Protein AF-0000000074318922 (afdb_homodimer)

Organism: NCBI:txid2715131

Foldseek 3Di:
DVPPDDDDQPPDDWLVNLCVVQQWAQAEEAEAAAQQLCLVVLLVVLCVVCVVVSAAEAEAELVVCCVPVLVVADQPPVSLLVSLLVVLLVSLVCNRNLHYYYYRDHLFDQVSVVNSCVNNDVLRYAYEYRDDDLVNSLVPCVVVVNVCVVVVNDPCREPRNHDGDDHDDGNYYAYPVPHDSVRSNVVVCVSCVVSIGNPD/DVPPDDDDQVPDDWLVNLCVVQQWAQAEEAEAAAQQLCLVVLLVVLCVVCVVVSAAEAEAELVVCCVPVLVVADQPPVSLLVSLLVVLLVSLVCNRNLHYYYYRDHLFDQVSVVNSCVNNDVLRYAYEYRDDDLVNSLVPCVPVVNVCVVVVNDPCREPRNHDGDDHDDGNYYAYPVPDDSVRSNVVVCVSCVVSIGNPD

Radius of gyration: 21.94 Å; Cα contacts (8 Å, |Δi|>4): 727; chains: 2; bounding box: 47×62×46 Å

Structure (mmCIF, N/CA/C/O backbone):
data_AF-0000000074318922-model_v1
#
loop_
_entity.id
_entity.type
_entity.pdbx_description
1 polymer 'Adenylyl-sulfate kinase'
#
loop_
_atom_site.group_PDB
_atom_site.id
_atom_site.type_symbol
_atom_site.label_atom_id
_atom_site.label_alt_id
_atom_site.label_comp_id
_atom_site.label_asym_id
_atom_site.label_entity_id
_atom_site.label_seq_id
_atom_site.pdbx_PDB_ins_code
_atom_site.Cartn_x
_atom_site.Cartn_y
_atom_site.Cartn_z
_atom_site.occupancy
_atom_site.B_iso_or_equiv
_atom_site.auth_seq_id
_atom_site.auth_comp_id
_atom_site.auth_asym_id
_atom_site.auth_atom_id
_atom_site.pdbx_PDB_model_num
ATOM 1 N N . MET A 1 1 ? 18.25 6.246 14.023 1 48.97 1 MET A N 1
ATOM 2 C CA . MET A 1 1 ? 17.281 6.438 12.953 1 48.97 1 MET A CA 1
ATOM 3 C C . MET A 1 1 ? 15.852 6.23 13.453 1 48.97 1 MET A C 1
ATOM 5 O O . MET A 1 1 ? 14.969 7.047 13.188 1 48.97 1 MET A O 1
ATOM 9 N N . ALA A 1 2 ? 15.805 5.199 14.266 1 63.69 2 ALA A N 1
ATOM 10 C CA . ALA A 1 2 ? 14.57 4.742 14.906 1 63.69 2 ALA A CA 1
ATOM 11 C C . ALA A 1 2 ? 14.102 5.738 15.961 1 63.69 2 ALA A C 1
ATOM 13 O O . ALA A 1 2 ? 12.898 5.891 16.188 1 63.69 2 ALA A O 1
ATOM 14 N N . GLU A 1 3 ? 15.055 6.609 16.344 1 78.31 3 GLU A N 1
ATOM 15 C CA . GLU A 1 3 ? 14.75 7.375 17.547 1 78.31 3 GLU A CA 1
ATOM 16 C C . GLU A 1 3 ? 13.789 8.523 17.25 1 78.31 3 GLU A C 1
ATOM 18 O O . GLU A 1 3 ? 13.117 9.031 18.141 1 78.31 3 GLU A O 1
ATOM 23 N N . ASN A 1 4 ? 13.562 8.961 16.016 1 85.25 4 ASN A N 1
ATOM 24 C CA . ASN A 1 4 ? 12.734 10.117 15.695 1 85.25 4 ASN A CA 1
ATOM 25 C C . ASN A 1 4 ? 11.438 9.703 15 1 85.25 4 ASN A C 1
ATOM 27 O O . ASN A 1 4 ? 10.797 10.516 14.336 1 85.25 4 ASN A O 1
ATOM 31 N N . ILE A 1 5 ? 11.133 8.391 15.164 1 89.31 5 ILE A N 1
ATOM 32 C CA . ILE A 1 5 ? 9.906 7.859 14.586 1 89.31 5 ILE A CA 1
ATOM 33 C C . ILE A 1 5 ? 8.898 7.562 15.695 1 89.31 5 ILE A C 1
ATOM 35 O O . ILE A 1 5 ? 9.234 6.906 16.688 1 89.31 5 ILE A O 1
ATOM 39 N N . HIS A 1 6 ? 7.656 8.102 15.617 1 91.75 6 HIS A N 1
ATOM 40 C CA . HIS A 1 6 ? 6.605 7.98 16.625 1 91.75 6 HIS A CA 1
ATOM 41 C C . HIS A 1 6 ? 5.328 7.414 16.016 1 91.75 6 HIS A C 1
ATOM 43 O O . HIS A 1 6 ? 4.363 8.148 15.789 1 91.75 6 HIS A O 1
ATOM 49 N N . PRO A 1 7 ? 5.301 6.094 15.828 1 91 7 PRO A N 1
ATOM 50 C CA . PRO A 1 7 ? 4.125 5.484 15.203 1 91 7 PRO A CA 1
ATOM 51 C C . PRO A 1 7 ? 2.861 5.633 16.047 1 91 7 PRO A C 1
ATOM 53 O O . PRO A 1 7 ? 2.945 5.805 17.266 1 91 7 PRO A O 1
ATOM 56 N N . ILE A 1 8 ? 1.637 5.617 15.422 1 88.12 8 ILE A N 1
ATOM 57 C CA . ILE A 1 8 ? 0.373 5.883 16.094 1 88.12 8 ILE A CA 1
ATOM 58 C C . ILE A 1 8 ? -0.581 4.707 15.891 1 88.12 8 ILE A C 1
ATOM 60 O O . ILE A 1 8 ? -1.797 4.895 15.812 1 88.12 8 ILE A O 1
ATOM 64 N N . PHE A 1 9 ? -0.186 3.488 15.844 1 84.62 9 PHE A N 1
ATOM 65 C CA . PHE A 1 9 ? -0.976 2.301 15.539 1 84.62 9 PHE A CA 1
ATOM 66 C C . PHE A 1 9 ? -2.131 2.152 16.516 1 84.62 9 PHE A C 1
ATOM 68 O O . PHE A 1 9 ? -3.232 1.751 16.141 1 84.62 9 PHE A O 1
ATOM 75 N N . ASP A 1 10 ? -1.964 2.59 17.766 1 85.94 10 ASP A N 1
ATOM 76 C CA . ASP A 1 10 ? -2.939 2.344 18.828 1 85.94 10 ASP A CA 1
ATOM 77 C C . ASP A 1 10 ? -4.023 3.422 18.844 1 85.94 10 ASP A C 1
ATOM 79 O O . ASP A 1 10 ? -5.004 3.318 19.578 1 85.94 10 ASP A O 1
ATOM 83 N N . THR A 1 11 ? -3.914 4.41 17.984 1 89.62 11 THR A N 1
ATOM 84 C CA . THR A 1 11 ? -4.84 5.535 18.031 1 89.62 11 THR A CA 1
ATOM 85 C C . THR A 1 11 ? -5.688 5.602 16.766 1 89.62 11 THR A C 1
ATOM 87 O O . THR A 1 11 ? -6.57 6.453 16.641 1 89.62 11 THR A O 1
ATOM 90 N N . ILE A 1 12 ? -5.355 4.695 15.859 1 91.62 12 ILE A N 1
ATOM 91 C CA . ILE A 1 12 ? -6.141 4.66 14.625 1 91.62 12 ILE A CA 1
ATOM 92 C C . ILE A 1 12 ? -7.125 3.492 14.68 1 91.62 12 ILE A C 1
ATOM 94 O O . ILE A 1 12 ? -7.012 2.615 15.539 1 91.62 12 ILE A O 1
ATOM 98 N N . LEU A 1 13 ? -8.125 3.479 13.82 1 95.38 13 LEU A N 1
ATOM 99 C CA . LEU A 1 13 ? -9.117 2.41 13.781 1 95.38 13 LEU A CA 1
ATOM 100 C C . LEU A 1 13 ? -8.445 1.048 13.648 1 95.38 13 LEU A C 1
ATOM 102 O O . LEU A 1 13 ? -7.504 0.886 12.875 1 95.38 13 LEU A O 1
ATOM 106 N N . ALA A 1 14 ? -8.969 0.144 14.391 1 96 14 ALA A N 1
ATOM 107 C CA . ALA A 1 14 ? -8.383 -1.195 14.422 1 96 14 ALA A CA 1
ATOM 108 C C . ALA A 1 14 ? -8.875 -2.037 13.242 1 96 14 ALA A C 1
ATOM 110 O O . ALA A 1 14 ? -9.922 -1.751 12.664 1 96 14 ALA A O 1
ATOM 111 N N . LYS A 1 15 ? -8.109 -3.025 12.969 1 97.06 15 LYS A N 1
ATOM 112 C CA . LYS A 1 15 ? -8.469 -4.004 11.953 1 97.06 15 LYS A CA 1
ATOM 113 C C . LYS A 1 15 ? -9.867 -4.574 12.211 1 97.06 15 LYS A C 1
ATOM 115 O O . LYS A 1 15 ? -10.656 -4.727 11.281 1 97.06 15 LYS A O 1
ATOM 120 N N . SER A 1 16 ? -10.156 -4.883 13.469 1 97.38 16 SER A N 1
ATOM 121 C CA . SER A 1 16 ? -11.438 -5.484 13.828 1 97.38 16 SER A CA 1
ATOM 122 C C . SER A 1 16 ? -12.602 -4.566 13.461 1 97.38 16 SER A C 1
ATOM 124 O O . SER A 1 16 ? -13.672 -5.035 13.07 1 97.38 16 SER A O 1
ATOM 126 N N . ASP A 1 17 ? -12.43 -3.25 13.586 1 97.38 17 ASP A N 1
ATOM 127 C CA . ASP A 1 17 ? -13.461 -2.289 13.211 1 97.38 17 ASP A CA 1
ATOM 128 C C . ASP A 1 17 ? -13.742 -2.336 11.711 1 97.38 17 ASP A C 1
ATOM 130 O O . ASP A 1 17 ? -14.898 -2.297 11.289 1 97.38 17 ASP A O 1
ATOM 134 N N . LYS A 1 18 ? -12.719 -2.438 10.93 1 98 18 LYS A N 1
ATOM 135 C CA . LYS A 1 18 ? -12.852 -2.482 9.477 1 98 18 LYS A CA 1
ATOM 136 C C . LYS A 1 18 ? -13.453 -3.805 9.016 1 98 18 LYS A C 1
ATOM 138 O O . LYS A 1 18 ? -14.297 -3.826 8.117 1 98 18 LYS A O 1
ATOM 143 N N . GLU A 1 19 ? -12.977 -4.887 9.648 1 98.38 19 GLU A N 1
ATOM 144 C CA . GLU A 1 19 ? -13.531 -6.199 9.336 1 98.38 19 GLU A CA 1
ATOM 145 C C . GLU A 1 19 ? -15.031 -6.25 9.625 1 98.38 19 GLU A C 1
ATOM 147 O O . GLU A 1 19 ? -15.789 -6.855 8.867 1 98.38 19 GLU A O 1
ATOM 152 N N . LYS A 1 20 ? -15.445 -5.648 10.727 1 97.81 20 LYS A N 1
ATOM 153 C CA . LYS A 1 20 ? -16.859 -5.586 11.062 1 97.81 20 LYS A CA 1
ATOM 154 C C . LYS A 1 20 ? -17.641 -4.812 10.008 1 97.81 20 LYS A C 1
ATOM 156 O O . LYS A 1 20 ? -18.719 -5.242 9.578 1 97.81 20 LYS A O 1
ATOM 161 N N . LEU A 1 21 ? -17.094 -3.738 9.602 1 97.38 21 LEU A N 1
ATOM 162 C CA . LEU A 1 21 ? -17.734 -2.906 8.586 1 97.38 21 LEU A CA 1
ATOM 163 C C . LEU A 1 21 ? -17.906 -3.68 7.277 1 97.38 21 LEU A C 1
ATOM 165 O O . LEU A 1 21 ? -18.938 -3.57 6.621 1 97.38 21 LEU A O 1
ATOM 169 N N . LEU A 1 22 ? -16.938 -4.523 6.93 1 98 22 LEU A N 1
ATOM 170 C CA . LEU A 1 22 ? -16.891 -5.219 5.648 1 98 22 LEU A CA 1
ATOM 171 C C . LEU A 1 22 ? -17.578 -6.582 5.746 1 98 22 LEU A C 1
ATOM 173 O O . LEU A 1 22 ? -17.875 -7.203 4.727 1 98 22 LEU A O 1
ATOM 177 N N . ASN A 1 23 ? -17.781 -7.074 6.969 1 97.5 23 ASN A N 1
ATOM 178 C CA . ASN A 1 23 ? -18.266 -8.43 7.207 1 97.5 23 ASN A CA 1
ATOM 179 C C . ASN A 1 23 ? -17.375 -9.469 6.543 1 97.5 23 ASN A C 1
ATOM 181 O O . ASN A 1 23 ? -17.875 -10.352 5.832 1 97.5 23 ASN A O 1
ATOM 185 N N . GLN A 1 24 ? -16.094 -9.336 6.676 1 98.44 24 GLN A N 1
ATOM 186 C CA . GLN A 1 24 ? -15.055 -10.258 6.223 1 98.44 24 GLN A CA 1
ATOM 187 C C . GLN A 1 24 ? -13.789 -10.117 7.059 1 98.44 24 GLN A C 1
ATOM 189 O O . GLN A 1 24 ? -13.586 -9.102 7.727 1 98.44 24 GLN A O 1
ATOM 194 N N . ARG A 1 25 ? -12.945 -11.102 7.035 1 98.19 25 ARG A N 1
ATOM 195 C CA . ARG A 1 25 ? -11.625 -11.039 7.648 1 98.19 25 ARG A CA 1
ATOM 196 C C . ARG A 1 25 ? -10.586 -10.531 6.66 1 98.19 25 ARG A C 1
ATOM 198 O O . ARG A 1 25 ? -10.609 -10.898 5.48 1 98.19 25 ARG A O 1
ATOM 205 N N . GLY A 1 26 ? -9.719 -9.633 7.152 1 98.5 26 GLY A N 1
ATOM 206 C CA . GLY A 1 26 ? -8.539 -9.305 6.363 1 98.5 26 GLY A CA 1
ATOM 207 C C . GLY A 1 26 ? -7.5 -10.406 6.348 1 98.5 26 GLY A C 1
ATOM 208 O O . GLY A 1 26 ? -6.945 -10.758 7.391 1 98.5 26 GLY A O 1
ATOM 209 N N . VAL A 1 27 ? -7.254 -10.945 5.172 1 98.56 27 VAL A N 1
ATOM 210 C CA . VAL A 1 27 ? -6.312 -12.047 4.992 1 98.56 27 VAL A CA 1
ATOM 211 C C . VAL A 1 27 ? -5.48 -11.812 3.732 1 98.56 27 VAL A C 1
ATOM 213 O O . VAL A 1 27 ? -5.922 -11.117 2.811 1 98.56 27 VAL A O 1
ATOM 216 N N . VAL A 1 28 ? -4.262 -12.336 3.809 1 98.94 28 VAL A N 1
ATOM 217 C CA . VAL A 1 28 ? -3.402 -12.266 2.631 1 98.94 28 VAL A CA 1
ATOM 218 C C . VAL A 1 28 ? -3.246 -13.656 2.018 1 98.94 28 VAL A C 1
ATOM 220 O O . VAL A 1 28 ? -2.756 -14.578 2.674 1 98.94 28 VAL A O 1
ATOM 223 N N . VAL A 1 29 ? -3.742 -13.812 0.801 1 98.94 29 VAL A N 1
ATOM 224 C CA . VAL A 1 29 ? -3.508 -15 -0.013 1 98.94 29 VAL A CA 1
ATOM 225 C C . VAL A 1 29 ? -2.244 -14.812 -0.851 1 98.94 29 VAL A C 1
ATOM 227 O O . VAL A 1 29 ? -2.25 -14.07 -1.834 1 98.94 29 VAL A O 1
ATOM 230 N N . TRP A 1 30 ? -1.171 -15.445 -0.451 1 98.88 30 TRP A N 1
ATOM 231 C CA . TRP A 1 30 ? 0.144 -15.273 -1.061 1 98.88 30 TRP A CA 1
ATOM 232 C C . TRP A 1 30 ? 0.452 -16.422 -2.018 1 98.88 30 TRP A C 1
ATOM 234 O O . TRP A 1 30 ? 0.908 -17.484 -1.595 1 98.88 30 TRP A O 1
ATOM 244 N N . MET A 1 31 ? 0.263 -16.172 -3.283 1 98.75 31 MET A N 1
ATOM 245 C CA . MET A 1 31 ? 0.46 -17.203 -4.301 1 98.75 31 MET A CA 1
ATOM 246 C C . MET A 1 31 ? 1.905 -17.203 -4.789 1 98.75 31 MET A C 1
ATOM 248 O O . MET A 1 31 ? 2.408 -16.203 -5.281 1 98.75 31 MET A O 1
ATOM 252 N N . VAL A 1 32 ? 2.486 -18.359 -4.641 1 98.44 32 VAL A N 1
ATOM 253 C CA . VAL A 1 32 ? 3.889 -18.547 -5 1 98.44 32 VAL A CA 1
ATOM 254 C C . VAL A 1 32 ? 4.008 -19.594 -6.105 1 98.44 32 VAL A C 1
ATOM 256 O O . VAL A 1 32 ? 3.156 -20.484 -6.223 1 98.44 32 VAL A O 1
ATOM 259 N N . GLY A 1 33 ? 5.121 -19.469 -6.883 1 97.81 33 GLY A N 1
ATOM 260 C CA . GLY A 1 33 ? 5.371 -20.422 -7.953 1 97.81 33 GLY A CA 1
ATOM 261 C C . GLY A 1 33 ? 6.168 -19.828 -9.102 1 97.81 33 GLY A C 1
ATOM 262 O O . GLY A 1 33 ? 6.363 -18.609 -9.172 1 97.81 33 GLY A O 1
ATOM 263 N N . LEU A 1 34 ? 6.566 -20.688 -9.961 1 97.12 34 LEU A N 1
ATOM 264 C CA . LEU A 1 34 ? 7.375 -20.281 -11.109 1 97.12 34 LEU A CA 1
ATOM 265 C C . LEU A 1 34 ? 6.57 -19.406 -12.062 1 97.12 34 LEU A C 1
ATOM 267 O O . LEU A 1 34 ? 5.34 -19.469 -12.086 1 97.12 34 LEU A O 1
ATOM 271 N N . SER A 1 35 ? 7.355 -18.5 -12.836 1 95.06 35 SER A N 1
ATOM 272 C CA . SER A 1 35 ? 6.707 -17.797 -13.93 1 95.06 35 SER A CA 1
ATOM 273 C C . SER A 1 35 ? 6.023 -18.766 -14.891 1 95.06 35 SER A C 1
ATOM 275 O O . SER A 1 35 ? 6.617 -19.766 -15.297 1 95.06 35 SER A O 1
ATOM 277 N N . GLY A 1 36 ? 4.754 -18.547 -15.156 1 95.69 36 GLY A N 1
ATOM 278 C CA . GLY A 1 36 ? 4.035 -19.406 -16.078 1 95.69 36 GLY A CA 1
ATOM 279 C C . GLY A 1 36 ? 3.316 -20.547 -15.383 1 95.69 36 GLY A C 1
ATOM 280 O O . GLY A 1 36 ? 2.643 -21.344 -16.031 1 95.69 36 GLY A O 1
ATOM 281 N N . SER A 1 37 ? 3.377 -20.609 -14.07 1 97.38 37 SER A N 1
ATOM 282 C CA . SER A 1 37 ? 2.787 -21.719 -13.328 1 97.38 37 SER A CA 1
ATOM 283 C C . SER A 1 37 ? 1.269 -21.594 -13.258 1 97.38 37 SER A C 1
ATOM 285 O O . SER A 1 37 ? 0.573 -22.562 -12.93 1 97.38 37 SER A O 1
ATOM 287 N N . GLY A 1 38 ? 0.721 -20.422 -13.461 1 96.44 38 GLY A N 1
ATOM 288 C CA . GLY A 1 38 ? -0.716 -20.203 -13.422 1 96.44 38 GLY A CA 1
ATOM 289 C C . GLY A 1 38 ? -1.147 -19.281 -12.297 1 96.44 38 GLY A C 1
ATOM 290 O O . GLY A 1 38 ? -2.344 -19.062 -12.086 1 96.44 38 GLY A O 1
ATOM 291 N N . LYS A 1 39 ? -0.231 -18.609 -11.578 1 96.19 39 LYS A N 1
ATOM 292 C CA . LYS A 1 39 ? -0.537 -17.734 -10.453 1 96.19 39 LYS A CA 1
ATOM 293 C C . LYS A 1 39 ? -1.517 -16.641 -10.859 1 96.19 39 LYS A C 1
ATOM 295 O O . LYS A 1 39 ? -2.551 -16.453 -10.211 1 96.19 39 LYS A O 1
ATOM 300 N N . SER A 1 40 ? -1.062 -15.945 -11.953 1 95.81 40 SER A N 1
ATOM 301 C CA . SER A 1 40 ? -1.825 -14.766 -12.344 1 95.81 40 SER A CA 1
ATOM 302 C C . SER A 1 40 ? -3.244 -15.141 -12.766 1 95.81 40 SER A C 1
ATOM 304 O O . SER A 1 40 ? -4.199 -14.43 -12.438 1 95.81 40 SER A O 1
ATOM 306 N N . THR A 1 41 ? -3.418 -16.219 -13.445 1 96.06 41 THR A N 1
ATOM 307 C CA . THR A 1 41 ? -4.73 -16.688 -13.875 1 96.06 41 THR A CA 1
ATOM 308 C C . THR A 1 41 ? -5.594 -17.047 -12.664 1 96.06 41 THR A C 1
ATOM 310 O O . THR A 1 41 ? -6.754 -16.641 -12.586 1 96.06 41 THR A O 1
ATOM 313 N N . LEU A 1 42 ? -5.051 -17.781 -11.758 1 98.19 42 LEU A N 1
ATOM 314 C CA . LEU A 1 42 ? -5.797 -18.188 -10.57 1 98.19 42 LEU A CA 1
ATOM 315 C C . LEU A 1 42 ? -6.094 -16.984 -9.688 1 98.19 42 LEU A C 1
ATOM 317 O O . LEU A 1 42 ? -7.168 -16.891 -9.086 1 98.19 42 LEU A O 1
ATOM 321 N N . ALA A 1 43 ? -5.137 -16.078 -9.555 1 98.38 43 ALA A N 1
ATOM 322 C CA . ALA A 1 43 ? -5.328 -14.875 -8.758 1 98.38 43 ALA A CA 1
ATOM 323 C C . ALA A 1 43 ? -6.508 -14.055 -9.273 1 98.38 43 ALA A C 1
ATOM 325 O O . ALA A 1 43 ? -7.375 -13.648 -8.5 1 98.38 43 ALA A O 1
ATOM 326 N N . ARG A 1 44 ? -6.555 -13.859 -10.586 1 97.75 44 ARG A N 1
ATOM 327 C CA . ARG A 1 44 ? -7.641 -13.102 -11.195 1 97.75 44 ARG A CA 1
ATOM 328 C C . ARG A 1 44 ? -8.977 -13.82 -11.031 1 97.75 44 ARG A C 1
ATOM 330 O O . ARG A 1 44 ? -10 -13.188 -10.781 1 97.75 44 ARG A O 1
ATOM 337 N N . GLY A 1 45 ? -8.914 -15.117 -11.273 1 98 45 GLY A N 1
ATOM 338 C CA . GLY A 1 45 ? -10.117 -15.898 -11.062 1 98 45 GLY A CA 1
ATOM 339 C C . GLY A 1 45 ? -10.648 -15.82 -9.648 1 98 45 GLY A C 1
ATOM 340 O O . GLY A 1 45 ? -11.852 -15.656 -9.438 1 98 45 GLY A O 1
ATOM 341 N N . LEU A 1 46 ? -9.766 -15.969 -8.68 1 98.5 46 LEU A N 1
ATOM 342 C CA . LEU A 1 46 ? -10.148 -15.883 -7.273 1 98.5 46 LEU A CA 1
ATOM 343 C C . LEU A 1 46 ? -10.742 -14.508 -6.961 1 98.5 46 LEU A C 1
ATOM 345 O O . LEU A 1 46 ? -11.773 -14.414 -6.297 1 98.5 46 LEU A O 1
ATOM 349 N N . GLU A 1 47 ? -10.07 -13.461 -7.41 1 98.38 47 GLU A N 1
ATOM 350 C CA . GLU A 1 47 ? -10.547 -12.094 -7.195 1 98.38 47 GLU A CA 1
ATOM 351 C C . GLU A 1 47 ? -11.984 -11.93 -7.688 1 98.38 47 GLU A C 1
ATOM 353 O O . GLU A 1 47 ? -12.844 -11.422 -6.961 1 98.38 47 GLU A O 1
ATOM 358 N N . LYS A 1 48 ? -12.234 -12.352 -8.906 1 97.56 48 LYS A N 1
ATOM 359 C CA . LYS A 1 48 ? -13.555 -12.203 -9.523 1 97.56 48 LYS A CA 1
ATOM 360 C C . LYS A 1 48 ? -14.609 -12.984 -8.742 1 97.56 48 LYS A C 1
ATOM 362 O O . LYS A 1 48 ? -15.695 -12.461 -8.477 1 97.56 48 LYS A O 1
ATOM 367 N N . LYS A 1 49 ? -14.312 -14.188 -8.438 1 97.62 49 LYS A N 1
ATOM 368 C CA . LYS A 1 49 ? -15.273 -15.031 -7.738 1 97.62 49 LYS A CA 1
ATOM 369 C C . LYS A 1 49 ? -15.609 -14.461 -6.363 1 97.62 49 LYS A C 1
ATOM 371 O O . LYS A 1 49 ? -16.781 -14.438 -5.965 1 97.62 49 LYS A O 1
ATOM 376 N N . LEU A 1 50 ? -14.602 -14.039 -5.637 1 97.94 50 LEU A N 1
ATOM 377 C CA . LEU A 1 50 ? -14.836 -13.445 -4.32 1 97.94 50 LEU A CA 1
ATOM 378 C C . LEU A 1 50 ? -15.641 -12.156 -4.441 1 97.94 50 LEU A C 1
ATOM 380 O O . LEU A 1 50 ? -16.547 -11.906 -3.637 1 97.94 50 LEU A O 1
ATOM 384 N N . HIS A 1 51 ? -15.312 -11.367 -5.434 1 97.69 51 HIS A N 1
ATOM 385 C CA . HIS A 1 51 ? -16.078 -10.148 -5.676 1 97.69 51 HIS A CA 1
ATOM 386 C C . HIS A 1 51 ? -17.547 -10.445 -5.91 1 97.69 51 HIS A C 1
ATOM 388 O O . HIS A 1 51 ? -18.422 -9.75 -5.391 1 97.69 51 HIS A O 1
ATOM 394 N N . ASP A 1 52 ? -17.781 -11.445 -6.699 1 96.94 52 ASP A N 1
ATOM 395 C CA . ASP A 1 52 ? -19.156 -11.844 -6.996 1 96.94 52 ASP A CA 1
ATOM 396 C C . ASP A 1 52 ? -19.891 -12.25 -5.723 1 96.94 52 ASP A C 1
ATOM 398 O O . ASP A 1 52 ? -21.125 -12.188 -5.664 1 96.94 52 ASP A O 1
ATOM 402 N N . GLU A 1 53 ? -19.156 -12.625 -4.719 1 96.38 53 GLU A N 1
ATOM 403 C CA . GLU A 1 53 ? -19.734 -13.016 -3.438 1 96.38 53 GLU A CA 1
ATOM 404 C C . GLU A 1 53 ? -19.781 -11.836 -2.471 1 96.38 53 GLU A C 1
ATOM 406 O O . GLU A 1 53 ? -20.078 -12.008 -1.287 1 96.38 53 GLU A O 1
ATOM 411 N N . GLY A 1 54 ? -19.422 -10.672 -2.885 1 97.38 54 GLY A N 1
ATOM 412 C CA . GLY A 1 54 ? -19.531 -9.461 -2.086 1 97.38 54 GLY A CA 1
ATOM 413 C C . GLY A 1 54 ? -18.297 -9.195 -1.241 1 97.38 54 GLY A C 1
ATOM 414 O O . GLY A 1 54 ? -18.344 -8.391 -0.304 1 97.38 54 GLY A O 1
ATOM 415 N N . VAL A 1 55 ? -17.219 -9.914 -1.537 1 98.31 55 VAL A N 1
ATOM 416 C CA . VAL A 1 55 ? -15.992 -9.766 -0.77 1 98.31 55 VAL A CA 1
ATOM 417 C C . VAL A 1 55 ? -15.102 -8.711 -1.419 1 98.31 55 VAL A C 1
ATOM 419 O O . VAL A 1 55 ? -14.883 -8.734 -2.631 1 98.31 55 VAL A O 1
ATOM 422 N N . LEU A 1 56 ? -14.664 -7.711 -0.625 1 98.75 56 LEU A N 1
ATOM 423 C CA . LEU A 1 56 ? -13.703 -6.73 -1.121 1 98.75 56 LEU A CA 1
ATOM 424 C C . LEU A 1 56 ? -12.305 -7.332 -1.193 1 98.75 56 LEU A C 1
ATOM 426 O O . LEU A 1 56 ? -11.805 -7.875 -0.205 1 98.75 56 LEU A O 1
ATOM 430 N N . THR A 1 57 ? -11.688 -7.266 -2.383 1 98.75 57 THR A N 1
ATOM 431 C CA . THR A 1 57 ? -10.359 -7.832 -2.588 1 98.75 57 THR A CA 1
ATOM 432 C C . THR A 1 57 ? -9.422 -6.797 -3.191 1 98.75 57 THR A C 1
ATOM 434 O O . THR A 1 57 ? -9.867 -5.805 -3.771 1 98.75 57 THR A O 1
ATOM 437 N N . MET A 1 58 ? -8.156 -6.922 -2.992 1 98.69 58 MET A N 1
ATOM 438 C CA . MET A 1 58 ? -7.094 -6.223 -3.715 1 98.69 58 MET A CA 1
ATOM 439 C C . MET A 1 58 ? -6.086 -7.215 -4.285 1 98.69 58 MET A C 1
ATOM 441 O O . MET A 1 58 ? -5.578 -8.078 -3.568 1 98.69 58 MET A O 1
ATOM 445 N N . LEU A 1 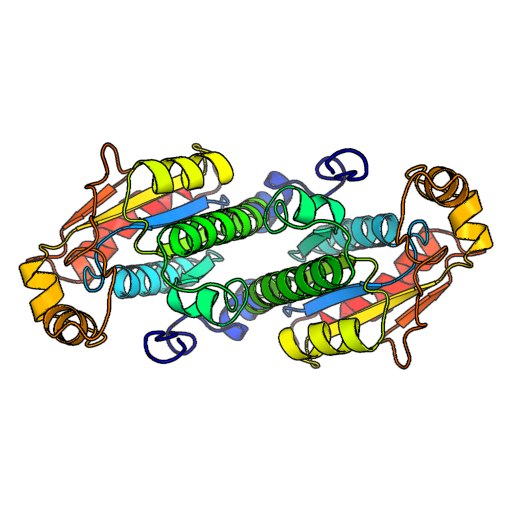59 ? -5.887 -7.172 -5.578 1 98.69 59 LEU A N 1
ATOM 446 C CA . LEU A 1 59 ? -4.895 -8.016 -6.227 1 98.69 59 LEU A CA 1
ATOM 447 C C . LEU A 1 59 ? -3.576 -7.266 -6.406 1 98.69 59 LEU A C 1
ATOM 449 O O . LEU A 1 59 ? -3.545 -6.191 -7.012 1 98.69 59 LEU A O 1
ATOM 453 N N . LEU A 1 60 ? -2.527 -7.742 -5.809 1 98.25 60 LEU A N 1
ATOM 454 C CA . LEU A 1 60 ? -1.173 -7.215 -5.941 1 98.25 60 LEU A CA 1
ATOM 455 C C . LEU A 1 60 ? -0.301 -8.164 -6.762 1 98.25 60 LEU A C 1
ATOM 457 O O . LEU A 1 60 ? 0.155 -9.188 -6.258 1 98.25 60 LEU A O 1
ATOM 461 N N . ASP A 1 61 ? -0.093 -7.738 -7.949 1 96.25 61 ASP A N 1
ATOM 462 C CA . ASP A 1 61 ? 0.732 -8.477 -8.898 1 96.25 61 ASP A CA 1
ATOM 463 C C . ASP A 1 61 ? 2.156 -7.93 -8.938 1 96.25 61 ASP A C 1
ATOM 465 O O . ASP A 1 61 ? 2.357 -6.715 -8.891 1 96.25 61 ASP A O 1
ATOM 469 N N . GLY A 1 62 ? 3.096 -8.852 -9.117 1 94.56 62 GLY A N 1
ATOM 470 C CA . GLY A 1 62 ? 4.488 -8.445 -9.109 1 94.56 62 GLY A CA 1
ATOM 471 C C . GLY A 1 62 ? 4.824 -7.438 -10.195 1 94.56 62 GLY A C 1
ATOM 472 O O . GLY A 1 62 ? 5.512 -6.449 -9.938 1 94.56 62 GLY A O 1
ATOM 473 N N . ASP A 1 63 ? 4.375 -7.68 -11.344 1 93.94 63 ASP A N 1
ATOM 474 C CA . ASP A 1 63 ? 4.676 -6.785 -12.461 1 93.94 63 ASP A CA 1
ATOM 475 C C . ASP A 1 63 ? 3.998 -5.43 -12.281 1 93.94 63 ASP A C 1
ATOM 477 O O . ASP A 1 63 ? 4.559 -4.395 -12.648 1 93.94 63 ASP A O 1
ATOM 481 N N . ASN A 1 64 ? 2.801 -5.402 -11.719 1 95.5 64 ASN A N 1
ATOM 482 C CA . ASN A 1 64 ? 2.133 -4.141 -11.422 1 95.5 64 ASN A CA 1
ATOM 483 C C . ASN A 1 64 ? 2.895 -3.336 -10.375 1 95.5 64 ASN A C 1
ATOM 485 O O . ASN A 1 64 ? 3.072 -2.125 -10.523 1 95.5 64 ASN A O 1
ATOM 489 N N . LEU A 1 65 ? 3.324 -3.998 -9.32 1 97.31 65 LEU A N 1
ATOM 490 C CA . LEU A 1 65 ? 4.043 -3.322 -8.242 1 97.31 65 LEU A CA 1
ATOM 491 C C . LEU A 1 65 ? 5.344 -2.715 -8.758 1 97.31 65 LEU A C 1
ATOM 493 O O . LEU A 1 65 ? 5.773 -1.661 -8.281 1 97.31 65 LEU A O 1
ATOM 497 N N . ARG A 1 66 ? 5.934 -3.328 -9.75 1 95.88 66 ARG A N 1
ATOM 498 C CA . ARG A 1 66 ? 7.199 -2.871 -10.312 1 95.88 66 ARG A CA 1
ATOM 499 C C . ARG A 1 66 ? 7.004 -1.604 -11.141 1 95.88 66 ARG A C 1
ATOM 501 O O . ARG A 1 66 ? 7.973 -0.925 -11.484 1 95.88 66 ARG A O 1
ATOM 508 N N . THR A 1 67 ? 5.797 -1.242 -11.469 1 96.06 67 THR A N 1
ATOM 509 C CA . THR A 1 67 ? 5.535 -0.005 -12.195 1 96.06 67 THR A CA 1
ATOM 510 C C . THR A 1 67 ? 5.277 1.147 -11.227 1 96.06 67 THR A C 1
ATOM 512 O O . THR A 1 67 ? 5.289 2.314 -11.625 1 96.06 67 THR A O 1
ATOM 515 N N . GLY A 1 68 ? 5.098 0.943 -9.945 1 97 68 GLY A N 1
ATOM 516 C CA . GLY A 1 68 ? 4.73 1.955 -8.969 1 97 68 GLY A CA 1
ATOM 517 C C . GLY A 1 68 ? 5.609 1.933 -7.73 1 97 68 GLY A C 1
ATOM 518 O O . GLY A 1 68 ? 6.73 2.443 -7.75 1 97 68 GLY A O 1
ATOM 519 N N . VAL A 1 69 ? 5.121 1.182 -6.684 1 97.62 69 VAL A N 1
ATOM 520 C CA . VAL A 1 69 ? 5.789 1.153 -5.391 1 97.62 69 VAL A CA 1
ATOM 521 C C . VAL A 1 69 ? 7.242 0.71 -5.566 1 97.62 69 VAL A C 1
ATOM 523 O O . VAL A 1 69 ? 8.148 1.257 -4.934 1 97.62 69 VAL A O 1
ATOM 526 N N . ASN A 1 70 ? 7.461 -0.239 -6.488 1 97.56 70 ASN A N 1
ATOM 527 C CA . ASN A 1 70 ? 8.773 -0.862 -6.625 1 97.56 70 ASN A CA 1
ATOM 528 C C . ASN A 1 70 ? 9.445 -0.463 -7.934 1 97.56 70 ASN A C 1
ATOM 530 O O . ASN A 1 70 ? 10.258 -1.217 -8.477 1 97.56 70 ASN A O 1
ATOM 534 N N . ASN A 1 71 ? 9.109 0.704 -8.477 1 96 71 ASN A N 1
ATOM 535 C CA . ASN A 1 71 ? 9.586 1.09 -9.797 1 96 71 ASN A CA 1
ATOM 536 C C . ASN A 1 71 ? 11.078 1.407 -9.781 1 96 71 ASN A C 1
ATOM 538 O O . ASN A 1 71 ? 11.695 1.562 -10.836 1 96 71 ASN A O 1
ATOM 542 N N . ASN A 1 72 ? 11.727 1.486 -8.633 1 95.06 72 ASN A N 1
ATOM 543 C CA . ASN A 1 72 ? 13.148 1.794 -8.539 1 95.06 72 ASN A CA 1
ATOM 544 C C . ASN A 1 72 ? 13.977 0.537 -8.297 1 95.06 72 ASN A C 1
ATOM 546 O O . ASN A 1 72 ? 15.18 0.622 -8.016 1 95.06 72 ASN A O 1
ATOM 550 N N . LEU A 1 73 ? 13.336 -0.626 -8.359 1 94.12 73 LEU A N 1
ATOM 551 C CA . LEU A 1 73 ? 14.031 -1.881 -8.102 1 94.12 73 LEU A CA 1
ATOM 552 C C . LEU A 1 73 ? 14.289 -2.639 -9.398 1 94.12 73 LEU A C 1
ATOM 554 O O . LEU A 1 73 ? 13.43 -2.678 -10.281 1 94.12 73 LEU A O 1
ATOM 558 N N . GLY A 1 74 ? 15.469 -3.215 -9.461 1 89.56 74 GLY A N 1
ATOM 559 C CA . GLY A 1 74 ? 15.789 -4.113 -10.555 1 89.56 74 GLY A CA 1
ATOM 560 C C . GLY A 1 74 ? 15.492 -5.566 -10.242 1 89.56 74 GLY A C 1
ATOM 561 O O . GLY A 1 74 ? 14.461 -5.879 -9.641 1 89.56 74 GLY A O 1
ATOM 562 N N . PHE A 1 75 ? 16.359 -6.512 -10.781 1 86 75 PHE A N 1
ATOM 563 C CA . PHE A 1 75 ? 16.109 -7.941 -10.625 1 86 75 PHE A CA 1
ATOM 564 C C . PHE A 1 75 ? 17.281 -8.641 -9.953 1 86 75 PHE A C 1
ATOM 566 O O . PHE A 1 75 ? 17.406 -9.859 -10.039 1 86 75 PHE A O 1
ATOM 573 N N . SER A 1 76 ? 18.156 -7.824 -9.352 1 87.12 76 SER A N 1
ATOM 574 C CA . SER A 1 76 ? 19.172 -8.445 -8.508 1 87.12 76 SER A CA 1
ATOM 575 C C . SER A 1 76 ? 18.547 -9.195 -7.34 1 87.12 76 SER A C 1
ATOM 577 O O . SER A 1 76 ? 17.359 -9 -7.035 1 87.12 76 SER A O 1
ATOM 579 N N . ASP A 1 77 ? 19.328 -10.094 -6.684 1 87.88 77 ASP A N 1
ATOM 580 C CA . ASP A 1 77 ? 18.812 -10.828 -5.527 1 87.88 77 ASP A CA 1
ATOM 581 C C . ASP A 1 77 ? 18.359 -9.875 -4.43 1 87.88 77 ASP A C 1
ATOM 583 O O . ASP A 1 77 ? 17.328 -10.102 -3.797 1 87.88 77 ASP A O 1
ATOM 587 N N . GLU A 1 78 ? 19.188 -8.844 -4.227 1 93 78 GLU A N 1
ATOM 588 C CA . GLU A 1 78 ? 18.828 -7.84 -3.23 1 93 78 GLU A CA 1
ATOM 589 C C . GLU A 1 78 ? 17.531 -7.113 -3.615 1 93 78 GLU A C 1
ATOM 591 O O . GLU A 1 78 ? 16.672 -6.875 -2.766 1 93 78 GLU A O 1
ATOM 596 N N . ASP A 1 79 ? 17.406 -6.777 -4.871 1 93.25 79 ASP A N 1
ATOM 597 C CA . ASP A 1 79 ? 16.219 -6.086 -5.363 1 93.25 79 ASP A CA 1
ATOM 598 C C . ASP A 1 79 ? 14.992 -6.988 -5.293 1 93.25 79 ASP A C 1
ATOM 600 O O . ASP A 1 79 ? 13.891 -6.523 -4.996 1 93.25 79 ASP A O 1
ATOM 604 N N . ARG A 1 80 ? 15.18 -8.242 -5.559 1 92.31 80 ARG A N 1
ATOM 605 C CA . ARG A 1 80 ? 14.078 -9.188 -5.488 1 92.31 80 ARG A CA 1
ATOM 606 C C . ARG A 1 80 ? 13.586 -9.352 -4.055 1 92.31 80 ARG A C 1
ATOM 608 O O . ARG A 1 80 ? 12.375 -9.414 -3.809 1 92.31 80 ARG A O 1
ATOM 615 N N . THR A 1 81 ? 14.562 -9.43 -3.16 1 95.38 81 THR A N 1
ATOM 616 C CA . THR A 1 81 ? 14.203 -9.523 -1.751 1 95.38 81 THR A CA 1
ATOM 617 C C . THR A 1 81 ? 13.445 -8.273 -1.302 1 95.38 81 THR A C 1
ATOM 619 O O . THR A 1 81 ? 12.414 -8.375 -0.637 1 95.38 81 THR A O 1
ATOM 622 N N . GLU A 1 82 ? 13.953 -7.09 -1.667 1 97.31 82 GLU A N 1
ATOM 623 C CA . GLU A 1 82 ? 13.297 -5.836 -1.305 1 97.31 82 GLU A CA 1
ATOM 624 C C . GLU A 1 82 ? 11.922 -5.723 -1.957 1 97.31 82 GLU A C 1
ATOM 626 O O . GLU A 1 82 ? 10.992 -5.176 -1.361 1 97.31 82 GLU A O 1
ATOM 631 N N . ASN A 1 83 ? 11.797 -6.219 -3.188 1 97.19 83 ASN A N 1
ATOM 632 C CA . ASN A 1 83 ? 10.508 -6.262 -3.871 1 97.19 83 ASN A CA 1
ATOM 633 C C . ASN A 1 83 ? 9.469 -7.027 -3.059 1 97.19 83 ASN A C 1
ATOM 635 O O . ASN A 1 83 ? 8.336 -6.566 -2.902 1 97.19 83 ASN A O 1
ATOM 639 N N . ILE A 1 84 ? 9.859 -8.148 -2.561 1 98.06 84 ILE A N 1
ATOM 640 C CA . ILE A 1 84 ? 8.961 -8.992 -1.784 1 98.06 84 ILE A CA 1
ATOM 641 C C . ILE A 1 84 ? 8.688 -8.344 -0.427 1 98.06 84 ILE A C 1
ATOM 643 O O . ILE A 1 84 ? 7.551 -8.367 0.06 1 98.06 84 ILE A O 1
ATOM 647 N N . ARG A 1 85 ? 9.695 -7.777 0.199 1 98.5 85 ARG A N 1
ATOM 648 C CA . ARG A 1 85 ? 9.508 -7.113 1.485 1 98.5 85 ARG A CA 1
ATOM 649 C C . ARG A 1 85 ? 8.453 -6.012 1.387 1 98.5 85 ARG A C 1
ATOM 651 O O . ARG A 1 85 ? 7.539 -5.945 2.213 1 98.5 85 ARG A O 1
ATOM 658 N N . ARG A 1 86 ? 8.57 -5.145 0.396 1 98.75 86 ARG A N 1
ATOM 659 C CA . ARG A 1 86 ? 7.633 -4.039 0.228 1 98.75 86 ARG A CA 1
ATOM 660 C C . ARG A 1 86 ? 6.238 -4.555 -0.118 1 98.75 86 ARG A C 1
ATOM 662 O O . ARG A 1 86 ? 5.238 -4.023 0.365 1 98.75 86 ARG A O 1
ATOM 669 N N . ALA A 1 87 ? 6.191 -5.598 -0.97 1 98.75 87 ALA A N 1
ATOM 670 C CA . ALA A 1 87 ? 4.898 -6.207 -1.274 1 98.75 87 ALA A CA 1
ATOM 671 C C . ALA A 1 87 ? 4.219 -6.719 -0.007 1 98.75 87 ALA A C 1
ATOM 673 O O . ALA A 1 87 ? 3.014 -6.535 0.178 1 98.75 87 ALA A O 1
ATOM 674 N N . ALA A 1 88 ? 5.016 -7.344 0.84 1 98.88 88 ALA A N 1
ATOM 675 C CA . ALA A 1 88 ? 4.48 -7.871 2.094 1 98.88 88 ALA A CA 1
ATOM 676 C C . ALA A 1 88 ? 3.984 -6.75 2.996 1 98.88 88 ALA A C 1
ATOM 678 O O . ALA A 1 88 ? 2.918 -6.859 3.605 1 98.88 88 ALA A O 1
ATOM 679 N N . GLU A 1 89 ? 4.691 -5.68 3.104 1 98.81 89 GLU A N 1
ATOM 680 C CA . GLU A 1 89 ? 4.293 -4.547 3.932 1 98.81 89 GLU A CA 1
ATOM 681 C C . GLU A 1 89 ? 3.014 -3.902 3.406 1 98.81 89 GLU A C 1
ATOM 683 O O . GLU A 1 89 ? 2.137 -3.523 4.188 1 98.81 89 GLU A O 1
ATOM 688 N N . VAL A 1 90 ? 2.938 -3.748 2.1 1 98.81 90 VAL A N 1
ATOM 689 C CA . VAL A 1 90 ? 1.733 -3.189 1.492 1 98.81 90 VAL A CA 1
ATOM 690 C C . VAL A 1 90 ? 0.552 -4.129 1.732 1 98.81 90 VAL A C 1
ATOM 692 O O . VAL A 1 90 ? -0.544 -3.678 2.076 1 98.81 90 VAL A O 1
ATOM 695 N N . SER A 1 91 ? 0.791 -5.426 1.536 1 98.88 91 SER A N 1
ATOM 696 C CA . SER A 1 91 ? -0.256 -6.41 1.787 1 98.88 91 SER A CA 1
ATOM 697 C C . SER A 1 91 ? -0.743 -6.348 3.23 1 98.88 91 SER A C 1
ATOM 699 O O . SER A 1 91 ? -1.938 -6.492 3.496 1 98.88 91 SER A O 1
ATOM 701 N N . LYS A 1 92 ? 0.178 -6.176 4.152 1 98.75 92 LYS A N 1
ATOM 702 C CA . LYS A 1 92 ? -0.156 -6.043 5.566 1 98.75 92 LYS A CA 1
ATOM 703 C C . LYS A 1 92 ? -1.083 -4.852 5.801 1 98.75 92 LYS A C 1
ATOM 705 O O . LYS A 1 92 ? -2.023 -4.938 6.594 1 98.75 92 LYS A O 1
ATOM 710 N N . LEU A 1 93 ? -0.828 -3.75 5.16 1 98.69 93 LEU A N 1
ATOM 711 C CA . LEU A 1 93 ? -1.687 -2.578 5.289 1 98.69 93 LEU A CA 1
ATOM 712 C C . LEU A 1 93 ? -3.102 -2.885 4.809 1 98.69 93 LEU A C 1
ATOM 714 O O . LEU A 1 93 ? -4.078 -2.506 5.461 1 98.69 93 LEU A O 1
ATOM 718 N N . PHE A 1 94 ? -3.223 -3.553 3.652 1 98.88 94 PHE A N 1
ATOM 719 C CA . PHE A 1 94 ? -4.539 -3.941 3.158 1 98.88 94 PHE A CA 1
ATOM 720 C C . PHE A 1 94 ? -5.219 -4.902 4.129 1 98.88 94 PHE A C 1
ATOM 722 O O . PHE A 1 94 ? -6.422 -4.797 4.371 1 98.88 94 PHE A O 1
ATOM 729 N N . CYS A 1 95 ? -4.43 -5.832 4.621 1 98.62 95 CYS A N 1
ATOM 730 C CA . CYS A 1 95 ? -4.938 -6.781 5.605 1 98.62 95 CYS A CA 1
ATOM 731 C C . CYS A 1 95 ? -5.484 -6.055 6.828 1 98.62 95 CYS A C 1
ATOM 733 O O . CYS A 1 95 ? -6.574 -6.375 7.305 1 98.62 95 CYS A O 1
ATOM 735 N N . GLU A 1 96 ? -4.789 -5.043 7.301 1 98.06 96 GLU A N 1
ATOM 736 C CA . GLU A 1 96 ? -5.207 -4.234 8.445 1 98.06 96 GLU A CA 1
ATOM 737 C C . GLU A 1 96 ? -6.457 -3.426 8.117 1 98.06 96 GLU A C 1
ATOM 739 O O . GLU A 1 96 ? -7.199 -3.031 9.016 1 98.06 96 GLU A O 1
ATOM 744 N N . CYS A 1 97 ? -6.695 -3.189 6.883 1 98.56 97 CYS A N 1
ATOM 745 C CA . CYS A 1 97 ? -7.879 -2.475 6.41 1 98.56 97 CYS A CA 1
ATOM 746 C C . CYS A 1 97 ? -9.055 -3.424 6.238 1 98.56 97 CYS A C 1
ATOM 748 O O . CYS A 1 97 ? -10.117 -3.023 5.75 1 98.56 97 CYS A O 1
ATOM 750 N N . GLY A 1 98 ? -8.859 -4.719 6.539 1 98.44 98 GLY A N 1
ATOM 751 C CA . GLY A 1 98 ? -9.922 -5.707 6.445 1 98.44 98 GLY A CA 1
ATOM 752 C C . GLY A 1 98 ? -10.117 -6.242 5.039 1 98.44 98 GLY A C 1
ATOM 753 O O . GLY A 1 98 ? -11.125 -6.895 4.75 1 98.44 98 GLY A O 1
ATOM 754 N N . VAL A 1 99 ? -9.227 -5.969 4.129 1 98.75 99 VAL A N 1
ATOM 755 C CA . VAL A 1 99 ? -9.344 -6.336 2.723 1 98.75 99 VAL A CA 1
ATOM 756 C C . VAL A 1 99 ? -8.68 -7.695 2.486 1 98.75 99 VAL A C 1
ATOM 758 O O . VAL A 1 99 ? -7.602 -7.965 3.012 1 98.75 99 VAL A O 1
ATOM 761 N N . VAL A 1 100 ? -9.352 -8.617 1.79 1 98.88 100 VAL A N 1
ATOM 762 C CA . VAL A 1 100 ? -8.711 -9.836 1.318 1 98.88 100 VAL A CA 1
ATOM 763 C C . VAL A 1 100 ? -7.715 -9.508 0.208 1 98.88 100 VAL A C 1
ATOM 765 O O . VAL A 1 100 ? -8.109 -9.078 -0.879 1 98.88 100 VAL A O 1
ATOM 768 N N . THR A 1 101 ? -6.469 -9.703 0.502 1 98.94 101 THR A N 1
ATOM 769 C CA . THR A 1 101 ? -5.41 -9.297 -0.413 1 98.94 101 THR A CA 1
ATOM 770 C C . THR A 1 101 ? -4.797 -10.508 -1.106 1 98.94 101 THR A C 1
ATOM 772 O O . THR A 1 101 ? -4.344 -11.445 -0.444 1 98.94 101 THR A O 1
ATOM 775 N N . ILE A 1 102 ? -4.828 -10.531 -2.434 1 98.88 102 ILE A N 1
ATOM 776 C CA . ILE A 1 102 ? -4.293 -11.617 -3.246 1 98.88 102 ILE A CA 1
ATOM 777 C C . ILE A 1 102 ? -2.973 -11.188 -3.881 1 98.88 102 ILE A C 1
ATOM 779 O O . ILE A 1 102 ? -2.938 -10.234 -4.668 1 98.88 102 ILE A O 1
ATOM 783 N N . CYS A 1 103 ? -1.915 -11.828 -3.494 1 98.75 103 CYS A N 1
ATOM 784 C CA . CYS A 1 103 ? -0.587 -11.516 -4.012 1 98.75 103 CYS A CA 1
ATOM 785 C C . CYS A 1 103 ? -0.104 -12.609 -4.957 1 98.75 103 CYS A C 1
ATOM 787 O O . CYS A 1 103 ? -0.163 -13.797 -4.625 1 98.75 103 CYS A O 1
ATOM 789 N N . SER A 1 104 ? 0.252 -12.211 -6.09 1 97.94 104 SER A N 1
ATOM 790 C CA . SER A 1 104 ? 0.838 -13.117 -7.078 1 97.94 104 SER A CA 1
ATOM 791 C C . SER A 1 104 ? 2.295 -12.758 -7.352 1 97.94 104 SER A C 1
ATOM 793 O O . SER A 1 104 ? 2.588 -11.953 -8.234 1 97.94 104 SER A O 1
ATOM 795 N N . LEU A 1 105 ? 3.215 -13.328 -6.68 1 97.19 105 LEU A N 1
ATOM 796 C CA . LEU A 1 105 ? 4.652 -13.086 -6.738 1 97.19 105 LEU A CA 1
ATOM 797 C C . LEU A 1 105 ? 5.426 -14.398 -6.785 1 97.19 105 LEU A C 1
ATOM 799 O O . LEU A 1 105 ? 4.996 -15.398 -6.199 1 97.19 105 LEU A O 1
ATOM 803 N N . ILE A 1 106 ? 6.551 -14.406 -7.445 1 95.94 106 ILE A N 1
ATOM 804 C CA . ILE A 1 106 ? 7.344 -15.625 -7.574 1 95.94 106 ILE A CA 1
ATOM 805 C C . ILE A 1 106 ? 7.805 -16.094 -6.195 1 95.94 106 ILE A C 1
ATOM 807 O O . ILE A 1 106 ? 7.66 -17.266 -5.852 1 95.94 106 ILE A O 1
ATOM 811 N N . SER A 1 107 ? 8.398 -15.133 -5.312 1 96.81 107 SER A N 1
ATOM 812 C CA . SER A 1 107 ? 8.891 -15.414 -3.971 1 96.81 107 SER A CA 1
ATOM 813 C C . SER A 1 107 ? 9.711 -16.703 -3.939 1 96.81 107 SER A C 1
ATOM 815 O O . SER A 1 107 ? 9.312 -17.688 -3.318 1 96.81 107 SER A O 1
ATOM 817 N N . PRO A 1 108 ? 10.859 -16.703 -4.43 1 96.19 108 PRO A N 1
ATOM 818 C CA . PRO A 1 108 ? 11.523 -17.922 -4.906 1 96.19 108 PRO A CA 1
ATOM 819 C C . PRO A 1 108 ? 12.078 -18.781 -3.77 1 96.19 108 PRO A C 1
ATOM 821 O O . PRO A 1 108 ? 12.305 -19.969 -3.947 1 96.19 108 PRO A O 1
ATOM 824 N N . THR A 1 109 ? 12.422 -18.219 -2.596 1 96.75 109 THR A N 1
ATOM 825 C CA . THR A 1 109 ? 13.094 -19.016 -1.571 1 96.75 109 THR A CA 1
ATOM 826 C C . THR A 1 109 ? 12.242 -19.094 -0.303 1 96.75 109 THR A C 1
ATOM 828 O O . THR A 1 109 ? 11.398 -18.219 -0.063 1 96.75 109 THR A O 1
ATOM 831 N N . ASN A 1 110 ? 12.477 -20.109 0.515 1 97.69 110 ASN A N 1
ATOM 832 C CA . ASN A 1 110 ? 11.781 -20.266 1.789 1 97.69 110 ASN A CA 1
ATOM 833 C C . ASN A 1 110 ? 12.07 -19.094 2.723 1 97.69 110 ASN A C 1
ATOM 835 O O . ASN A 1 110 ? 11.188 -18.641 3.453 1 97.69 110 ASN A O 1
ATOM 839 N N . SER A 1 111 ? 13.289 -18.625 2.656 1 97.19 111 SER A N 1
ATOM 840 C CA . SER A 1 111 ? 13.664 -17.484 3.498 1 97.19 111 SER A CA 1
ATOM 841 C C . SER A 1 111 ? 12.859 -16.25 3.148 1 97.19 111 SER A C 1
ATOM 843 O O . SER A 1 111 ? 12.398 -15.523 4.035 1 97.19 111 SER A O 1
ATOM 845 N N . ILE A 1 112 ? 12.672 -15.977 1.901 1 96.88 112 ILE A N 1
ATOM 846 C CA . ILE A 1 112 ? 11.914 -14.828 1.418 1 96.88 112 ILE A CA 1
ATOM 847 C C . ILE A 1 112 ? 10.453 -14.969 1.836 1 96.88 112 ILE A C 1
ATOM 849 O O . ILE A 1 112 ? 9.836 -14 2.285 1 96.88 112 ILE A O 1
ATOM 853 N N . ARG A 1 113 ? 9.914 -16.109 1.704 1 98.38 113 ARG A N 1
ATOM 854 C CA . ARG A 1 113 ? 8.523 -16.359 2.062 1 98.38 113 ARG A CA 1
ATOM 855 C C . ARG A 1 113 ? 8.32 -16.266 3.572 1 98.38 113 ARG A C 1
ATOM 857 O O . ARG A 1 113 ? 7.285 -15.789 4.039 1 98.38 113 ARG A O 1
ATOM 864 N N . LYS A 1 114 ? 9.297 -16.812 4.305 1 98.31 114 LYS A N 1
ATOM 865 C CA . LYS A 1 114 ? 9.258 -16.656 5.758 1 98.31 114 LYS A CA 1
ATOM 866 C C . LYS A 1 114 ? 9.242 -15.172 6.152 1 98.31 114 LYS A C 1
ATOM 868 O O . LYS A 1 114 ? 8.508 -14.773 7.059 1 98.31 114 LYS A O 1
ATOM 873 N N . MET A 1 115 ? 10.055 -14.367 5.523 1 98.38 115 MET A N 1
ATOM 874 C CA . MET A 1 115 ? 10.078 -12.93 5.766 1 98.38 115 MET A CA 1
ATOM 875 C C . MET A 1 115 ? 8.703 -12.312 5.52 1 98.38 115 MET A C 1
ATOM 877 O O . MET A 1 115 ? 8.211 -11.539 6.344 1 98.38 115 MET A O 1
ATOM 881 N N . ALA A 1 116 ? 8.078 -12.641 4.391 1 98.62 116 ALA A N 1
ATOM 882 C CA . ALA A 1 116 ? 6.75 -12.117 4.082 1 98.62 116 ALA A CA 1
ATOM 883 C C . ALA A 1 116 ? 5.738 -12.531 5.148 1 98.62 116 ALA A C 1
ATOM 885 O O . ALA A 1 116 ? 4.949 -11.703 5.613 1 98.62 116 ALA A O 1
ATOM 886 N N . LYS A 1 117 ? 5.754 -13.789 5.531 1 98.69 117 LYS A N 1
ATOM 887 C CA . LYS A 1 117 ? 4.863 -14.328 6.551 1 98.69 117 LYS A CA 1
ATOM 888 C C . LYS A 1 117 ? 5.027 -13.578 7.875 1 98.69 117 LYS A C 1
ATOM 890 O O . LYS A 1 117 ? 4.039 -13.25 8.539 1 98.69 117 LYS A O 1
ATOM 895 N N . GLU A 1 118 ? 6.23 -13.32 8.242 1 98.69 118 GLU A N 1
ATOM 896 C CA . GLU A 1 118 ? 6.52 -12.625 9.492 1 98.69 118 GLU A CA 1
ATOM 897 C C . GLU A 1 118 ? 6.027 -11.18 9.445 1 98.69 118 GLU A C 1
ATOM 899 O O . GLU A 1 118 ? 5.504 -10.664 10.438 1 98.69 118 GLU A O 1
ATOM 904 N N . ILE A 1 119 ? 6.184 -10.516 8.352 1 98.69 119 ILE A N 1
ATOM 905 C CA . ILE A 1 119 ? 5.73 -9.141 8.188 1 98.69 119 ILE A CA 1
ATOM 906 C C . ILE A 1 119 ? 4.207 -9.078 8.281 1 98.69 119 ILE A C 1
ATOM 908 O O . ILE A 1 119 ? 3.652 -8.25 9.008 1 98.69 119 ILE A O 1
ATOM 912 N N . ILE A 1 120 ? 3.492 -9.969 7.617 1 98.62 120 ILE A N 1
ATOM 913 C CA . ILE A 1 120 ? 2.039 -9.953 7.488 1 98.62 120 ILE A CA 1
ATOM 914 C C . ILE A 1 120 ? 1.399 -10.492 8.766 1 98.62 120 ILE A C 1
ATOM 916 O O . ILE A 1 120 ? 0.336 -10.023 9.18 1 98.62 120 ILE A O 1
ATOM 920 N N . GLY A 1 121 ? 2.066 -11.367 9.43 1 98.5 121 GLY A N 1
ATOM 921 C CA . GLY A 1 121 ? 1.513 -12.125 10.547 1 98.5 121 GLY A CA 1
ATOM 922 C C . GLY A 1 121 ? 1.016 -13.5 10.141 1 98.5 121 GLY A C 1
ATOM 923 O O . GLY A 1 121 ? 0.207 -13.633 9.219 1 98.5 121 GLY A O 1
ATOM 924 N N . GLU A 1 122 ? 1.44 -14.523 10.812 1 97.62 122 GLU A N 1
ATOM 925 C CA . GLU A 1 122 ? 1.172 -15.914 10.469 1 97.62 122 GLU A CA 1
ATOM 926 C C . GLU A 1 122 ? -0.328 -16.188 10.398 1 97.62 122 GLU A C 1
ATOM 928 O O . GLU A 1 122 ? -0.788 -16.938 9.531 1 97.62 122 GLU A O 1
ATOM 933 N N . GLU A 1 123 ? -1.092 -15.578 11.258 1 97 123 GLU A N 1
ATOM 934 C CA . GLU A 1 123 ? -2.523 -15.852 11.352 1 97 123 GLU A CA 1
ATOM 935 C C . GLU A 1 123 ? -3.275 -15.266 10.164 1 97 123 GLU A C 1
ATOM 937 O O . GLU A 1 123 ? -4.43 -15.617 9.914 1 97 123 GLU A O 1
ATOM 942 N N . ASN A 1 124 ? -2.639 -14.391 9.445 1 98.38 124 ASN A N 1
ATOM 943 C CA . ASN A 1 124 ? -3.277 -13.695 8.328 1 98.38 124 ASN A CA 1
ATOM 944 C C . ASN A 1 124 ? -2.672 -14.102 6.992 1 98.38 124 ASN A C 1
ATOM 946 O O . ASN A 1 124 ? -3.062 -13.578 5.945 1 98.38 124 ASN A O 1
ATOM 950 N N . TYR A 1 125 ? -1.753 -15 7.004 1 98.75 125 TYR A N 1
ATOM 951 C CA . TYR A 1 125 ? -0.946 -15.367 5.844 1 98.75 125 TYR A CA 1
ATOM 952 C C . TYR A 1 125 ? -1.317 -16.75 5.332 1 98.75 125 TYR A C 1
ATOM 954 O O . TYR A 1 125 ? -1.08 -17.75 6.008 1 98.75 125 TYR A O 1
ATOM 962 N N . LEU A 1 126 ? -1.874 -16.828 4.102 1 98.81 126 LEU A N 1
ATOM 963 C CA . LEU A 1 126 ? -2.184 -18.094 3.428 1 98.81 126 LEU A CA 1
ATOM 964 C C . LEU A 1 126 ? -1.278 -18.297 2.219 1 98.81 126 LEU A C 1
ATOM 966 O O . LEU A 1 126 ? -1.524 -17.734 1.149 1 98.81 126 LEU A O 1
ATOM 970 N N . GLU A 1 127 ? -0.295 -19.125 2.346 1 98.81 127 GLU A N 1
ATOM 971 C CA . GLU A 1 127 ? 0.63 -19.422 1.255 1 98.81 127 GLU A CA 1
ATOM 972 C C . GLU A 1 127 ? 0.057 -20.484 0.312 1 98.81 127 GLU A C 1
ATOM 974 O O . GLU A 1 127 ? -0.231 -21.609 0.731 1 98.81 127 GLU A O 1
ATOM 979 N N . ILE A 1 128 ? -0.183 -20.094 -0.908 1 98.94 128 ILE A N 1
ATOM 980 C CA . ILE A 1 128 ? -0.657 -21 -1.945 1 98.94 128 ILE A CA 1
ATOM 981 C C . ILE A 1 128 ? 0.485 -21.328 -2.904 1 98.94 128 ILE A C 1
ATOM 983 O O . ILE A 1 128 ? 0.988 -20.453 -3.605 1 98.94 128 ILE A O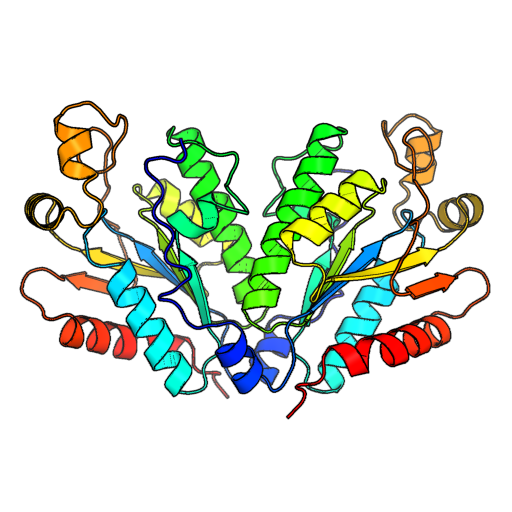 1
ATOM 987 N N . PHE A 1 129 ? 0.871 -22.578 -2.908 1 98.88 129 PHE A N 1
ATOM 988 C CA . PHE A 1 129 ? 1.875 -23.016 -3.869 1 98.88 129 PHE A CA 1
ATOM 989 C C . PHE A 1 129 ? 1.22 -23.469 -5.172 1 98.88 129 PHE A C 1
ATOM 991 O O . PHE A 1 129 ? 0.582 -24.516 -5.223 1 98.88 129 PHE A O 1
ATOM 998 N N . VAL A 1 130 ? 1.321 -22.609 -6.137 1 98.69 130 VAL A N 1
ATOM 999 C CA . VAL A 1 130 ? 0.867 -22.953 -7.48 1 98.69 130 VAL A CA 1
ATOM 1000 C C . VAL A 1 130 ? 1.979 -23.688 -8.234 1 98.69 130 VAL A C 1
ATOM 1002 O O . VAL A 1 130 ? 2.914 -23.047 -8.727 1 98.69 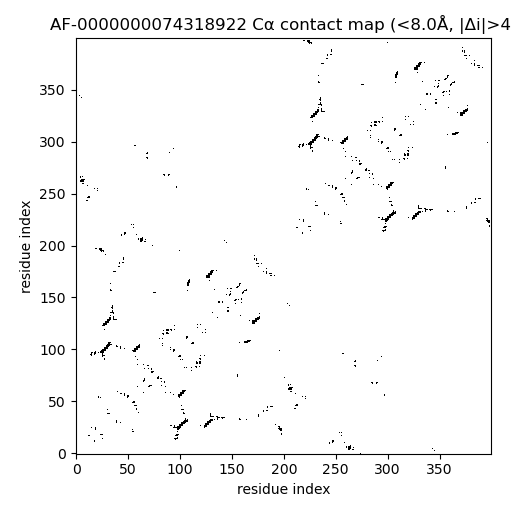130 VAL A O 1
ATOM 1005 N N . ASN A 1 131 ? 1.767 -24.938 -8.391 1 98.19 131 ASN A N 1
ATOM 1006 C CA . ASN A 1 131 ? 2.859 -25.828 -8.773 1 98.19 131 ASN A CA 1
ATOM 1007 C C . ASN A 1 131 ? 2.711 -26.312 -10.211 1 98.19 131 ASN A C 1
ATOM 1009 O O . ASN A 1 131 ? 1.667 -26.859 -10.578 1 98.19 131 ASN A O 1
ATOM 1013 N N . ALA A 1 132 ? 3.66 -26.109 -11 1 97.56 132 ALA A N 1
ATOM 1014 C CA . ALA A 1 132 ? 3.875 -26.672 -12.328 1 97.56 132 ALA A CA 1
ATOM 1015 C C . ALA A 1 132 ? 5.359 -26.922 -12.578 1 97.56 132 ALA A C 1
ATOM 1017 O O . ALA A 1 132 ? 6.215 -26.188 -12.07 1 97.56 132 ALA A O 1
ATOM 1018 N N . SER A 1 133 ? 5.656 -27.984 -13.367 1 97 133 SER A N 1
ATOM 1019 C CA . SER A 1 133 ? 7.055 -28.281 -13.664 1 97 133 SER A CA 1
ATOM 1020 C C . SER A 1 133 ? 7.699 -27.172 -14.477 1 97 133 SER A C 1
ATOM 1022 O O . SER A 1 133 ? 7.016 -26.438 -15.195 1 97 133 SER A O 1
ATOM 1024 N N . LEU A 1 134 ? 9.062 -27.031 -14.258 1 96.81 134 LEU A N 1
ATOM 1025 C CA . LEU A 1 134 ? 9.797 -26.047 -15.047 1 96.81 134 LEU A CA 1
ATOM 1026 C C . LEU A 1 134 ? 9.562 -26.266 -16.531 1 96.81 134 LEU A C 1
ATOM 1028 O O . LEU A 1 134 ? 9.391 -25.297 -17.281 1 96.81 134 LEU A O 1
ATOM 1032 N N . GLU A 1 135 ? 9.609 -27.531 -16.938 1 96.94 135 GLU A N 1
ATOM 1033 C CA . GLU A 1 135 ? 9.383 -27.875 -18.328 1 96.94 135 GLU A CA 1
ATOM 1034 C C . GLU A 1 135 ? 8.031 -27.344 -18.812 1 96.94 135 GLU A C 1
ATOM 1036 O O . GLU A 1 135 ? 7.941 -26.766 -19.906 1 96.94 135 GLU A O 1
ATOM 1041 N N . GLU A 1 136 ? 7.035 -27.531 -18.062 1 97.25 136 GLU A N 1
ATOM 1042 C CA . GLU A 1 136 ? 5.707 -27.062 -18.422 1 97.25 136 GLU A CA 1
ATOM 1043 C C . GLU A 1 136 ? 5.66 -25.531 -18.469 1 97.25 136 GLU A C 1
ATOM 1045 O O . GLU A 1 136 ? 5.051 -24.953 -19.359 1 97.25 136 GLU A O 1
ATOM 1050 N N . CYS A 1 137 ? 6.254 -24.844 -17.484 1 97.5 137 CYS A N 1
ATOM 1051 C CA . CYS A 1 137 ? 6.309 -23.391 -17.453 1 97.5 137 CYS A CA 1
ATOM 1052 C C . CYS A 1 137 ? 7.02 -22.844 -18.672 1 97.5 137 CYS A C 1
ATOM 1054 O O . CYS A 1 137 ? 6.57 -21.859 -19.281 1 97.5 137 CYS A O 1
ATOM 1056 N N . GLU A 1 138 ? 8.07 -23.516 -19.062 1 96.81 138 GLU A N 1
ATOM 1057 C CA . GLU A 1 138 ? 8.82 -23.109 -20.25 1 96.81 138 GLU A CA 1
ATOM 1058 C C . GLU A 1 138 ? 7.98 -23.266 -21.516 1 96.81 138 GLU A C 1
ATOM 1060 O O . GLU A 1 138 ? 8.047 -22.438 -22.422 1 96.81 138 GLU A O 1
ATOM 1065 N N . LYS A 1 139 ? 7.336 -24.375 -21.547 1 96.5 139 LYS A N 1
ATOM 1066 C CA . LYS A 1 139 ? 6.465 -24.625 -22.703 1 96.5 139 LYS A CA 1
ATOM 1067 C C . LYS A 1 139 ? 5.406 -23.531 -22.844 1 96.5 139 LYS A C 1
ATOM 1069 O O . LYS A 1 139 ? 5.145 -23.047 -23.938 1 96.5 139 LYS A O 1
ATOM 1074 N N . ARG A 1 140 ? 4.773 -23.141 -21.672 1 93.69 140 ARG A N 1
ATOM 1075 C CA . ARG A 1 140 ? 3.773 -22.078 -21.672 1 93.69 140 ARG A CA 1
ATOM 1076 C C . ARG A 1 140 ? 4.398 -20.734 -22.031 1 93.69 140 ARG A C 1
ATOM 1078 O O . ARG A 1 140 ? 3.834 -19.969 -22.812 1 93.69 140 ARG A O 1
ATOM 1085 N N . ASP A 1 141 ? 5.535 -20.438 -21.453 1 96.19 141 ASP A N 1
ATOM 1086 C CA . ASP A 1 141 ? 6.34 -19.234 -21.625 1 96.19 141 ASP A CA 1
ATOM 1087 C C . ASP A 1 141 ? 5.453 -18.031 -21.906 1 96.19 141 ASP A C 1
ATOM 1089 O O . ASP A 1 141 ? 5.672 -17.312 -22.891 1 96.19 141 ASP A O 1
ATOM 1093 N N . VAL A 1 142 ? 4.469 -17.734 -21.062 1 90.94 142 VAL A N 1
ATOM 1094 C CA . VAL A 1 142 ? 3.383 -16.766 -21.203 1 90.94 142 VAL A CA 1
ATOM 1095 C C . VAL A 1 142 ? 3.955 -15.391 -21.531 1 90.94 142 VAL A C 1
ATOM 1097 O O . VAL A 1 142 ? 3.371 -14.641 -22.312 1 90.94 142 VAL A O 1
ATOM 1100 N N . LYS A 1 143 ? 5.176 -15.008 -21.016 1 92.38 143 LYS A N 1
ATOM 1101 C CA . LYS A 1 143 ? 5.742 -13.672 -21.172 1 92.38 143 LYS A CA 1
ATOM 1102 C C . LYS A 1 143 ? 6.953 -13.695 -22.109 1 92.38 143 LYS A C 1
ATOM 1104 O O . LYS A 1 143 ? 7.547 -12.648 -22.391 1 92.38 143 LYS A O 1
ATOM 1109 N N . GLY A 1 144 ? 7.262 -14.898 -22.578 1 94.31 144 GLY A N 1
ATOM 1110 C CA . GLY A 1 144 ? 8.422 -15.039 -23.438 1 94.31 144 GLY A CA 1
ATOM 1111 C C . GLY A 1 144 ? 9.742 -14.891 -22.703 1 94.31 144 GLY A C 1
ATOM 1112 O O . GLY A 1 144 ? 10.781 -14.672 -23.328 1 94.31 144 GLY A O 1
ATOM 1113 N N . LEU A 1 145 ? 9.688 -14.969 -21.422 1 93.75 145 LEU A N 1
ATOM 1114 C CA . LEU A 1 145 ? 10.875 -14.68 -20.625 1 93.75 145 LEU A CA 1
ATOM 1115 C C . LEU A 1 145 ? 11.789 -15.898 -20.547 1 93.75 145 LEU A C 1
ATOM 1117 O O . LEU A 1 145 ? 13.008 -15.758 -20.422 1 93.75 145 LEU A O 1
ATOM 1121 N N . TYR A 1 146 ? 11.203 -17.094 -20.594 1 95.94 146 TYR A N 1
ATOM 1122 C CA . TYR A 1 146 ? 12.016 -18.312 -20.516 1 95.94 146 TYR A CA 1
ATOM 1123 C C . TYR A 1 146 ? 12.945 -18.422 -21.719 1 95.94 146 TYR A C 1
ATOM 1125 O O . TYR A 1 146 ? 14.133 -18.719 -21.562 1 95.94 146 TYR A O 1
ATOM 1133 N N . ALA A 1 147 ? 12.336 -18.219 -22.891 1 95.31 147 ALA A N 1
ATOM 1134 C CA . ALA A 1 147 ? 13.148 -18.266 -24.109 1 95.31 147 ALA A CA 1
ATOM 1135 C C . ALA A 1 147 ? 14.297 -17.266 -24.031 1 95.31 147 ALA A C 1
ATOM 1137 O O . ALA A 1 147 ? 15.438 -17.594 -24.359 1 95.31 147 ALA A O 1
ATOM 1138 N N . LYS A 1 148 ? 14.008 -16.078 -23.562 1 95 148 LYS A N 1
ATOM 1139 C CA . LYS A 1 148 ? 15.023 -15.039 -23.438 1 95 148 LYS A CA 1
ATOM 1140 C C . LYS A 1 148 ? 16.094 -15.438 -22.406 1 95 148 LYS A C 1
ATOM 1142 O O . LYS A 1 148 ? 17.281 -15.188 -22.609 1 95 148 LYS A O 1
ATOM 1147 N N . ALA A 1 149 ? 15.656 -15.977 -21.328 1 94.19 149 ALA A N 1
ATOM 1148 C CA . ALA A 1 149 ? 16.578 -16.422 -20.297 1 94.19 149 ALA A CA 1
ATOM 1149 C C . ALA A 1 149 ? 17.5 -17.516 -20.812 1 94.19 149 ALA A C 1
ATOM 1151 O O . ALA A 1 149 ? 18.719 -17.484 -20.578 1 94.19 149 ALA A O 1
ATOM 1152 N N . ARG A 1 150 ? 16.922 -18.453 -21.516 1 95.38 150 ARG A N 1
ATOM 1153 C CA . ARG A 1 150 ? 17.703 -19.562 -22.062 1 95.38 150 ARG A CA 1
ATOM 1154 C C . ARG A 1 150 ? 18.703 -19.062 -23.094 1 95.38 150 ARG A C 1
ATOM 1156 O O . ARG A 1 150 ? 19.797 -19.609 -23.219 1 95.38 150 ARG A O 1
ATOM 1163 N N . ALA A 1 151 ? 18.391 -18.047 -23.75 1 95.38 151 ALA A N 1
ATOM 1164 C CA . ALA A 1 151 ? 19.281 -17.438 -24.75 1 95.38 151 ALA A CA 1
ATOM 1165 C C . ALA A 1 151 ? 20.328 -16.562 -24.094 1 95.38 151 ALA A C 1
ATOM 1167 O O . ALA A 1 151 ? 21.219 -16.031 -24.766 1 95.38 151 ALA A O 1
ATOM 1168 N N . GLY A 1 152 ? 20.219 -16.375 -22.766 1 92.88 152 GLY A N 1
ATOM 1169 C CA . GLY A 1 152 ? 21.203 -15.586 -22.031 1 92.88 152 GLY A CA 1
ATOM 1170 C C . GLY A 1 152 ? 20.922 -14.094 -22.078 1 92.88 152 GLY A C 1
ATOM 1171 O O . GLY A 1 152 ? 21.766 -13.297 -21.656 1 92.88 152 GLY A O 1
ATOM 1172 N N . GLU A 1 153 ? 19.75 -13.75 -22.547 1 92.81 153 GLU A N 1
ATOM 1173 C CA . GLU A 1 153 ? 19.375 -12.344 -22.672 1 92.81 153 GLU A CA 1
ATOM 1174 C C . GLU A 1 153 ? 18.922 -11.766 -21.328 1 92.81 153 GLU A C 1
ATOM 1176 O O . GLU A 1 153 ? 19 -10.555 -21.125 1 92.81 153 GLU A O 1
ATOM 1181 N N . ILE A 1 154 ? 18.344 -12.633 -20.516 1 90.19 154 ILE A N 1
ATOM 1182 C CA . ILE A 1 154 ? 17.953 -12.266 -19.156 1 90.19 154 ILE A CA 1
ATOM 1183 C C . ILE A 1 154 ? 18.766 -13.055 -18.141 1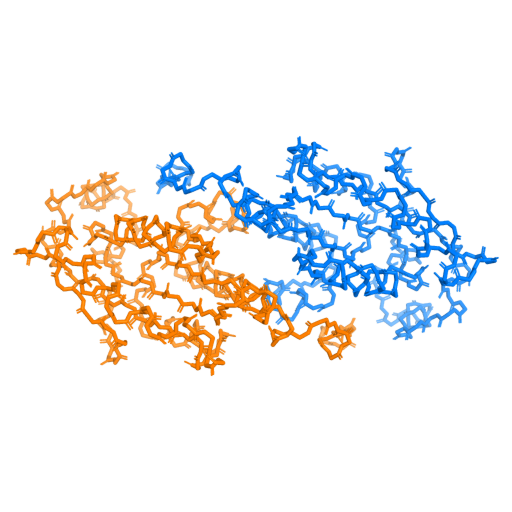 90.19 154 ILE A C 1
ATOM 1185 O O . ILE A 1 154 ? 18.844 -14.289 -18.219 1 90.19 154 ILE A O 1
ATOM 1189 N N . LYS A 1 155 ? 19.359 -12.312 -17.281 1 87.19 155 LYS A N 1
ATOM 1190 C CA . LYS A 1 155 ? 20.141 -12.969 -16.234 1 87.19 155 LYS A CA 1
ATOM 1191 C C . LYS A 1 155 ? 19.359 -13.047 -14.93 1 87.19 155 LYS A C 1
ATOM 1193 O O . LYS A 1 155 ? 18.406 -12.297 -14.727 1 87.19 155 LYS A O 1
ATOM 1198 N N . SER A 1 156 ? 19.656 -14.07 -14.086 1 89.06 156 SER A N 1
ATOM 1199 C CA . SER A 1 156 ? 19.062 -14.234 -12.758 1 89.06 156 SER A CA 1
ATOM 1200 C C . SER A 1 156 ? 17.562 -14.508 -12.844 1 89.06 156 SER A C 1
ATOM 1202 O O . SER A 1 156 ? 16.781 -13.938 -12.086 1 89.06 156 SER A O 1
ATOM 1204 N N . PHE A 1 157 ? 17.281 -15.344 -13.82 1 92 157 PHE A N 1
ATOM 1205 C CA . PHE A 1 157 ? 15.875 -15.719 -13.984 1 92 157 PHE A CA 1
ATOM 1206 C C . PHE A 1 157 ? 15.547 -16.953 -13.148 1 92 157 PHE A C 1
ATOM 1208 O O . PHE A 1 157 ? 16.172 -18 -13.297 1 92 157 PHE A O 1
ATOM 1215 N N . THR A 1 158 ? 14.602 -16.781 -12.281 1 92.5 158 THR A N 1
ATOM 1216 C CA . THR A 1 158 ? 14.242 -17.859 -11.359 1 92.5 158 THR A CA 1
ATOM 1217 C C . THR A 1 158 ? 13.82 -19.109 -12.125 1 92.5 158 THR A C 1
ATOM 1219 O O . THR A 1 158 ? 13.008 -19.031 -13.047 1 92.5 158 THR A O 1
ATOM 1222 N N . GLY A 1 159 ? 14.344 -20.328 -11.688 1 92.44 159 GLY A N 1
ATOM 1223 C CA . GLY A 1 159 ? 14.047 -21.578 -12.352 1 92.44 159 GLY A CA 1
ATOM 1224 C C . GLY A 1 159 ? 15.047 -21.938 -13.438 1 92.44 159 GLY A C 1
ATOM 1225 O O . GLY A 1 159 ? 15.117 -23.078 -13.883 1 92.44 159 GLY A O 1
ATOM 1226 N N . ILE A 1 160 ? 15.773 -20.953 -13.938 1 93.88 160 ILE A N 1
ATOM 1227 C CA . ILE A 1 160 ? 16.781 -21.188 -14.961 1 93.88 160 ILE A CA 1
ATOM 1228 C C . ILE A 1 160 ? 18.172 -20.969 -14.375 1 93.88 160 ILE A C 1
ATOM 1230 O O . ILE A 1 160 ? 18.859 -21.938 -14.008 1 93.88 160 ILE A O 1
ATOM 1234 N N . ASP A 1 161 ? 18.641 -19.766 -14.117 1 90.69 161 ASP A N 1
ATOM 1235 C CA . ASP A 1 161 ? 19.969 -19.5 -13.555 1 90.69 161 ASP A CA 1
ATOM 1236 C C . ASP A 1 161 ? 19.859 -18.984 -12.117 1 90.69 161 ASP A C 1
ATOM 1238 O O . ASP A 1 161 ? 20.859 -18.594 -11.523 1 90.69 161 ASP A O 1
ATOM 1242 N N . SER A 1 162 ? 18.703 -18.844 -11.555 1 91.25 162 SER A N 1
ATOM 1243 C CA . SER A 1 162 ? 18.438 -18.594 -10.141 1 91.25 162 SER A CA 1
ATOM 1244 C C . SER A 1 162 ? 17.5 -19.656 -9.555 1 91.25 162 SER A C 1
ATOM 1246 O O . SER A 1 162 ? 16.609 -20.156 -10.25 1 91.25 162 SER A O 1
ATOM 1248 N N . PRO A 1 163 ? 17.672 -19.938 -8.352 1 91.56 163 PRO A N 1
ATOM 1249 C CA . PRO A 1 163 ? 16.953 -21.078 -7.793 1 91.56 163 PRO A CA 1
ATOM 1250 C C . PRO A 1 163 ? 15.516 -20.75 -7.422 1 91.56 163 PRO A C 1
ATOM 1252 O O . PRO A 1 163 ? 15.188 -19.578 -7.195 1 91.56 163 PRO A O 1
ATOM 1255 N N . PHE A 1 164 ? 14.656 -21.797 -7.383 1 96.56 164 PHE A N 1
ATOM 1256 C CA . PHE A 1 164 ? 13.336 -21.828 -6.777 1 96.56 164 PHE A CA 1
ATOM 1257 C C . PHE A 1 164 ? 13.234 -22.969 -5.762 1 96.56 164 PHE A C 1
ATOM 1259 O O . PHE A 1 164 ? 13.414 -24.141 -6.109 1 96.56 164 PHE A O 1
ATOM 1266 N N . GLU A 1 165 ? 12.992 -22.578 -4.508 1 97.25 165 GLU A N 1
ATOM 1267 C CA . GLU A 1 165 ? 12.836 -23.578 -3.465 1 97.25 165 GLU A CA 1
ATOM 1268 C C . GLU A 1 165 ? 11.367 -23.953 -3.275 1 97.25 165 GLU A C 1
ATOM 1270 O O . GLU A 1 165 ? 10.523 -23.094 -3.043 1 97.25 165 GLU A O 1
ATOM 1275 N N . VAL A 1 166 ? 11.062 -25.203 -3.361 1 97.25 166 VAL A N 1
ATOM 1276 C CA . VAL A 1 166 ? 9.703 -25.672 -3.121 1 97.25 166 VAL A CA 1
ATOM 1277 C C . VAL A 1 166 ? 9.266 -25.281 -1.713 1 97.25 166 VAL A C 1
ATOM 1279 O O . VAL A 1 166 ? 10.016 -25.453 -0.75 1 97.25 166 VAL A O 1
ATOM 1282 N N . PRO A 1 167 ? 8.047 -24.703 -1.627 1 97.75 167 PRO A N 1
ATOM 1283 C CA . PRO A 1 167 ? 7.59 -24.344 -0.283 1 97.75 167 PRO A CA 1
ATOM 1284 C C . PRO A 1 167 ? 7.551 -25.547 0.664 1 97.75 167 PRO A C 1
ATOM 1286 O O . PRO A 1 167 ? 7.09 -26.625 0.282 1 97.75 167 PRO A O 1
ATOM 1289 N N . SER A 1 168 ? 8.016 -25.391 1.893 1 94.88 168 SER A N 1
ATOM 1290 C CA . SER A 1 168 ? 8.117 -26.484 2.859 1 94.88 168 SER A CA 1
ATOM 1291 C C . SER A 1 168 ? 6.754 -26.844 3.434 1 94.88 168 SER A C 1
ATOM 1293 O O . SER A 1 168 ? 6.426 -28.031 3.574 1 94.88 168 SER A O 1
ATOM 1295 N N . LYS A 1 169 ? 5.938 -25.891 3.846 1 95.31 169 LYS A N 1
ATOM 1296 C CA . LYS A 1 169 ? 4.637 -26.109 4.477 1 95.31 169 LYS A CA 1
ATOM 1297 C C . LYS A 1 169 ? 3.613 -25.078 3.994 1 95.31 169 LYS A C 1
ATOM 1299 O O . LYS A 1 169 ? 3.096 -24.297 4.785 1 95.31 169 LYS A O 1
ATOM 1304 N N . PRO A 1 170 ? 3.287 -25.125 2.682 1 98.5 170 PRO A N 1
ATOM 1305 C CA . PRO A 1 170 ? 2.268 -24.203 2.205 1 98.5 170 PRO A CA 1
ATOM 1306 C C . PRO A 1 170 ? 0.88 -24.5 2.77 1 98.5 170 PRO A C 1
ATOM 1308 O O . PRO A 1 170 ? 0.601 -25.641 3.158 1 98.5 170 PRO A O 1
ATOM 1311 N N . PHE A 1 171 ? 0.061 -23.5 2.871 1 98.56 171 PHE A N 1
ATOM 1312 C CA . PHE A 1 171 ? -1.331 -23.672 3.27 1 98.56 171 PHE A CA 1
ATOM 1313 C C . PHE A 1 171 ? -2.057 -24.594 2.301 1 98.56 171 PHE A C 1
ATOM 1315 O O . PHE A 1 171 ? -2.863 -25.438 2.717 1 98.56 171 PHE A O 1
ATOM 1322 N N . LEU A 1 172 ? -1.746 -24.438 1.017 1 98.62 172 LEU A N 1
ATOM 1323 C CA . LEU A 1 172 ? -2.369 -25.219 -0.056 1 98.62 172 LEU A CA 1
ATOM 1324 C C . LEU A 1 172 ? -1.426 -25.344 -1.246 1 98.62 172 LEU A C 1
ATOM 1326 O O . LEU A 1 172 ? -0.744 -24.391 -1.615 1 98.62 172 LEU A O 1
ATOM 1330 N N . GLU A 1 173 ? -1.285 -26.5 -1.744 1 98.56 173 GLU A N 1
ATOM 1331 C CA . GLU A 1 173 ? -0.607 -26.734 -3.016 1 98.56 173 GLU A CA 1
ATOM 1332 C C . GLU A 1 173 ? -1.608 -27.016 -4.129 1 98.56 173 GLU A C 1
ATOM 1334 O O . GLU A 1 173 ? -2.488 -27.875 -3.975 1 98.56 173 GLU A O 1
ATOM 1339 N N . ILE A 1 174 ? -1.517 -26.328 -5.188 1 98.44 174 ILE A N 1
ATOM 1340 C CA . ILE A 1 174 ? -2.346 -26.547 -6.367 1 98.44 174 ILE A CA 1
ATOM 1341 C C . ILE A 1 174 ? -1.466 -26.953 -7.551 1 98.44 174 ILE A C 1
ATOM 1343 O O . ILE A 1 174 ? -0.679 -26.141 -8.047 1 98.44 174 ILE A O 1
ATOM 1347 N N . ILE A 1 175 ? -1.62 -28.156 -7.961 1 97.62 175 ILE A N 1
ATOM 1348 C CA . ILE A 1 175 ? -0.905 -28.641 -9.141 1 97.62 175 ILE A CA 1
ATOM 1349 C C . ILE A 1 175 ? -1.707 -28.312 -10.398 1 97.62 175 ILE A C 1
ATOM 1351 O O . ILE A 1 175 ? -2.811 -28.812 -10.594 1 97.62 175 ILE A O 1
ATOM 1355 N N . THR A 1 176 ? -1.111 -27.438 -11.203 1 96.88 176 THR A N 1
ATOM 1356 C CA . THR A 1 176 ? -1.882 -26.953 -12.344 1 96.88 176 THR A CA 1
ATOM 1357 C C . THR A 1 176 ? -1.675 -27.844 -13.562 1 96.88 176 THR A C 1
ATOM 1359 O O . THR A 1 176 ? -2.473 -27.812 -14.5 1 96.88 176 THR A O 1
ATOM 1362 N N . GLU A 1 177 ? -0.525 -28.562 -13.594 1 94.44 177 GLU A N 1
ATOM 1363 C CA . GLU A 1 177 ? -0.306 -29.5 -14.688 1 94.44 177 GLU A CA 1
ATOM 1364 C C . GLU A 1 177 ? -1.35 -30.609 -14.672 1 94.44 177 GLU A C 1
ATOM 1366 O O . GLU A 1 177 ? -1.531 -31.297 -13.656 1 94.44 177 GLU A O 1
ATOM 1371 N N . GLY A 1 178 ? -2.092 -30.766 -15.781 1 93.12 178 GLY A N 1
ATOM 1372 C CA . GLY A 1 178 ? -3.078 -31.828 -15.867 1 93.12 178 GLY A CA 1
ATOM 1373 C C . GLY A 1 178 ? -4.414 -31.453 -15.258 1 93.12 178 GLY A C 1
ATOM 1374 O O . GLY A 1 178 ? -5.316 -32.281 -15.164 1 93.12 178 GLY A O 1
ATOM 1375 N N . SER A 1 179 ? -4.543 -30.281 -14.727 1 94.75 179 SER A N 1
ATOM 1376 C CA . SER A 1 179 ? -5.797 -29.781 -14.18 1 94.75 179 SER A CA 1
ATOM 1377 C C . SER A 1 179 ? -6.32 -28.609 -15 1 94.75 179 SER A C 1
ATOM 1379 O O . SER A 1 179 ? -5.539 -27.859 -15.594 1 94.75 179 SER A O 1
ATOM 1381 N N . THR A 1 180 ? -7.609 -28.5 -15.078 1 96.44 180 THR A N 1
ATOM 1382 C CA . THR A 1 180 ? -8.18 -27.328 -15.719 1 96.44 180 THR A CA 1
ATOM 1383 C C . THR A 1 180 ? -8.148 -26.125 -14.781 1 96.44 180 THR A C 1
ATOM 1385 O O . THR A 1 180 ? -8.008 -26.281 -13.562 1 96.44 180 THR A O 1
ATOM 1388 N N . ILE A 1 181 ? -8.188 -24.938 -15.305 1 95.75 181 ILE A N 1
ATOM 1389 C CA . ILE A 1 181 ? -8.234 -23.719 -14.523 1 95.75 181 ILE A CA 1
ATOM 1390 C C . ILE A 1 181 ? -9.43 -23.75 -13.57 1 95.75 181 ILE A C 1
ATOM 1392 O O . ILE A 1 181 ? -9.312 -23.375 -12.406 1 95.75 181 ILE A O 1
ATOM 1396 N N . GLU A 1 182 ? -10.555 -24.234 -14.117 1 97.06 182 GLU A N 1
ATOM 1397 C CA . GLU A 1 182 ? -11.789 -24.297 -13.336 1 97.06 182 GLU A CA 1
ATOM 1398 C C . GLU A 1 182 ? -11.625 -25.188 -12.109 1 97.06 182 GLU A C 1
ATOM 1400 O O . GLU A 1 182 ? -12.039 -24.828 -11.008 1 97.06 182 GLU A O 1
ATOM 1405 N N . GLU A 1 183 ? -11.055 -26.328 -12.312 1 97.69 183 GLU A N 1
ATOM 1406 C CA . GLU A 1 183 ? -10.82 -27.266 -11.211 1 97.69 183 GLU A CA 1
ATOM 1407 C C . GLU A 1 183 ? -9.891 -26.656 -10.164 1 97.69 183 GLU A C 1
ATOM 1409 O O . GLU A 1 183 ? -10.141 -26.766 -8.961 1 97.69 183 GLU A O 1
ATOM 1414 N N . SER A 1 184 ? -8.82 -26.062 -10.594 1 98 184 SER A N 1
ATOM 1415 C CA . SER A 1 184 ? -7.859 -25.422 -9.703 1 98 184 SER A CA 1
ATOM 1416 C C . SER A 1 184 ? -8.508 -24.297 -8.914 1 98 184 SER A C 1
ATOM 1418 O O . SER A 1 184 ? -8.273 -24.156 -7.711 1 98 184 SER A O 1
ATOM 1420 N N . LEU A 1 185 ? -9.328 -23.516 -9.594 1 98 185 LEU A N 1
ATOM 1421 C CA . LEU A 1 185 ? -10.008 -22.391 -8.953 1 98 185 LEU A CA 1
ATOM 1422 C C . LEU A 1 185 ? -11.008 -22.875 -7.914 1 98 185 LEU A C 1
ATOM 1424 O O . LEU A 1 185 ? -11.141 -22.281 -6.848 1 98 185 LEU A O 1
ATOM 1428 N N . GLU A 1 186 ? -11.711 -23.906 -8.242 1 97.75 186 GLU A N 1
ATOM 1429 C CA . GLU A 1 186 ? -12.672 -24.469 -7.301 1 97.75 186 GLU A CA 1
ATOM 1430 C C . GLU A 1 186 ? -11.992 -24.906 -6.008 1 97.75 186 GLU A C 1
ATOM 1432 O O . GLU A 1 186 ? -12.484 -24.625 -4.914 1 97.75 186 GLU A O 1
ATOM 1437 N N . THR A 1 187 ? -10.922 -25.625 -6.137 1 97.88 187 THR A N 1
ATOM 1438 C CA . THR A 1 187 ? -10.156 -26.062 -4.973 1 97.88 187 THR A CA 1
ATOM 1439 C C . THR A 1 187 ? -9.68 -24.859 -4.164 1 97.88 187 THR A C 1
ATOM 1441 O O . THR A 1 187 ? -9.766 -24.859 -2.934 1 97.88 187 THR A O 1
ATOM 1444 N N . LEU A 1 188 ? -9.172 -23.906 -4.844 1 98.19 188 LEU A N 1
ATOM 1445 C CA . LEU A 1 188 ? -8.664 -22.672 -4.227 1 98.19 188 LEU A CA 1
ATOM 1446 C C . LEU A 1 188 ? -9.766 -21.984 -3.426 1 98.19 188 LEU A C 1
ATOM 1448 O O . LEU A 1 188 ? -9.57 -21.656 -2.256 1 98.19 188 LEU A O 1
ATOM 1452 N N . ILE A 1 189 ? -10.898 -21.781 -4.012 1 97.94 189 ILE A N 1
ATOM 1453 C CA . ILE A 1 189 ? -12.016 -21.078 -3.387 1 97.94 189 ILE A CA 1
ATOM 1454 C C . ILE A 1 189 ? -12.508 -21.875 -2.176 1 97.94 189 ILE A C 1
ATOM 1456 O O . ILE A 1 189 ? -12.758 -21.312 -1.111 1 97.94 189 ILE A O 1
ATOM 1460 N N . GLU A 1 190 ? -12.625 -23.172 -2.348 1 97.69 190 GLU A N 1
ATOM 1461 C CA . GLU A 1 190 ? -13.109 -24.047 -1.282 1 97.69 190 GLU A CA 1
ATOM 1462 C C . GLU A 1 190 ? -12.234 -23.938 -0.037 1 97.69 190 GLU A C 1
ATOM 1464 O O . GLU A 1 190 ? -12.734 -24 1.088 1 97.69 190 GLU A O 1
ATOM 1469 N N . ARG A 1 191 ? -10.992 -23.766 -0.215 1 98.25 191 ARG A N 1
ATOM 1470 C CA . ARG A 1 191 ? -10.055 -23.766 0.905 1 98.25 191 ARG A CA 1
ATOM 1471 C C . ARG A 1 191 ? -9.875 -22.359 1.475 1 98.25 191 ARG A C 1
ATOM 1473 O O . ARG A 1 191 ? -9.656 -22.203 2.678 1 98.25 191 ARG A O 1
ATOM 1480 N N . VAL A 1 192 ? -9.977 -21.328 0.665 1 98.19 192 VAL A N 1
ATOM 1481 C CA . VAL A 1 192 ? -9.68 -19.969 1.074 1 98.19 192 VAL A CA 1
ATOM 1482 C C . VAL A 1 192 ? -10.93 -19.328 1.678 1 98.19 192 VAL A C 1
ATOM 1484 O O . VAL A 1 192 ? -10.844 -18.578 2.654 1 98.19 192 VAL A O 1
ATOM 1487 N N . TYR A 1 193 ? -12.07 -19.641 1.152 1 97.12 193 TYR A N 1
ATOM 1488 C CA . TYR A 1 193 ? -13.305 -18.938 1.496 1 97.12 193 TYR A CA 1
ATOM 1489 C C . TYR A 1 193 ? -13.586 -19.031 2.99 1 97.12 193 TYR A C 1
ATOM 1491 O O . TYR A 1 193 ? -13.898 -18.031 3.635 1 97.12 193 TYR A O 1
ATOM 1499 N N . PRO A 1 194 ? -13.445 -20.234 3.658 1 97.06 194 PRO A N 1
ATOM 1500 C CA . PRO A 1 194 ? -13.703 -20.312 5.098 1 97.06 194 PRO A CA 1
ATOM 1501 C C . PRO A 1 194 ? -12.773 -19.422 5.914 1 97.06 194 PRO A C 1
ATOM 1503 O O . PRO A 1 194 ? -13.117 -19.016 7.027 1 97.06 194 PRO A O 1
ATOM 1506 N N . LYS A 1 195 ? -11.602 -19.094 5.344 1 97.81 195 LYS A N 1
ATOM 1507 C CA . LYS A 1 195 ? -10.594 -18.328 6.074 1 97.81 195 LYS A CA 1
ATOM 1508 C C . LYS A 1 195 ? -10.914 -16.828 6.043 1 97.81 195 LYS A C 1
ATOM 1510 O O . LYS A 1 195 ? -10.359 -16.062 6.824 1 97.81 195 LYS A O 1
ATOM 1515 N N . ILE A 1 196 ? -11.836 -16.375 5.16 1 97.75 196 ILE A N 1
ATOM 1516 C CA . ILE A 1 196 ? -12.055 -14.938 5.012 1 97.75 196 ILE A CA 1
ATOM 1517 C C . ILE A 1 196 ? -13.438 -14.57 5.555 1 97.75 196 ILE A C 1
ATOM 1519 O O . ILE A 1 196 ? -13.844 -13.406 5.508 1 97.75 196 ILE A O 1
ATOM 1523 N N . GLN A 1 197 ? -14.18 -15.531 5.98 1 93.81 197 GLN A N 1
ATOM 1524 C CA . GLN A 1 197 ? -15.5 -15.289 6.562 1 93.81 197 GLN A CA 1
ATOM 1525 C C . GLN A 1 197 ? -15.375 -14.727 7.977 1 93.81 197 GLN A C 1
ATOM 1527 O O . GLN A 1 197 ? -14.484 -15.117 8.734 1 93.81 197 GLN A O 1
ATOM 1532 N N . SER A 1 198 ? -16.172 -13.641 8.289 1 84 198 SER A N 1
ATOM 1533 C CA . SER A 1 198 ? -16.188 -13.016 9.609 1 84 198 SER A CA 1
ATOM 1534 C C . SER A 1 198 ? -16.781 -13.945 10.664 1 84 198 SER A C 1
ATOM 1536 O O . SER A 1 198 ? -17.625 -14.789 10.352 1 84 198 SER A O 1
ATOM 1538 N N . GLY A 1 199 ? -16.047 -14.664 11.602 1 65.31 199 GLY A N 1
ATOM 1539 C CA . GLY A 1 199 ? -16.625 -15.516 12.625 1 65.31 199 GLY A CA 1
ATOM 1540 C C . GLY A 1 199 ? -17.906 -14.953 13.211 1 65.31 199 GLY A C 1
ATOM 1541 O O . GLY A 1 199 ? -18.375 -15.414 14.258 1 65.31 199 GLY A O 1
ATOM 1542 N N . ASN A 1 200 ? -18.578 -13.891 12.789 1 47.06 200 ASN A N 1
ATOM 1543 C CA . ASN A 1 200 ? -19.812 -13.625 13.531 1 47.06 200 ASN A CA 1
ATOM 1544 C C . ASN A 1 200 ? -20.875 -14.688 13.25 1 47.06 200 ASN A C 1
ATOM 1546 O O . ASN A 1 200 ? -20.969 -15.203 12.133 1 47.06 200 ASN A O 1
ATOM 1550 N N . MET B 1 1 ? 15.18 -2.121 -18.422 1 49 1 MET B N 1
ATOM 1551 C CA . MET B 1 1 ? 14.625 -2.551 -17.141 1 49 1 MET B CA 1
ATOM 1552 C C . MET B 1 1 ? 13.125 -2.787 -17.25 1 49 1 MET B C 1
ATOM 1554 O O . MET B 1 1 ? 12.617 -3.797 -16.766 1 49 1 MET B O 1
ATOM 1558 N N . ALA B 1 2 ? 12.586 -1.847 -18.016 1 63.69 2 ALA B N 1
ATOM 1559 C CA . ALA B 1 2 ? 11.156 -1.779 -18.312 1 63.69 2 ALA B CA 1
ATOM 1560 C C . ALA B 1 2 ? 10.742 -2.912 -19.234 1 63.69 2 ALA B C 1
ATOM 1562 O O . ALA B 1 2 ? 9.609 -3.396 -19.172 1 63.69 2 ALA B O 1
ATOM 1563 N N . GLU B 1 3 ? 11.766 -3.512 -19.875 1 77.75 3 GLU B N 1
ATOM 1564 C CA . GLU B 1 3 ? 11.383 -4.371 -21 1 77.75 3 GLU B CA 1
ATOM 1565 C C . GLU B 1 3 ? 10.859 -5.719 -20.5 1 77.75 3 GLU B C 1
ATOM 1567 O O . GLU B 1 3 ? 10.148 -6.41 -21.234 1 77.75 3 GLU B O 1
ATOM 1572 N N . ASN B 1 4 ? 11.062 -6.16 -19.281 1 85.31 4 ASN B N 1
ATOM 1573 C CA . ASN B 1 4 ? 10.664 -7.484 -18.812 1 85.31 4 ASN B CA 1
ATOM 1574 C C . ASN B 1 4 ? 9.523 -7.398 -17.797 1 85.31 4 ASN B C 1
ATOM 1576 O O . ASN B 1 4 ? 9.305 -8.328 -17.031 1 85.31 4 ASN B O 1
ATOM 1580 N N . ILE B 1 5 ? 8.859 -6.223 -17.828 1 89.38 5 ILE B N 1
ATOM 1581 C CA . ILE B 1 5 ? 7.715 -6.012 -16.953 1 89.38 5 ILE B CA 1
ATOM 1582 C C . ILE B 1 5 ? 6.426 -6.02 -17.766 1 89.38 5 ILE B C 1
ATOM 1584 O O . ILE B 1 5 ? 6.316 -5.32 -18.766 1 89.38 5 ILE B O 1
ATOM 1588 N N . HIS B 1 6 ? 5.418 -6.871 -17.391 1 91.94 6 HIS B N 1
ATOM 1589 C CA . HIS B 1 6 ? 4.156 -7.059 -18.094 1 91.94 6 HIS B CA 1
ATOM 1590 C C . HIS B 1 6 ? 2.965 -6.828 -17.172 1 91.94 6 HIS B C 1
ATOM 1592 O O . HIS B 1 6 ? 2.32 -7.785 -16.734 1 91.94 6 HIS B O 1
ATOM 1598 N N . PRO B 1 7 ? 2.641 -5.559 -16.938 1 91.06 7 PRO B N 1
ATOM 1599 C CA . PRO B 1 7 ? 1.542 -5.262 -16.016 1 91.06 7 PRO B CA 1
ATOM 1600 C C . PRO B 1 7 ? 0.193 -5.77 -16.516 1 91.06 7 PRO B C 1
ATOM 1602 O O . PRO B 1 7 ? 0.014 -5.961 -17.734 1 91.06 7 PRO B O 1
ATOM 1605 N N . ILE B 1 8 ? -0.793 -6.059 -15.602 1 88.19 8 ILE B N 1
ATOM 1606 C CA . ILE B 1 8 ? -2.068 -6.676 -15.953 1 88.19 8 ILE B CA 1
ATOM 1607 C C . ILE B 1 8 ? -3.219 -5.789 -15.484 1 88.19 8 ILE B C 1
ATOM 1609 O O . ILE B 1 8 ? -4.285 -6.289 -15.109 1 88.19 8 ILE B O 1
ATOM 1613 N N . PHE B 1 9 ? -3.168 -4.508 -15.492 1 84.62 9 PHE B N 1
ATOM 1614 C CA . PHE B 1 9 ? -4.141 -3.561 -14.961 1 84.62 9 PHE B CA 1
ATOM 1615 C C . PHE B 1 9 ? -5.5 -3.752 -15.625 1 84.62 9 PHE B C 1
ATOM 1617 O O . PHE B 1 9 ? -6.539 -3.637 -14.977 1 84.62 9 PHE B O 1
ATOM 1624 N N . ASP B 1 10 ? -5.531 -4.168 -16.891 1 86.06 10 ASP B N 1
ATOM 1625 C CA . ASP B 1 10 ? -6.766 -4.227 -17.672 1 86.06 10 ASP B CA 1
ATOM 1626 C C . ASP B 1 10 ? -7.5 -5.543 -17.438 1 86.06 10 ASP B C 1
ATOM 1628 O O . ASP B 1 10 ? -8.633 -5.723 -17.891 1 86.06 10 ASP B O 1
ATOM 1632 N N . THR B 1 11 ? -6.926 -6.445 -16.672 1 89.75 11 THR B N 1
ATOM 1633 C CA . THR B 1 11 ? -7.508 -7.773 -16.531 1 89.75 11 THR B CA 1
ATOM 1634 C C . THR B 1 11 ? -7.961 -8.016 -15.086 1 89.75 11 THR B C 1
ATOM 1636 O O . THR B 1 11 ? -8.516 -9.07 -14.773 1 89.75 11 THR B O 1
ATOM 1639 N N . ILE B 1 12 ? -7.668 -7.023 -14.258 1 91.75 12 ILE B N 1
ATOM 1640 C CA . ILE B 1 12 ? -8.102 -7.152 -12.875 1 91.75 12 ILE B CA 1
ATOM 1641 C C . ILE B 1 12 ? -9.336 -6.293 -12.633 1 91.75 12 ILE B C 1
ATOM 1643 O O . ILE B 1 12 ? -9.68 -5.445 -13.461 1 91.75 12 ILE B O 1
ATOM 1647 N N . LEU B 1 13 ? -10.062 -6.52 -11.555 1 95.38 13 LEU B N 1
ATOM 1648 C CA . LEU B 1 13 ? -11.25 -5.746 -11.219 1 95.38 13 LEU B CA 1
ATOM 1649 C C . LEU B 1 13 ? -10.953 -4.254 -11.219 1 95.38 13 LEU B C 1
ATOM 1651 O O . LEU B 1 13 ? -9.922 -3.826 -10.695 1 95.38 13 LEU B O 1
ATOM 1655 N N . ALA B 1 14 ? -11.859 -3.553 -11.766 1 96 14 ALA B N 1
ATOM 1656 C CA . ALA B 1 14 ? -11.68 -2.109 -11.891 1 96 14 ALA B CA 1
ATOM 1657 C C . ALA B 1 14 ? -12.062 -1.391 -10.602 1 96 14 ALA B C 1
ATOM 1659 O O . ALA B 1 14 ? -12.812 -1.928 -9.781 1 96 14 ALA B O 1
ATOM 1660 N N . LYS B 1 15 ? -11.539 -0.228 -10.5 1 97.06 15 LYS B N 1
ATOM 1661 C CA . LYS B 1 15 ? -11.883 0.651 -9.383 1 97.06 15 LYS B CA 1
ATOM 1662 C C . LYS B 1 15 ? -13.398 0.821 -9.266 1 97.06 15 LYS B C 1
ATOM 1664 O O . LYS B 1 15 ? -13.945 0.789 -8.156 1 97.06 15 LYS B O 1
ATOM 1669 N N . SER B 1 16 ? -14.07 1.008 -10.398 1 97.31 16 SER B N 1
ATOM 1670 C CA . SER B 1 16 ? -15.508 1.233 -10.406 1 97.31 16 SER B CA 1
ATOM 1671 C C . SER B 1 16 ? -16.25 0.053 -9.789 1 97.31 16 SER B C 1
ATOM 1673 O O . SER B 1 16 ? -17.281 0.235 -9.125 1 97.31 16 SER B O 1
ATOM 1675 N N . ASP B 1 17 ? -15.773 -1.175 -10 1 97.38 17 ASP B N 1
ATOM 1676 C CA . ASP B 1 17 ? -16.391 -2.363 -9.414 1 97.38 17 ASP B CA 1
ATOM 1677 C C . ASP B 1 17 ? -16.281 -2.34 -7.887 1 97.38 17 ASP B C 1
ATOM 1679 O O . ASP B 1 17 ? -17.25 -2.67 -7.188 1 97.38 17 ASP B O 1
ATOM 1683 N N . LYS B 1 18 ? -15.164 -1.938 -7.379 1 98 18 LYS B N 1
ATOM 1684 C CA . LYS B 1 18 ? -14.93 -1.877 -5.938 1 98 18 LYS B CA 1
ATOM 1685 C C . LYS B 1 18 ? -15.734 -0.751 -5.297 1 98 18 LYS B C 1
ATOM 1687 O O . LYS B 1 18 ? -16.297 -0.923 -4.215 1 98 18 LYS B O 1
ATOM 1692 N N . GLU B 1 19 ? -15.742 0.395 -5.992 1 98.38 19 GLU B N 1
ATOM 1693 C CA . GLU B 1 19 ? -16.531 1.523 -5.504 1 98.38 19 GLU B CA 1
ATOM 1694 C C . GLU B 1 19 ? -18.016 1.161 -5.402 1 98.38 19 GLU B C 1
ATOM 1696 O O . GLU B 1 19 ? -18.688 1.567 -4.457 1 98.38 19 GLU B O 1
ATOM 1701 N N . LYS B 1 20 ? -18.516 0.432 -6.387 1 97.75 20 LYS B N 1
ATOM 1702 C CA . LYS B 1 20 ? -19.891 -0.019 -6.359 1 97.75 20 LYS B CA 1
ATOM 1703 C C . LYS B 1 20 ? -20.156 -0.935 -5.164 1 97.75 20 LYS B C 1
ATOM 1705 O O . LYS B 1 20 ? -21.156 -0.792 -4.473 1 97.75 20 LYS B O 1
ATOM 1710 N N . LEU B 1 21 ? -19.25 -1.801 -4.938 1 97.31 21 LEU B N 1
ATOM 1711 C CA . LEU B 1 21 ? -19.359 -2.732 -3.82 1 97.31 21 LEU B CA 1
ATOM 1712 C C . LEU B 1 21 ? -19.406 -1.984 -2.492 1 97.31 21 LEU B C 1
ATOM 1714 O O . LEU B 1 21 ? -20.172 -2.342 -1.597 1 97.31 21 LEU B O 1
ATOM 1718 N N . LEU B 1 22 ? -18.641 -0.903 -2.367 1 98 22 LEU B N 1
ATOM 1719 C CA . LEU B 1 22 ? -18.469 -0.177 -1.114 1 98 22 LEU B CA 1
ATOM 1720 C C . LEU B 1 22 ? -19.484 0.953 -0.994 1 98 22 LEU B C 1
ATOM 1722 O O . LEU B 1 22 ? -19.672 1.508 0.09 1 98 22 LEU B O 1
ATOM 1726 N N . ASN B 1 23 ? -20.109 1.33 -2.115 1 97.5 23 ASN B N 1
ATOM 1727 C CA . ASN B 1 23 ? -20.969 2.498 -2.182 1 97.5 23 ASN B CA 1
ATOM 1728 C C . ASN B 1 23 ? -20.25 3.764 -1.727 1 97.5 23 ASN B C 1
ATOM 1730 O O . ASN B 1 23 ? -20.766 4.504 -0.881 1 97.5 23 ASN B O 1
ATOM 1734 N N . GLN B 1 24 ? -19.062 3.971 -2.182 1 98.5 24 GLN B N 1
ATOM 1735 C CA . GLN B 1 24 ? -18.219 5.148 -1.971 1 98.5 24 GLN B CA 1
ATOM 1736 C C . GLN B 1 24 ? -17.219 5.32 -3.1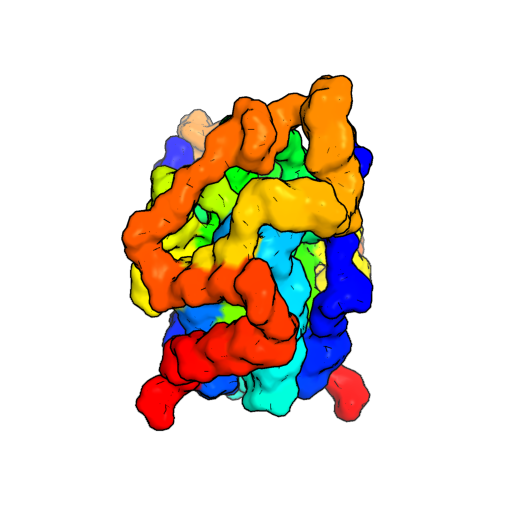05 1 98.5 24 GLN B C 1
ATOM 1738 O O . GLN B 1 24 ? -16.938 4.371 -3.836 1 98.5 24 GLN B O 1
ATOM 1743 N N . ARG B 1 25 ? -16.688 6.492 -3.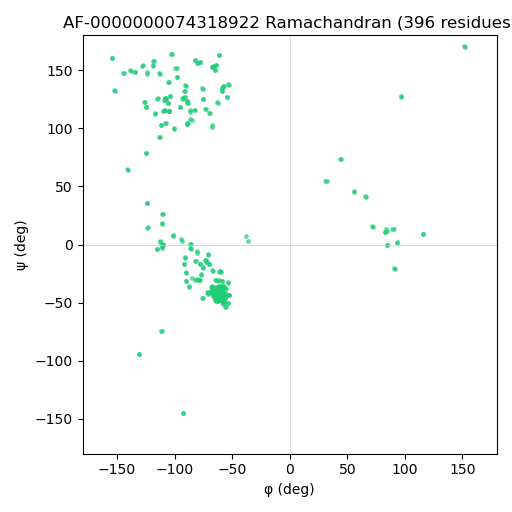256 1 98.19 25 ARG B N 1
ATOM 1744 C CA . ARG B 1 25 ? -15.602 6.754 -4.188 1 98.19 25 ARG B CA 1
ATOM 1745 C C . ARG B 1 25 ? -14.25 6.57 -3.508 1 98.19 25 ARG B C 1
ATOM 1747 O O . ARG B 1 25 ? -14.07 6.961 -2.354 1 98.19 25 ARG B O 1
ATOM 1754 N N . GLY B 1 26 ? -13.32 5.918 -4.23 1 98.5 26 GLY B N 1
ATOM 1755 C CA . GLY B 1 26 ? -11.945 5.934 -3.775 1 98.5 26 GLY B CA 1
ATOM 1756 C C . GLY B 1 26 ? -11.258 7.273 -3.986 1 98.5 26 GLY B C 1
ATOM 1757 O O . GLY B 1 26 ? -11.102 7.723 -5.121 1 98.5 26 GLY B O 1
ATOM 1758 N N . VAL B 1 27 ? -10.883 7.898 -2.893 1 98.56 27 VAL B N 1
ATOM 1759 C CA . VAL B 1 27 ? -10.25 9.211 -2.916 1 98.56 27 VAL B CA 1
ATOM 1760 C C . VAL B 1 27 ? -9.102 9.25 -1.914 1 98.56 27 VAL B C 1
ATOM 1762 O O . VAL B 1 27 ? -9.094 8.5 -0.935 1 98.56 27 VAL B O 1
ATOM 1765 N N . VAL B 1 28 ? -8.117 10.07 -2.277 1 98.94 28 VAL B N 1
ATOM 1766 C CA . VAL B 1 28 ? -7 10.273 -1.356 1 98.94 28 VAL B CA 1
ATOM 1767 C C . VAL B 1 28 ? -7.07 11.672 -0.754 1 98.94 28 VAL B C 1
ATOM 1769 O O . VAL B 1 28 ? -7.027 12.672 -1.479 1 98.94 28 VAL B O 1
ATOM 1772 N N . VAL B 1 29 ? -7.27 11.734 0.552 1 98.94 29 VAL B N 1
ATOM 1773 C CA . VAL B 1 29 ? -7.16 12.977 1.321 1 98.94 29 VAL B CA 1
ATOM 1774 C C . VAL B 1 29 ? -5.727 13.156 1.81 1 98.94 29 VAL B C 1
ATOM 1776 O O . VAL B 1 29 ? -5.289 12.477 2.74 1 98.94 29 VAL B O 1
ATOM 1779 N N . TRP B 1 30 ? -4.996 14.039 1.176 1 98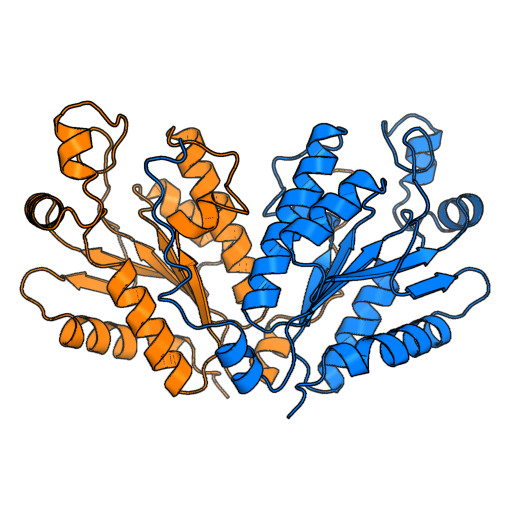.88 30 TRP B N 1
ATOM 1780 C CA . TRP B 1 30 ? -3.574 14.25 1.43 1 98.88 30 TRP B CA 1
ATOM 1781 C C . TRP B 1 30 ? -3.352 15.469 2.318 1 98.88 30 TRP B C 1
ATOM 1783 O O . TRP B 1 30 ? -3.316 16.594 1.833 1 98.88 30 TRP B O 1
ATOM 1793 N N . MET B 1 31 ? -3.135 15.211 3.582 1 98.75 31 MET B N 1
ATOM 1794 C CA . MET B 1 31 ? -2.969 16.297 4.551 1 98.75 31 MET B CA 1
ATOM 1795 C C . MET B 1 31 ? -1.506 16.703 4.66 1 98.75 31 MET B C 1
ATOM 1797 O O . MET B 1 31 ? -0.643 15.891 4.973 1 98.75 31 MET B O 1
ATOM 1801 N N . VAL B 1 32 ? -1.307 17.969 4.41 1 98.44 32 VAL B N 1
ATOM 1802 C CA . VAL B 1 32 ? 0.038 18.531 4.41 1 98.44 32 VAL B CA 1
ATOM 1803 C C . VAL B 1 32 ? 0.148 19.609 5.484 1 98.44 32 VAL B C 1
ATOM 1805 O O . VAL B 1 32 ? -0.85 20.234 5.848 1 98.44 32 VAL B O 1
ATOM 1808 N N . GLY B 1 33 ? 1.419 19.797 5.961 1 97.81 33 GLY B N 1
ATOM 1809 C CA . GLY B 1 33 ? 1.669 20.812 6.969 1 97.81 33 GLY B CA 1
ATOM 1810 C C . GLY B 1 33 ? 2.854 20.5 7.859 1 97.81 33 GLY B C 1
ATOM 1811 O O . GLY B 1 33 ? 3.371 19.375 7.836 1 97.81 33 GLY B O 1
ATOM 1812 N N . LEU B 1 34 ? 3.219 21.453 8.625 1 97.12 34 LEU B N 1
ATOM 1813 C CA . LEU B 1 34 ? 4.367 21.328 9.516 1 97.12 34 LEU B CA 1
ATOM 1814 C C . LEU B 1 34 ? 4.086 20.297 10.609 1 97.12 34 LEU B C 1
ATOM 1816 O O . LEU B 1 34 ? 2.926 20.031 10.938 1 97.12 34 LEU B O 1
ATOM 1820 N N . SER B 1 35 ? 5.25 19.656 11.133 1 95.06 35 SER B N 1
ATOM 1821 C CA . SER B 1 35 ? 5.105 18.844 12.328 1 95.06 35 SER B CA 1
ATOM 1822 C C . SER B 1 35 ? 4.453 19.625 13.461 1 95.06 35 SER B C 1
ATOM 1824 O O . SER B 1 35 ? 4.84 20.766 13.742 1 95.06 35 SER B O 1
ATOM 1826 N N . GLY B 1 36 ? 3.4 19.094 14.023 1 95.62 36 GLY B N 1
ATOM 1827 C CA . GLY B 1 36 ? 2.732 19.766 15.125 1 95.62 36 GLY B CA 1
ATOM 1828 C C . GLY B 1 36 ? 1.586 20.641 14.68 1 95.62 36 GLY B C 1
ATOM 1829 O O . GLY B 1 36 ? 0.905 21.25 15.5 1 95.62 36 GLY B O 1
ATOM 1830 N N . SER B 1 37 ? 1.296 20.688 13.391 1 97.38 37 SER B N 1
ATOM 1831 C CA . SER B 1 37 ? 0.267 21.578 12.859 1 97.38 37 SER B CA 1
ATOM 1832 C C . SER B 1 37 ? -1.131 21.047 13.164 1 97.38 37 SER B C 1
ATOM 1834 O O . SER B 1 37 ? -2.115 21.781 13.062 1 97.38 37 SER B O 1
ATOM 1836 N N . GLY B 1 38 ? -1.275 19.781 13.461 1 96.31 38 GLY B N 1
ATOM 1837 C CA . GLY B 1 38 ? -2.566 19.188 13.773 1 96.31 38 GLY B CA 1
ATOM 1838 C C . GLY B 1 38 ? -3.004 18.141 12.758 1 96.31 38 GLY B C 1
ATOM 1839 O O . GLY B 1 38 ? -4.113 17.609 12.852 1 96.31 38 GLY B O 1
ATOM 1840 N N . LYS B 1 39 ? -2.166 17.719 11.812 1 96.19 39 LYS B N 1
ATOM 1841 C CA . LYS B 1 39 ? -2.502 16.75 10.766 1 96.19 39 LYS B CA 1
ATOM 1842 C C . LYS B 1 39 ? -3.021 15.453 11.367 1 96.19 39 LYS B C 1
ATOM 1844 O O . LYS B 1 39 ? -4.098 14.977 11 1 96.19 39 LYS B O 1
ATOM 1849 N N . SER B 1 40 ? -2.137 14.938 12.289 1 95.75 40 SER B N 1
ATOM 1850 C CA . SER B 1 40 ? -2.436 13.617 12.82 1 95.75 40 SER B CA 1
ATOM 1851 C C . SER B 1 40 ? -3.75 13.617 13.594 1 95.75 40 SER B C 1
ATOM 1853 O O . SER B 1 40 ? -4.539 12.672 13.484 1 95.75 40 SER B O 1
ATOM 1855 N N . THR B 1 41 ? -4.023 14.633 14.344 1 96 41 THR B N 1
ATOM 1856 C CA . THR B 1 41 ? -5.266 14.758 15.102 1 96 41 THR B CA 1
ATOM 1857 C C . THR B 1 41 ? -6.469 14.828 14.156 1 96 41 THR B C 1
ATOM 1859 O O . THR B 1 41 ? -7.461 14.133 14.359 1 96 41 THR B O 1
ATOM 1862 N N . LEU B 1 42 ? -6.383 15.656 13.172 1 98.19 42 LEU B N 1
ATOM 1863 C CA . LEU B 1 42 ? -7.48 15.805 12.227 1 98.19 42 LEU B CA 1
ATOM 1864 C C . LEU B 1 42 ? -7.664 14.531 11.398 1 98.19 42 LEU B C 1
ATOM 1866 O O . LEU B 1 42 ? -8.789 14.148 11.086 1 98.19 42 LEU B O 1
ATOM 1870 N N . ALA B 1 43 ? -6.566 13.914 11 1 98.38 43 ALA B N 1
ATOM 1871 C CA . ALA B 1 43 ? -6.629 12.672 10.234 1 98.38 43 ALA B CA 1
ATOM 1872 C C . ALA B 1 43 ? -7.383 11.594 11.008 1 98.38 43 ALA B C 1
ATOM 1874 O O . ALA B 1 43 ? -8.273 10.938 10.461 1 98.38 43 ALA B O 1
ATOM 1875 N N . ARG B 1 44 ? -7.039 11.438 12.273 1 97.75 44 ARG B N 1
ATOM 1876 C CA . ARG B 1 44 ? -7.695 10.445 13.117 1 97.75 44 ARG B CA 1
ATOM 1877 C C . ARG B 1 44 ? -9.172 10.773 13.312 1 97.75 44 ARG B C 1
ATOM 1879 O O . ARG B 1 44 ? -10.023 9.883 13.305 1 97.75 44 ARG B O 1
ATOM 1886 N N . GLY B 1 45 ? -9.406 12.047 13.578 1 98 45 GLY B N 1
ATOM 1887 C CA . GLY B 1 45 ? -10.789 12.477 13.711 1 98 45 GLY B CA 1
ATOM 1888 C C . GLY B 1 45 ? -11.617 12.211 12.469 1 98 45 GLY B C 1
ATOM 1889 O O . GLY B 1 45 ? -12.742 11.734 12.562 1 98 45 GLY B O 1
ATOM 1890 N N . LEU B 1 46 ? -11.078 12.562 11.312 1 98.44 46 LEU B N 1
ATOM 1891 C CA . LEU B 1 46 ? -11.766 12.32 10.047 1 98.44 46 LEU B CA 1
ATOM 1892 C C . LEU B 1 46 ? -12.031 10.836 9.844 1 98.44 46 LEU B C 1
ATOM 1894 O O . LEU B 1 46 ? -13.141 10.445 9.461 1 98.44 46 LEU B O 1
ATOM 1898 N N . GLU B 1 47 ? -11.016 10.008 10.07 1 98.38 47 GLU B N 1
ATOM 1899 C CA . GLU B 1 47 ? -11.156 8.562 9.938 1 98.38 47 GLU B CA 1
ATOM 1900 C C . GLU B 1 47 ? -12.32 8.039 10.773 1 98.38 47 GLU B C 1
ATOM 1902 O O . GLU B 1 47 ? -13.172 7.301 10.266 1 98.38 47 GLU B O 1
ATOM 1907 N N . LYS B 1 48 ? -12.352 8.422 12.031 1 97.56 48 LYS B N 1
ATOM 1908 C CA . LYS B 1 48 ? -13.391 7.953 12.953 1 97.56 48 LYS B CA 1
ATOM 1909 C C . LYS B 1 48 ? -14.773 8.391 12.492 1 97.56 48 LYS B C 1
ATOM 1911 O O . LYS B 1 48 ? -15.711 7.598 12.484 1 97.56 48 LYS B O 1
ATOM 1916 N N . LYS B 1 49 ? -14.891 9.625 12.164 1 97.62 49 LYS B N 1
ATOM 1917 C CA . LYS B 1 49 ? -16.188 10.156 11.758 1 97.62 49 LYS B CA 1
ATOM 1918 C C . LYS B 1 49 ? -16.703 9.477 10.492 1 97.62 49 LYS B C 1
ATOM 1920 O O . LYS B 1 49 ? -17.875 9.133 10.391 1 97.62 49 LYS B O 1
ATOM 1925 N N . LEU B 1 50 ? -15.828 9.312 9.523 1 97.94 50 LEU B N 1
ATOM 1926 C CA . LEU B 1 50 ? -16.219 8.633 8.289 1 97.94 50 LEU B CA 1
ATOM 1927 C C . LEU B 1 50 ? -16.594 7.184 8.562 1 97.94 50 LEU B C 1
ATOM 1929 O O . LEU B 1 50 ? -17.578 6.676 8 1 97.94 50 LEU B O 1
ATOM 1933 N N . HIS B 1 51 ? -15.836 6.547 9.414 1 97.75 51 HIS B N 1
ATOM 1934 C CA . HIS B 1 51 ? -16.156 5.176 9.797 1 97.75 51 HIS B CA 1
ATOM 1935 C C . HIS B 1 51 ? -17.547 5.082 10.398 1 97.75 51 HIS B C 1
ATOM 1937 O O . HIS B 1 51 ? -18.312 4.16 10.094 1 97.75 51 HIS B O 1
ATOM 1943 N N . ASP B 1 52 ? -17.844 6.008 11.266 1 97 52 ASP B N 1
ATOM 1944 C CA . ASP B 1 52 ? -19.156 6.047 11.906 1 97 52 ASP B CA 1
ATOM 1945 C C . ASP B 1 52 ? -20.266 6.195 10.867 1 97 52 ASP B C 1
ATOM 1947 O O . ASP B 1 52 ? -21.406 5.801 11.117 1 97 52 ASP B O 1
ATOM 1951 N N . GLU B 1 53 ? -19.938 6.719 9.734 1 96.38 53 GLU B N 1
ATOM 1952 C CA . GLU B 1 53 ? -20.891 6.898 8.648 1 96.38 53 GLU B CA 1
ATOM 1953 C C . GLU B 1 53 ? -20.875 5.715 7.684 1 96.38 53 GLU B C 1
ATOM 1955 O O . GLU B 1 53 ? -21.5 5.762 6.621 1 96.38 53 GLU B O 1
ATOM 1960 N N . GLY B 1 54 ? -20.109 4.699 7.945 1 97.38 54 GLY B N 1
ATOM 1961 C CA . GLY B 1 54 ? -20.094 3.475 7.164 1 97.38 54 GLY B CA 1
ATOM 1962 C C . GLY B 1 54 ? -19.094 3.514 6.027 1 97.38 54 GLY B C 1
ATOM 1963 O O . GLY B 1 54 ? -19.156 2.695 5.105 1 97.38 54 GLY B O 1
ATOM 1964 N N . VAL B 1 55 ? -18.219 4.504 6.07 1 98.31 55 VAL B N 1
ATOM 1965 C CA . VAL B 1 55 ? -17.219 4.664 5.012 1 98.31 55 VAL B CA 1
ATOM 1966 C C . VAL B 1 55 ? -15.945 3.904 5.379 1 98.31 55 VAL B C 1
ATOM 1968 O O . VAL B 1 55 ? -15.445 4.027 6.496 1 98.31 55 VAL B O 1
ATOM 1971 N N . LEU B 1 56 ? -15.469 3.031 4.465 1 98.75 56 LEU B N 1
ATOM 1972 C CA . LEU B 1 56 ? -14.188 2.359 4.668 1 98.75 56 LEU B CA 1
ATOM 1973 C C . LEU B 1 56 ? -13.031 3.311 4.41 1 98.75 56 LEU B C 1
ATOM 1975 O O . LEU B 1 56 ? -12.961 3.936 3.348 1 98.75 56 LEU B O 1
ATOM 1979 N N . THR B 1 57 ? -12.141 3.439 5.406 1 98.75 57 THR B N 1
ATOM 1980 C CA . THR B 1 57 ? -11.008 4.344 5.293 1 98.75 57 THR B CA 1
ATOM 1981 C C . THR B 1 57 ? -9.703 3.615 5.609 1 98.75 57 THR B C 1
ATOM 1983 O O . THR B 1 57 ? -9.711 2.564 6.254 1 98.75 57 THR B O 1
ATOM 1986 N N . MET B 1 58 ? -8.609 4.066 5.086 1 98.69 58 MET B N 1
ATOM 1987 C CA . MET B 1 58 ? -7.258 3.701 5.496 1 98.69 58 MET B CA 1
ATOM 1988 C C . MET B 1 58 ? -6.438 4.941 5.828 1 98.69 58 MET B C 1
ATOM 1990 O O . MET B 1 58 ? -6.379 5.887 5.039 1 98.69 58 MET B O 1
ATOM 1994 N N . LEU B 1 59 ? -5.918 4.992 7.035 1 98.69 59 LEU B N 1
ATOM 1995 C CA . LEU B 1 59 ? -5.051 6.09 7.441 1 98.69 59 LEU B CA 1
ATOM 1996 C C . LEU B 1 59 ? -3.584 5.723 7.258 1 98.69 59 LEU B C 1
ATOM 1998 O O . LEU B 1 59 ? -3.119 4.719 7.801 1 98.69 59 LEU B O 1
ATOM 2002 N N . LEU B 1 60 ? -2.877 6.438 6.426 1 98.25 60 LEU B N 1
ATOM 2003 C CA . LEU B 1 60 ? -1.444 6.289 6.199 1 98.25 60 LEU B CA 1
ATOM 2004 C C . LEU B 1 60 ? -0.675 7.457 6.805 1 98.25 60 LEU B C 1
ATOM 2006 O O . LEU B 1 60 ? -0.65 8.555 6.238 1 98.25 60 LEU B O 1
ATOM 2010 N N . ASP B 1 61 ? -0.066 7.152 7.895 1 96.31 61 ASP B N 1
ATOM 2011 C CA . ASP B 1 61 ? 0.743 8.117 8.625 1 96.31 61 ASP B CA 1
ATOM 2012 C C . ASP B 1 61 ? 2.225 7.965 8.289 1 96.31 61 ASP B C 1
ATOM 2014 O O . ASP B 1 61 ? 2.725 6.844 8.156 1 96.31 61 ASP B O 1
ATOM 2018 N N . GLY B 1 62 ? 2.895 9.109 8.258 1 94.56 62 GLY B N 1
ATOM 2019 C CA . GLY B 1 62 ? 4.301 9.078 7.883 1 94.56 62 GLY B CA 1
ATOM 2020 C C . GLY B 1 62 ? 5.152 8.242 8.812 1 94.56 62 GLY B C 1
ATOM 2021 O O . GLY B 1 62 ? 5.992 7.461 8.359 1 94.56 62 GLY B O 1
ATOM 2022 N N . ASP B 1 63 ? 4.957 8.391 10.055 1 93.88 63 ASP B N 1
ATOM 2023 C CA . ASP B 1 63 ? 5.754 7.652 11.031 1 93.88 63 ASP B CA 1
ATOM 2024 C C . ASP B 1 63 ? 5.434 6.16 10.977 1 93.88 63 ASP B C 1
ATOM 2026 O O . ASP B 1 63 ? 6.32 5.324 11.164 1 93.88 63 ASP B O 1
ATOM 2030 N N . ASN B 1 64 ? 4.18 5.801 10.742 1 95.5 64 ASN B N 1
ATOM 2031 C CA . ASN B 1 64 ? 3.816 4.398 10.586 1 95.5 64 ASN B CA 1
ATOM 2032 C C . ASN B 1 64 ? 4.477 3.785 9.352 1 95.5 64 ASN B C 1
ATOM 2034 O O . ASN B 1 64 ? 5.004 2.672 9.414 1 95.5 64 ASN B O 1
ATOM 2038 N N . LEU B 1 65 ? 4.441 4.492 8.242 1 97.31 65 LEU B N 1
ATOM 2039 C CA . LEU B 1 65 ? 5.023 3.992 7 1 97.31 65 LEU B CA 1
ATOM 2040 C C . LEU B 1 65 ? 6.523 3.771 7.148 1 97.31 65 LEU B C 1
ATOM 2042 O O . LEU B 1 65 ? 7.082 2.854 6.547 1 97.31 65 LEU B O 1
ATOM 2046 N N . ARG B 1 66 ? 7.16 4.562 7.977 1 95.94 66 ARG B N 1
ATOM 2047 C CA . ARG B 1 66 ? 8.602 4.48 8.195 1 95.94 66 ARG B CA 1
ATOM 2048 C C . ARG B 1 66 ? 8.961 3.236 9 1 95.94 66 ARG B C 1
ATOM 2050 O O . ARG B 1 66 ? 10.133 2.85 9.062 1 95.94 66 ARG B O 1
ATOM 2057 N N . THR B 1 67 ? 8.016 2.576 9.609 1 96.12 67 THR B N 1
ATOM 2058 C CA . THR B 1 67 ? 8.281 1.338 10.328 1 96.12 67 THR B CA 1
ATOM 2059 C C . THR B 1 67 ? 8.109 0.129 9.414 1 96.12 67 THR B C 1
ATOM 2061 O O . THR B 1 67 ? 8.531 -0.979 9.758 1 96.12 67 THR B O 1
ATOM 2064 N N . GLY B 1 68 ? 7.562 0.233 8.227 1 97.06 68 GLY B N 1
ATOM 2065 C CA . GLY B 1 68 ? 7.242 -0.871 7.34 1 97.06 68 GLY B CA 1
ATOM 2066 C C . GLY B 1 68 ? 7.734 -0.658 5.918 1 97.06 68 GLY B C 1
ATOM 2067 O O . GLY B 1 68 ? 8.922 -0.842 5.633 1 97.06 68 GLY B O 1
ATOM 2068 N N . VAL B 1 69 ? 6.824 -0.109 5.055 1 97.69 69 VAL B N 1
ATOM 2069 C CA . VAL B 1 69 ? 7.109 0.054 3.633 1 97.69 69 VAL B CA 1
ATOM 2070 C C . VAL B 1 69 ? 8.391 0.862 3.451 1 97.69 69 VAL B C 1
ATOM 2072 O O . VAL B 1 69 ? 9.219 0.544 2.594 1 97.69 69 VAL B O 1
ATOM 2075 N N . ASN B 1 70 ? 8.57 1.88 4.328 1 97.62 70 ASN B N 1
ATOM 2076 C CA . ASN B 1 70 ? 9.664 2.828 4.152 1 97.62 70 ASN B CA 1
ATOM 2077 C C . ASN B 1 70 ? 10.734 2.66 5.23 1 97.62 70 ASN B C 1
ATOM 2079 O O . ASN B 1 70 ? 11.43 3.617 5.574 1 97.62 70 ASN B O 1
ATOM 2083 N N . ASN B 1 71 ? 10.859 1.462 5.793 1 96 71 ASN B N 1
ATOM 2084 C CA . ASN B 1 71 ? 11.742 1.26 6.941 1 96 71 ASN B CA 1
ATOM 2085 C C . ASN B 1 71 ? 13.211 1.335 6.539 1 96 71 ASN B C 1
ATOM 2087 O O . ASN B 1 71 ? 14.094 1.375 7.398 1 96 71 ASN B O 1
ATOM 2091 N N . ASN B 1 72 ? 13.539 1.398 5.266 1 95.06 72 ASN B N 1
ATOM 2092 C CA . ASN B 1 72 ? 14.922 1.472 4.805 1 95.06 72 ASN B CA 1
ATOM 2093 C C . ASN B 1 72 ? 15.305 2.895 4.406 1 95.06 72 ASN B C 1
ATOM 2095 O O . ASN B 1 72 ? 16.375 3.117 3.83 1 95.06 72 ASN B O 1
ATOM 2099 N N . LEU B 1 73 ? 14.422 3.854 4.68 1 94.31 73 LEU B N 1
ATOM 2100 C CA . LEU B 1 73 ? 14.672 5.238 4.297 1 94.31 73 LEU B CA 1
ATOM 2101 C C . LEU B 1 73 ? 15.039 6.078 5.516 1 94.31 73 LEU B C 1
ATOM 2103 O O . LEU B 1 73 ? 14.453 5.918 6.586 1 94.31 73 LEU B O 1
ATOM 2107 N N . GLY B 1 74 ? 15.992 6.953 5.301 1 89.75 74 GLY B N 1
ATOM 2108 C CA . GLY B 1 74 ? 16.328 7.941 6.312 1 89.75 74 GLY B CA 1
ATOM 2109 C C . GLY B 1 74 ? 15.586 9.25 6.141 1 89.75 74 GLY B C 1
ATOM 2110 O O . GLY B 1 74 ? 14.391 9.258 5.832 1 89.75 74 GLY B O 1
ATOM 2111 N N . PHE B 1 75 ? 16.266 10.422 6.465 1 86.25 75 PHE B N 1
ATOM 2112 C CA . PHE B 1 75 ? 15.609 11.719 6.438 1 86.25 75 PHE B CA 1
ATOM 2113 C C . PHE B 1 75 ? 16.344 12.68 5.52 1 86.25 75 PHE B C 1
ATOM 2115 O O . PHE B 1 75 ? 16.172 13.898 5.605 1 86.25 75 PHE B O 1
ATOM 2122 N N . SER B 1 76 ? 17.234 12.117 4.691 1 87.38 76 SER B N 1
ATOM 2123 C CA . SER B 1 76 ? 17.812 12.953 3.645 1 87.38 76 SER B CA 1
ATOM 2124 C C . SER B 1 76 ? 16.734 13.469 2.697 1 87.38 76 SER B C 1
ATOM 2126 O O . SER B 1 76 ? 15.609 12.961 2.689 1 87.38 76 SER B O 1
ATOM 2128 N N . ASP B 1 77 ? 17.047 14.523 1.906 1 87.94 77 ASP B N 1
ATOM 2129 C CA . ASP B 1 77 ? 16.094 15.062 0.942 1 87.94 77 ASP B CA 1
ATOM 2130 C C . ASP B 1 77 ? 15.648 13.984 -0.045 1 87.94 77 ASP B C 1
ATOM 2132 O O . ASP B 1 77 ? 14.469 13.906 -0.392 1 87.94 77 ASP B O 1
ATOM 2136 N N . GLU B 1 78 ? 16.641 13.211 -0.482 1 93.06 78 GLU B N 1
ATOM 2137 C CA . GLU B 1 78 ? 16.344 12.109 -1.394 1 93.06 78 GLU B CA 1
ATOM 2138 C C . GLU B 1 78 ? 15.43 11.086 -0.729 1 93.06 78 GLU B C 1
ATOM 2140 O O . GLU B 1 78 ? 14.477 10.594 -1.346 1 93.06 78 GLU B O 1
ATOM 2145 N N . ASP B 1 79 ? 15.711 10.766 0.5 1 93.31 79 ASP B N 1
ATOM 2146 C CA . ASP B 1 79 ? 14.906 9.797 1.248 1 93.31 79 ASP B CA 1
ATOM 2147 C C . ASP B 1 79 ? 13.508 10.336 1.522 1 93.31 79 ASP B C 1
ATOM 2149 O O . ASP B 1 79 ? 12.531 9.586 1.495 1 93.31 79 ASP B O 1
ATOM 2153 N N . ARG B 1 80 ? 13.422 11.609 1.777 1 92.31 80 ARG B N 1
ATOM 2154 C CA . ARG B 1 80 ? 12.125 12.227 2.021 1 92.31 80 ARG B CA 1
ATOM 2155 C C . ARG B 1 80 ? 11.258 12.211 0.763 1 92.31 80 ARG B C 1
ATOM 2157 O O . ARG B 1 80 ? 10.062 11.938 0.83 1 92.31 80 ARG B O 1
ATOM 2164 N N . THR B 1 81 ? 11.922 12.508 -0.344 1 95.44 81 THR B N 1
ATOM 2165 C CA . THR B 1 81 ? 11.203 12.453 -1.615 1 95.44 81 THR B CA 1
ATOM 2166 C C . THR B 1 81 ? 10.727 11.039 -1.906 1 95.44 81 THR B C 1
ATOM 2168 O O . THR B 1 81 ? 9.57 10.836 -2.287 1 95.44 81 THR B O 1
ATOM 2171 N N . GLU B 1 82 ? 11.609 10.039 -1.724 1 97.31 82 GLU B N 1
ATOM 2172 C CA . GLU B 1 82 ? 11.242 8.648 -1.955 1 97.31 82 GLU B CA 1
ATOM 2173 C C . GLU B 1 82 ? 10.156 8.195 -0.982 1 97.31 82 GLU B C 1
ATOM 2175 O O . GLU B 1 82 ? 9.289 7.398 -1.344 1 97.31 82 GLU B O 1
ATOM 2180 N N . ASN B 1 83 ? 10.211 8.68 0.263 1 97.19 83 ASN B N 1
ATOM 2181 C CA . ASN B 1 83 ? 9.172 8.398 1.248 1 97.19 83 ASN B CA 1
ATOM 2182 C C . ASN B 1 83 ? 7.797 8.836 0.748 1 97.19 83 ASN B C 1
ATOM 2184 O O . ASN B 1 83 ? 6.824 8.086 0.866 1 97.19 83 ASN B O 1
ATOM 2188 N N . ILE B 1 84 ? 7.742 9.992 0.207 1 98.06 84 ILE B N 1
ATOM 2189 C CA . ILE B 1 84 ? 6.484 10.547 -0.288 1 98.06 84 ILE B CA 1
ATOM 2190 C C . ILE B 1 84 ? 6.059 9.805 -1.555 1 98.06 84 ILE B C 1
ATOM 2192 O O . ILE B 1 84 ? 4.879 9.508 -1.743 1 98.06 84 ILE B O 1
ATOM 2196 N N . ARG B 1 85 ? 6.996 9.508 -2.432 1 98.5 85 ARG B N 1
ATOM 2197 C CA . ARG B 1 85 ? 6.672 8.773 -3.652 1 98.5 85 ARG B CA 1
ATOM 2198 C C . ARG B 1 85 ? 6.012 7.438 -3.33 1 98.5 85 ARG B C 1
ATOM 2200 O O . ARG B 1 85 ? 4.973 7.102 -3.902 1 98.5 85 ARG B O 1
ATOM 2207 N N . ARG B 1 86 ? 6.602 6.664 -2.432 1 98.75 86 ARG B N 1
ATOM 2208 C CA . ARG B 1 86 ? 6.059 5.359 -2.07 1 98.75 86 ARG B CA 1
ATOM 2209 C C . ARG B 1 86 ? 4.715 5.496 -1.369 1 98.75 86 ARG B C 1
ATOM 2211 O O . ARG B 1 86 ? 3.801 4.703 -1.604 1 98.75 86 ARG B O 1
ATOM 2218 N N . ALA B 1 87 ? 4.598 6.516 -0.497 1 98.75 87 ALA B N 1
ATOM 2219 C CA . ALA B 1 87 ? 3.309 6.77 0.142 1 98.75 87 ALA B CA 1
ATOM 2220 C C . ALA B 1 87 ? 2.225 7.039 -0.898 1 98.75 87 ALA B C 1
ATOM 2222 O O . ALA B 1 87 ? 1.104 6.539 -0.78 1 98.75 87 ALA B O 1
ATOM 2223 N N . ALA B 1 88 ? 2.59 7.824 -1.893 1 98.88 88 ALA B N 1
ATOM 2224 C CA . ALA B 1 88 ? 1.641 8.148 -2.953 1 98.88 88 ALA B CA 1
ATOM 2225 C C . ALA B 1 88 ? 1.248 6.906 -3.74 1 98.88 88 ALA B C 1
ATOM 2227 O O . ALA B 1 88 ? 0.073 6.707 -4.059 1 98.88 88 ALA B O 1
ATOM 2228 N N . GLU B 1 89 ? 2.168 6.062 -4.062 1 98.81 89 GLU B N 1
ATOM 2229 C CA . GLU B 1 89 ? 1.889 4.836 -4.805 1 98.81 89 GLU B CA 1
ATOM 2230 C C . GLU B 1 89 ? 0.998 3.896 -3.996 1 98.81 89 GLU B C 1
ATOM 2232 O O . GLU B 1 89 ? 0.088 3.271 -4.543 1 98.81 89 GLU B O 1
ATOM 2237 N N . VAL B 1 90 ? 1.293 3.768 -2.715 1 98.81 90 VAL B N 1
ATOM 2238 C CA . VAL B 1 90 ? 0.473 2.932 -1.846 1 98.81 90 VAL B CA 1
ATOM 2239 C C . VAL B 1 90 ? -0.936 3.512 -1.749 1 98.81 90 VAL B C 1
ATOM 2241 O O . VAL B 1 90 ? -1.924 2.777 -1.826 1 98.81 90 VAL B O 1
ATOM 2244 N N . SER B 1 91 ? -1.014 4.84 -1.573 1 98.88 91 SER B N 1
ATOM 2245 C CA . SER B 1 91 ? -2.314 5.5 -1.519 1 98.88 91 SER B CA 1
ATOM 2246 C C . SER B 1 91 ? -3.111 5.254 -2.795 1 98.88 91 SER B C 1
ATOM 2248 O O . SER B 1 91 ? -4.328 5.066 -2.746 1 98.88 91 SER B O 1
ATOM 2250 N N . LYS B 1 92 ? -2.439 5.309 -3.926 1 98.75 92 LYS B N 1
ATOM 2251 C CA . LYS B 1 92 ? -3.07 5.039 -5.215 1 98.75 92 LYS B CA 1
ATOM 2252 C C . LYS B 1 92 ? -3.676 3.641 -5.254 1 98.75 92 LYS B C 1
ATOM 2254 O O . LYS B 1 92 ? -4.773 3.445 -5.781 1 98.75 92 LYS B O 1
ATOM 2259 N N . LEU B 1 93 ? -2.982 2.664 -4.73 1 98.69 93 LEU B N 1
ATOM 2260 C CA . LEU B 1 93 ? -3.502 1.303 -4.68 1 98.69 93 LEU B CA 1
ATOM 2261 C C . LEU B 1 93 ? -4.785 1.239 -3.855 1 98.69 93 LEU B C 1
ATOM 2263 O O . LEU B 1 93 ? -5.754 0.597 -4.258 1 98.69 93 LEU B O 1
ATOM 2267 N N . PHE B 1 94 ? -4.789 1.89 -2.684 1 98.88 94 PHE B N 1
ATOM 2268 C CA . PHE B 1 94 ? -5.992 1.932 -1.863 1 98.88 94 PHE B CA 1
ATOM 2269 C C . PHE B 1 94 ? -7.121 2.645 -2.596 1 98.88 94 PHE B C 1
ATOM 2271 O O . PHE B 1 94 ? -8.273 2.217 -2.535 1 98.88 94 PHE B O 1
ATOM 2278 N N . CYS B 1 95 ? -6.762 3.738 -3.24 1 98.69 95 CYS B N 1
ATOM 2279 C CA . CYS B 1 95 ? -7.73 4.488 -4.031 1 98.69 95 CYS B CA 1
ATOM 2280 C C . CYS B 1 95 ? -8.359 3.604 -5.105 1 98.69 95 CYS B C 1
ATOM 2282 O O . CYS B 1 95 ? -9.578 3.607 -5.285 1 98.69 95 CYS B O 1
ATOM 2284 N N . GLU B 1 96 ? -7.555 2.791 -5.77 1 98.06 96 GLU B N 1
ATOM 2285 C CA . GLU B 1 96 ? -8.016 1.866 -6.801 1 98.06 96 GLU B CA 1
ATOM 2286 C C . GLU B 1 96 ? -8.883 0.764 -6.203 1 98.06 96 GLU B C 1
ATOM 2288 O O . GLU B 1 96 ? -9.695 0.156 -6.906 1 98.06 96 GLU B O 1
ATOM 2293 N N . CYS B 1 97 ? -8.75 0.524 -4.953 1 98.56 97 CYS B N 1
ATOM 2294 C CA . CYS B 1 97 ? -9.539 -0.46 -4.23 1 98.56 97 CYS B CA 1
ATOM 2295 C C . CYS B 1 97 ? -10.844 0.152 -3.73 1 98.56 97 CYS B C 1
ATOM 2297 O O . CYS B 1 97 ? -11.594 -0.491 -2.996 1 98.56 97 CYS B O 1
ATOM 2299 N N . GLY B 1 98 ? -11.078 1.438 -4.027 1 98.44 98 GLY B N 1
ATOM 2300 C CA . GLY B 1 98 ? -12.305 2.111 -3.633 1 98.44 98 GLY B CA 1
ATOM 2301 C C . GLY B 1 98 ? -12.273 2.627 -2.207 1 98.44 98 GLY B C 1
ATOM 2302 O O . GLY B 1 98 ? -13.305 3.002 -1.651 1 98.44 98 GLY B O 1
ATOM 2303 N N . VAL B 1 99 ? -11.141 2.619 -1.561 1 98.81 99 VAL B N 1
ATOM 2304 C CA . VAL B 1 99 ? -10.992 2.992 -0.158 1 98.81 99 VAL B CA 1
ATOM 2305 C C . VAL B 1 99 ? -10.68 4.48 -0.05 1 98.81 99 VAL B C 1
ATOM 2307 O O . VAL B 1 99 ? -9.867 5.012 -0.821 1 98.81 99 VAL B O 1
ATOM 2310 N N . VAL B 1 100 ? -11.375 5.219 0.829 1 98.88 100 VAL B N 1
ATOM 2311 C CA . VAL B 1 100 ? -10.984 6.582 1.163 1 98.88 100 VAL B CA 1
ATOM 2312 C C . VAL B 1 100 ? -9.688 6.562 1.978 1 98.88 100 VAL B C 1
ATOM 2314 O O . VAL B 1 100 ? -9.672 6.086 3.113 1 98.88 100 VAL B O 1
ATOM 2317 N N . THR B 1 101 ? -8.648 7.07 1.383 1 98.94 101 THR B N 1
ATOM 2318 C CA . THR B 1 101 ? -7.324 6.988 1.989 1 98.94 101 THR B CA 1
ATOM 2319 C C . THR B 1 101 ? -6.898 8.344 2.545 1 98.94 101 THR B C 1
ATOM 2321 O O . THR B 1 101 ? -6.875 9.344 1.819 1 98.94 101 THR B O 1
ATOM 2324 N N . ILE B 1 102 ? -6.605 8.398 3.844 1 98.88 102 ILE B N 1
ATOM 2325 C CA . ILE B 1 102 ? -6.188 9.617 4.531 1 98.88 102 ILE B CA 1
ATOM 2326 C C . ILE B 1 102 ? -4.684 9.57 4.797 1 98.88 102 ILE B C 1
ATOM 2328 O O . ILE B 1 102 ? -4.199 8.688 5.512 1 98.88 102 ILE B O 1
ATOM 2332 N N . CYS B 1 103 ? -3.963 10.453 4.176 1 98.75 103 CYS B N 1
ATOM 2333 C CA . CYS B 1 103 ? -2.516 10.523 4.336 1 98.75 103 CYS B CA 1
ATOM 2334 C C . CYS B 1 103 ? -2.117 11.742 5.164 1 98.75 103 CYS B C 1
ATOM 2336 O O . CYS B 1 103 ? -2.564 12.852 4.895 1 98.75 103 CYS B O 1
ATOM 2338 N N . SER B 1 104 ? -1.404 11.492 6.16 1 97.94 104 SER B N 1
ATOM 2339 C CA . SER B 1 104 ? -0.849 12.547 7 1 97.94 104 SER B CA 1
ATOM 2340 C C . SER B 1 104 ? 0.671 12.602 6.887 1 97.94 104 SER B C 1
ATOM 2342 O O . SER B 1 104 ? 1.379 11.938 7.641 1 97.94 104 SER B O 1
ATOM 2344 N N . LEU B 1 105 ? 1.206 13.383 6.027 1 97.12 105 LEU B N 1
ATOM 2345 C CA . LEU B 1 105 ? 2.623 13.523 5.711 1 97.12 105 LEU B CA 1
ATOM 2346 C C . LEU B 1 105 ? 3.014 15 5.621 1 97.12 105 LEU B C 1
ATOM 2348 O O . LEU B 1 105 ? 2.203 15.836 5.215 1 97.12 105 LEU B O 1
ATOM 2352 N N . ILE B 1 106 ? 4.23 15.32 5.965 1 95.81 106 ILE B N 1
ATOM 2353 C CA . ILE B 1 106 ? 4.688 16.703 5.938 1 95.81 106 ILE B CA 1
ATOM 2354 C C . ILE B 1 106 ? 4.645 17.234 4.504 1 95.81 106 ILE B C 1
ATOM 2356 O O . ILE B 1 106 ? 4.113 18.312 4.246 1 95.81 106 ILE B O 1
ATOM 2360 N N . SER B 1 107 ? 5.215 16.438 3.461 1 96.81 107 SER B N 1
ATOM 2361 C CA . SER B 1 107 ? 5.27 16.797 2.045 1 96.81 107 SER B CA 1
ATOM 2362 C C . SER B 1 107 ? 5.688 18.25 1.853 1 96.81 107 SER B C 1
ATOM 2364 O O . SER B 1 107 ? 4.898 19.062 1.383 1 96.81 107 SER B O 1
ATOM 2366 N N . PRO B 1 108 ? 6.879 18.578 2.049 1 96.25 108 PRO B N 1
ATOM 2367 C CA . PRO B 1 108 ? 7.289 19.938 2.393 1 96.25 108 PRO B CA 1
ATOM 2368 C C . PRO B 1 108 ? 7.297 20.875 1.185 1 96.25 108 PRO B C 1
ATOM 2370 O O . PRO B 1 108 ? 7.23 22.094 1.345 1 96.25 108 PRO B O 1
ATOM 2373 N N . THR B 1 109 ? 7.461 20.406 -0.057 1 96.75 109 THR B N 1
ATOM 2374 C CA . THR B 1 109 ? 7.617 21.312 -1.186 1 96.75 109 THR B CA 1
ATOM 2375 C C . THR B 1 109 ? 6.492 21.109 -2.199 1 96.75 109 THR B C 1
ATOM 2377 O O . THR B 1 109 ? 5.879 20.047 -2.256 1 96.75 109 THR B O 1
ATOM 2380 N N . ASN B 1 110 ? 6.234 22.125 -3.016 1 97.69 110 ASN B N 1
ATOM 2381 C CA . ASN B 1 110 ? 5.23 22.031 -4.07 1 97.69 110 ASN B CA 1
ATOM 2382 C C . ASN B 1 110 ? 5.574 20.953 -5.086 1 97.69 110 ASN B C 1
ATOM 2384 O O . ASN B 1 110 ? 4.688 20.266 -5.586 1 97.69 110 ASN B O 1
ATOM 2388 N N . SER B 1 111 ? 6.848 20.828 -5.34 1 97.19 111 SER B N 1
ATOM 2389 C CA . SER B 1 111 ? 7.289 19.812 -6.289 1 97.19 111 SER B CA 1
ATOM 2390 C C . SER B 1 111 ? 6.953 18.406 -5.793 1 97.19 111 SER B C 1
ATOM 2392 O O . SER B 1 111 ? 6.496 17.562 -6.562 1 97.19 111 SER B O 1
ATOM 2394 N N . ILE B 1 112 ? 7.168 18.141 -4.555 1 96.94 112 ILE B N 1
ATOM 2395 C CA . ILE B 1 112 ? 6.887 16.844 -3.934 1 96.94 112 ILE B CA 1
ATOM 2396 C C . ILE B 1 112 ? 5.383 16.578 -3.967 1 96.94 112 ILE B C 1
ATOM 2398 O O . ILE B 1 112 ? 4.949 15.469 -4.281 1 96.94 112 ILE B O 1
ATOM 2402 N N . ARG B 1 113 ? 4.613 17.547 -3.66 1 98.38 113 ARG B N 1
ATOM 2403 C CA . ARG B 1 113 ? 3.162 17.406 -3.646 1 98.38 113 ARG B CA 1
ATOM 2404 C C . ARG B 1 113 ? 2.617 17.219 -5.059 1 98.38 113 ARG B C 1
ATOM 2406 O O . ARG B 1 113 ? 1.663 16.469 -5.27 1 98.38 113 ARG B O 1
ATOM 2413 N N . LYS B 1 114 ? 3.197 17.969 -5.996 1 98.31 114 LYS B N 1
ATOM 2414 C CA . LYS B 1 114 ? 2.834 17.75 -7.395 1 98.31 114 LYS B CA 1
ATOM 2415 C C . LYS B 1 114 ? 3.115 16.312 -7.824 1 98.31 114 LYS B C 1
ATOM 2417 O O . LYS B 1 114 ? 2.311 15.711 -8.531 1 98.31 114 LYS B O 1
ATOM 2422 N N . MET B 1 115 ? 4.242 15.773 -7.453 1 98.38 115 MET B N 1
ATOM 2423 C CA . MET B 1 115 ? 4.586 14.383 -7.742 1 98.38 115 MET B CA 1
ATOM 2424 C C . MET B 1 115 ? 3.533 13.438 -7.184 1 98.38 115 MET B C 1
ATOM 2426 O O . MET B 1 115 ? 3.07 12.531 -7.887 1 98.38 115 MET B O 1
ATOM 2430 N N . ALA B 1 116 ? 3.145 13.617 -5.926 1 98.62 116 ALA B N 1
ATOM 2431 C CA . ALA B 1 116 ? 2.123 12.773 -5.309 1 98.62 116 ALA B CA 1
ATOM 2432 C C . ALA B 1 116 ? 0.804 12.859 -6.074 1 98.62 116 ALA B C 1
ATOM 2434 O O . ALA B 1 116 ? 0.172 11.844 -6.355 1 98.62 116 ALA B O 1
ATOM 2435 N N . LYS B 1 117 ? 0.393 14.078 -6.398 1 98.69 117 LYS B N 1
ATOM 2436 C CA . LYS B 1 117 ? -0.836 14.32 -7.148 1 98.69 117 LYS B CA 1
ATOM 2437 C C . LYS B 1 117 ? -0.816 13.602 -8.492 1 98.69 117 LYS B C 1
ATOM 2439 O O . LYS B 1 117 ? -1.814 13.008 -8.898 1 98.69 117 LYS B O 1
ATOM 2444 N N . GLU B 1 118 ? 0.283 13.664 -9.164 1 98.69 118 GLU B N 1
ATOM 2445 C CA . GLU B 1 118 ? 0.421 13.023 -10.469 1 98.69 118 GLU B CA 1
ATOM 2446 C C . GLU B 1 118 ? 0.357 11.508 -10.352 1 98.69 118 GLU B C 1
ATOM 2448 O O . GLU B 1 118 ? -0.241 10.836 -11.195 1 98.69 118 GLU B O 1
ATOM 2453 N N . ILE B 1 119 ? 0.95 10.938 -9.359 1 98.69 119 ILE B N 1
ATOM 2454 C CA . ILE B 1 119 ? 0.934 9.492 -9.133 1 98.69 119 ILE B CA 1
ATOM 2455 C C . ILE B 1 119 ? -0.492 9.031 -8.844 1 98.69 119 ILE B C 1
ATOM 2457 O O . ILE B 1 119 ? -0.969 8.062 -9.43 1 98.69 119 ILE B O 1
ATOM 2461 N N . ILE B 1 120 ? -1.22 9.719 -7.98 1 98.62 120 ILE B N 1
ATOM 2462 C CA . ILE B 1 120 ? -2.535 9.32 -7.492 1 98.62 120 ILE B CA 1
ATOM 2463 C C . ILE B 1 120 ? -3.594 9.625 -8.555 1 98.62 120 ILE B C 1
ATOM 2465 O O . ILE B 1 120 ? -4.566 8.883 -8.703 1 98.62 120 ILE B O 1
ATOM 2469 N N . GLY B 1 121 ? -3.377 10.633 -9.344 1 98.5 121 GLY B N 1
ATOM 2470 C CA . GLY B 1 121 ? -4.375 11.18 -10.25 1 98.5 121 GLY B CA 1
ATOM 2471 C C . GLY B 1 121 ? -5.102 12.383 -9.688 1 98.5 121 GLY B C 1
ATOM 2472 O O . GLY B 1 121 ? -5.66 12.32 -8.594 1 98.5 121 GLY B O 1
ATOM 2473 N N . GLU B 1 122 ? -5.137 13.461 -10.406 1 97.56 122 GLU B N 1
ATOM 2474 C CA . GLU B 1 122 ? -5.672 14.742 -9.961 1 97.56 122 GLU B CA 1
ATOM 2475 C C . GLU B 1 122 ? -7.121 14.609 -9.508 1 97.56 122 GLU B C 1
ATOM 2477 O O . GLU B 1 122 ? -7.531 15.234 -8.523 1 97.56 122 GLU B O 1
ATOM 2482 N N . GLU B 1 123 ? -7.891 13.797 -10.172 1 97 123 GLU B N 1
ATOM 2483 C CA . GLU B 1 123 ? -9.32 13.68 -9.891 1 97 123 GLU B CA 1
ATOM 2484 C C . GLU B 1 123 ? -9.57 12.953 -8.57 1 97 123 GLU B C 1
ATOM 2486 O O . GLU B 1 123 ? -10.672 13 -8.031 1 97 123 GLU B O 1
ATOM 2491 N N . ASN B 1 124 ? -8.57 12.297 -8.062 1 98.38 124 ASN B N 1
ATOM 2492 C CA . ASN B 1 124 ? -8.703 11.492 -6.852 1 98.38 124 ASN B CA 1
ATOM 2493 C C . ASN B 1 124 ? -7.906 12.086 -5.695 1 98.38 124 ASN B C 1
ATOM 2495 O O . ASN B 1 124 ? -7.859 11.508 -4.605 1 98.38 124 ASN B O 1
ATOM 2499 N N . TYR B 1 125 ? -7.293 13.203 -5.902 1 98.75 125 TYR B N 1
ATOM 2500 C CA . TYR B 1 125 ? -6.348 13.805 -4.969 1 98.75 125 TYR B CA 1
ATOM 2501 C C . TYR B 1 125 ? -6.93 15.062 -4.332 1 98.75 125 TYR B C 1
ATOM 2503 O O . TYR B 1 125 ? -7.148 16.062 -5.012 1 98.75 125 TYR B O 1
ATOM 2511 N N . LEU B 1 126 ? -7.16 15.031 -2.992 1 98.81 126 LEU B N 1
ATOM 2512 C CA . LEU B 1 126 ? -7.613 16.188 -2.219 1 98.81 126 LEU B CA 1
ATOM 2513 C C . LEU B 1 126 ? -6.52 16.672 -1.271 1 98.81 126 LEU B C 1
ATOM 2515 O O . LEU B 1 126 ? -6.328 16.094 -0.195 1 98.81 126 LEU B O 1
ATOM 2519 N N . GLU B 1 127 ? -5.855 17.734 -1.619 1 98.81 127 GLU B N 1
ATOM 2520 C CA . GLU B 1 127 ? -4.797 18.297 -0.786 1 98.81 127 GLU B CA 1
ATOM 2521 C C . GLU B 1 127 ? -5.375 19.188 0.307 1 98.81 127 GLU B C 1
ATOM 2523 O O . GLU B 1 127 ? -6.051 20.188 0.015 1 98.81 127 GLU B O 1
ATOM 2528 N N . ILE B 1 128 ? -5.195 18.797 1.534 1 98.94 128 ILE B N 1
ATOM 2529 C CA . ILE B 1 128 ? -5.617 19.578 2.691 1 98.94 128 ILE B CA 1
ATOM 2530 C C . ILE B 1 128 ? -4.398 20.234 3.344 1 98.94 128 ILE B C 1
ATOM 2532 O O . ILE B 1 128 ? -3.525 19.547 3.869 1 98.94 128 ILE B O 1
ATOM 2536 N N . PHE B 1 129 ? -4.371 21.531 3.297 1 98.88 129 PHE B N 1
ATOM 2537 C CA . PHE B 1 129 ? -3.311 22.25 3.988 1 98.88 129 PHE B CA 1
ATOM 2538 C C . PHE B 1 129 ? -3.709 22.547 5.426 1 98.88 129 PHE B C 1
ATOM 2540 O O . PHE B 1 129 ? -4.57 23.406 5.676 1 98.88 129 PHE B O 1
ATOM 2547 N N . VAL B 1 130 ? -3.139 21.797 6.305 1 98.62 130 VAL B N 1
ATOM 2548 C CA . VAL B 1 130 ? -3.314 22.062 7.73 1 98.62 130 VAL B CA 1
ATOM 2549 C C . VAL B 1 130 ? -2.279 23.078 8.203 1 98.62 130 VAL B C 1
ATOM 2551 O O . VAL B 1 130 ? -1.117 22.734 8.43 1 98.62 130 VAL B O 1
ATOM 2554 N N . ASN B 1 131 ? -2.773 24.234 8.453 1 98.12 131 ASN B N 1
ATOM 2555 C CA . ASN B 1 131 ? -1.896 25.391 8.57 1 98.12 131 ASN B CA 1
ATOM 2556 C C . ASN B 1 131 ? -1.799 25.875 10.016 1 98.12 131 ASN B C 1
ATOM 2558 O O . ASN B 1 131 ? -2.818 26.125 10.656 1 98.12 131 ASN B O 1
ATOM 2562 N N . ALA B 1 132 ? -0.651 25.953 10.523 1 97.5 132 ALA B N 1
ATOM 2563 C CA . ALA B 1 132 ? -0.264 26.594 11.781 1 97.5 132 ALA B CA 1
ATOM 2564 C C . ALA B 1 132 ? 1.116 27.234 11.664 1 97.5 132 ALA B C 1
ATOM 2566 O O . ALA B 1 132 ? 1.977 26.75 10.93 1 97.5 132 ALA B O 1
ATOM 2567 N N . SER B 1 133 ? 1.308 28.359 12.391 1 96.94 133 SER B N 1
ATOM 2568 C CA . SER B 1 133 ? 2.604 29.031 12.336 1 96.94 133 SER B CA 1
ATOM 2569 C C . SER B 1 133 ? 3.705 28.156 12.922 1 96.94 133 SER B C 1
ATOM 2571 O O . SER B 1 133 ? 3.438 27.281 13.758 1 96.94 133 SER B O 1
ATOM 2573 N N . LEU B 1 134 ? 4.961 28.359 12.367 1 96.75 134 LEU B N 1
ATOM 2574 C CA . LEU B 1 134 ? 6.105 27.641 12.914 1 96.75 134 LEU B CA 1
ATOM 2575 C C . LEU B 1 134 ? 6.203 27.844 14.422 1 96.75 134 LEU B C 1
ATOM 2577 O O . LEU B 1 134 ? 6.484 26.891 15.156 1 96.75 134 LEU B O 1
ATOM 2581 N N . GLU B 1 135 ? 6.004 29.094 14.828 1 96.88 135 GLU B N 1
ATOM 2582 C CA . GLU B 1 135 ? 6.051 29.422 16.25 1 96.88 135 GLU B CA 1
ATOM 2583 C C . GLU B 1 135 ? 5.059 28.578 17.047 1 96.88 135 GLU B C 1
ATOM 2585 O O . GLU B 1 135 ? 5.398 28.016 18.094 1 96.88 135 GLU B O 1
ATOM 2590 N N . GLU B 1 136 ? 3.885 28.453 16.562 1 97.19 136 GLU B N 1
ATOM 2591 C CA . GLU B 1 136 ? 2.863 27.656 17.234 1 97.19 136 GLU B CA 1
ATOM 2592 C C . GLU B 1 136 ? 3.236 26.172 17.234 1 97.19 136 GLU B C 1
ATOM 2594 O O . GLU B 1 136 ? 3.047 25.484 18.25 1 97.19 136 GLU B O 1
ATOM 2599 N N . CYS B 1 137 ? 3.729 25.641 16.109 1 97.5 137 CYS B N 1
ATOM 2600 C CA . CYS B 1 137 ? 4.152 24.25 16.016 1 97.5 137 CYS B CA 1
ATOM 2601 C C . CYS B 1 137 ? 5.273 23.953 17.016 1 97.5 137 CYS B C 1
ATOM 2603 O O . CYS B 1 137 ? 5.262 22.922 17.672 1 97.5 137 CYS B O 1
ATOM 2605 N N . GLU B 1 138 ? 6.176 24.891 17.156 1 96.75 138 GLU B N 1
ATOM 2606 C CA . GLU B 1 138 ? 7.277 24.734 18.094 1 96.75 138 GLU B CA 1
ATOM 2607 C C . GLU B 1 138 ? 6.77 24.734 19.531 1 96.75 138 GLU B C 1
ATOM 2609 O O . GLU B 1 138 ? 7.273 23.984 20.375 1 96.75 138 GLU B O 1
ATOM 2614 N N . LYS B 1 139 ? 5.875 25.609 19.766 1 96.38 139 LYS B N 1
ATOM 2615 C CA . LYS B 1 139 ? 5.281 25.672 21.094 1 96.38 139 LYS B CA 1
ATOM 2616 C C . LYS B 1 139 ? 4.621 24.344 21.453 1 96.38 139 LYS B C 1
ATOM 2618 O O . LYS B 1 139 ? 4.773 23.859 22.578 1 96.38 139 LYS B O 1
ATOM 2623 N N . ARG B 1 140 ? 3.85 23.734 20.484 1 93.56 140 ARG B N 1
ATOM 2624 C CA . ARG B 1 140 ? 3.199 22.453 20.688 1 93.56 140 ARG B CA 1
ATOM 2625 C C . ARG B 1 140 ? 4.227 21.328 20.828 1 93.56 140 ARG B C 1
ATOM 2627 O O . ARG B 1 140 ? 4.105 20.484 21.719 1 93.56 140 ARG B O 1
ATOM 2634 N N . ASP B 1 141 ? 5.215 21.328 19.984 1 96.06 141 ASP B N 1
ATOM 2635 C CA . ASP B 1 141 ? 6.32 20.375 19.891 1 96.06 141 ASP B CA 1
ATOM 2636 C C . ASP B 1 141 ? 5.887 18.984 20.359 1 96.06 141 ASP B C 1
ATOM 2638 O O . ASP B 1 141 ? 6.523 18.391 21.219 1 96.06 141 ASP B O 1
ATOM 2642 N N . VAL B 1 142 ? 4.824 18.422 19.781 1 90.81 142 VAL B N 1
ATOM 2643 C CA . VAL B 1 142 ? 4.102 17.219 20.156 1 90.81 142 VAL B CA 1
ATOM 2644 C C . VAL B 1 142 ? 5.074 16.047 20.281 1 90.81 142 VAL B C 1
ATOM 2646 O O . VAL B 1 142 ? 4.922 15.195 21.156 1 90.81 142 VAL B O 1
ATOM 2649 N N . LYS B 1 143 ? 6.188 15.984 19.484 1 92.25 143 LYS B N 1
ATOM 2650 C CA . LYS B 1 143 ? 7.105 14.852 19.453 1 92.25 143 LYS B CA 1
ATOM 2651 C C . LYS B 1 143 ? 8.461 15.219 20.047 1 92.25 143 LYS B C 1
ATOM 2653 O O . LYS B 1 143 ? 9.352 14.383 20.141 1 92.25 143 LYS B O 1
ATOM 2658 N N . GLY B 1 144 ? 8.57 16.484 20.469 1 94.25 144 GLY B N 1
ATOM 2659 C CA . GLY B 1 144 ? 9.828 16.953 21.016 1 94.25 144 GLY B CA 1
ATOM 2660 C C . GLY B 1 144 ? 10.914 17.125 19.969 1 94.25 144 GLY B C 1
ATOM 2661 O O . GLY B 1 144 ? 12.094 17.219 20.297 1 94.25 144 GLY B O 1
ATOM 2662 N N . LEU B 1 145 ? 10.516 17.156 18.734 1 93.69 145 LEU B N 1
ATOM 2663 C CA . LEU B 1 145 ? 11.508 17.156 17.672 1 93.69 145 LEU B CA 1
ATOM 2664 C C . LEU B 1 145 ? 12.008 18.562 17.391 1 93.69 145 LEU B C 1
ATOM 2666 O O . LEU B 1 145 ? 13.148 18.75 16.953 1 93.69 145 LEU B O 1
ATOM 2670 N N . TYR B 1 146 ? 11.156 19.578 17.625 1 95.88 146 TYR B N 1
ATOM 2671 C CA . TYR B 1 146 ? 11.57 20.953 17.375 1 95.88 146 TYR B CA 1
ATOM 2672 C C . TYR B 1 146 ? 12.711 21.359 18.312 1 95.88 146 TYR B C 1
ATOM 2674 O O . TYR B 1 146 ? 13.695 21.953 17.875 1 95.88 146 TYR B O 1
ATOM 2682 N N . ALA B 1 147 ? 12.5 21.031 19.594 1 95.19 147 ALA B N 1
ATOM 2683 C CA . ALA B 1 147 ? 13.547 21.328 20.562 1 95.19 147 ALA B CA 1
ATOM 2684 C C . ALA B 1 147 ? 14.867 20.672 20.156 1 95.19 147 ALA B C 1
ATOM 2686 O O . ALA B 1 147 ? 15.922 21.297 20.219 1 95.19 147 ALA B O 1
ATOM 2687 N N . LYS B 1 148 ? 14.789 19.438 19.75 1 94.94 148 LYS B N 1
ATOM 2688 C CA . LYS B 1 148 ? 15.984 18.703 19.328 1 94.94 148 LYS B CA 1
ATOM 2689 C C . LYS B 1 148 ? 16.594 19.344 18.094 1 94.94 148 LYS B C 1
ATOM 2691 O O . LYS B 1 148 ? 17.828 19.422 17.969 1 94.94 148 LYS B O 1
ATOM 2696 N N . ALA B 1 149 ? 15.789 19.703 17.172 1 94.12 149 ALA B N 1
ATOM 2697 C CA . ALA B 1 149 ? 16.266 20.344 15.945 1 94.12 149 ALA B CA 1
ATOM 2698 C C . ALA B 1 149 ? 16.953 21.672 16.25 1 94.12 149 ALA B C 1
ATOM 2700 O O . ALA B 1 149 ? 18.031 21.953 15.719 1 94.12 149 ALA B O 1
ATOM 2701 N N . ARG B 1 150 ? 16.344 22.438 17.109 1 95.25 150 ARG B N 1
ATOM 2702 C CA . ARG B 1 150 ? 16.922 23.734 17.484 1 95.25 150 ARG B CA 1
ATOM 2703 C C . ARG B 1 150 ? 18.25 23.547 18.203 1 95.25 150 ARG B C 1
ATOM 2705 O O . ARG B 1 150 ? 19.156 24.375 18.078 1 95.25 150 ARG B O 1
ATOM 2712 N N . ALA B 1 151 ? 18.406 22.516 18.875 1 95.25 151 ALA B N 1
ATOM 2713 C CA . ALA B 1 151 ? 19.641 22.188 19.609 1 95.25 151 ALA B CA 1
ATOM 2714 C C . ALA B 1 151 ? 20.688 21.609 18.672 1 95.25 151 ALA B C 1
ATOM 2716 O O . ALA B 1 151 ? 21.828 21.359 19.078 1 95.25 151 ALA B O 1
ATOM 2717 N N . GLY B 1 152 ? 20.297 21.344 17.422 1 92.75 152 GLY B N 1
ATOM 2718 C CA . GLY B 1 152 ? 21.219 20.812 16.422 1 92.75 152 GLY B CA 1
ATOM 2719 C C . GLY B 1 152 ? 21.375 19.312 16.5 1 92.75 152 GLY B C 1
ATOM 2720 O O . GLY B 1 152 ? 22.266 18.75 15.852 1 92.75 152 GLY B O 1
ATOM 2721 N N . GLU B 1 153 ? 20.484 18.688 17.234 1 92.69 153 GLU B N 1
ATOM 2722 C CA . GLU B 1 153 ? 20.547 17.234 17.406 1 92.69 153 GLU B CA 1
ATOM 2723 C C . GLU B 1 153 ? 19.938 16.516 16.203 1 92.69 153 GLU B C 1
ATOM 2725 O O . GLU B 1 153 ? 20.281 15.367 15.93 1 92.69 153 GLU B O 1
ATOM 2730 N N . ILE B 1 154 ? 18.969 17.172 15.578 1 90.19 154 ILE B N 1
ATOM 2731 C CA . ILE B 1 154 ? 18.344 16.656 14.367 1 90.19 154 ILE B CA 1
ATOM 2732 C C . ILE B 1 154 ? 18.641 17.594 13.203 1 90.19 154 ILE B C 1
ATOM 2734 O O . ILE B 1 154 ? 18.391 18.797 13.297 1 90.19 154 ILE B O 1
ATOM 2738 N N . LYS B 1 155 ? 19.188 17.016 12.195 1 87.06 155 LYS B N 1
ATOM 2739 C CA . LYS B 1 155 ? 19.484 17.812 11.008 1 87.06 155 LYS B CA 1
ATOM 2740 C C . LYS B 1 155 ? 18.391 17.641 9.945 1 87.06 155 LYS B C 1
ATOM 2742 O O . LYS B 1 155 ? 17.656 16.656 9.961 1 87.06 155 LYS B O 1
ATOM 2747 N N . SER B 1 156 ? 18.172 18.672 9.086 1 89 156 SER B N 1
ATOM 2748 C CA . SER B 1 156 ? 17.266 18.641 7.949 1 89 156 SER B CA 1
ATOM 2749 C C . SER B 1 156 ? 15.812 18.516 8.414 1 89 156 SER B C 1
ATOM 2751 O O . SER B 1 156 ? 15.039 17.734 7.855 1 89 156 SER B O 1
ATOM 2753 N N . PHE B 1 157 ? 15.57 19.266 9.469 1 92 157 PHE B N 1
ATOM 2754 C CA . PHE B 1 157 ? 14.211 19.266 9.992 1 92 157 PHE B CA 1
ATOM 2755 C C . PHE B 1 157 ? 13.367 20.344 9.305 1 92 157 PHE B C 1
ATOM 2757 O O . PHE B 1 157 ? 13.711 21.516 9.328 1 92 157 PHE B O 1
ATOM 2764 N N . THR B 1 158 ? 12.32 19.906 8.703 1 92.56 158 THR B N 1
ATOM 2765 C CA . THR B 1 158 ? 11.469 20.812 7.934 1 92.56 158 THR B CA 1
ATOM 2766 C C . THR B 1 158 ? 10.93 21.938 8.82 1 92.56 158 THR B C 1
ATOM 2768 O O . THR B 1 158 ? 10.422 21.672 9.914 1 92.56 158 THR B O 1
ATOM 2771 N N . GLY B 1 159 ? 10.984 23.219 8.312 1 92.25 159 GLY B N 1
ATOM 2772 C CA . GLY B 1 159 ? 10.547 24.375 9.07 1 92.25 159 GLY B CA 1
ATOM 2773 C C . GLY B 1 159 ? 11.664 25.016 9.883 1 92.25 159 GLY B C 1
ATOM 2774 O O . GLY B 1 159 ? 11.531 26.156 10.336 1 92.25 159 GLY B O 1
ATOM 2775 N N . ILE B 1 160 ? 12.727 24.281 10.141 1 93.81 160 ILE B N 1
ATOM 2776 C CA . ILE B 1 160 ? 13.867 24.812 10.883 1 93.81 160 ILE B CA 1
ATOM 2777 C C . ILE B 1 160 ? 15.07 24.938 9.953 1 93.81 160 ILE B C 1
ATOM 2779 O O . ILE B 1 160 ? 15.367 26.031 9.461 1 93.81 160 ILE B O 1
ATOM 2783 N N . ASP B 1 161 ? 15.75 23.875 9.555 1 90.56 161 ASP B N 1
ATOM 2784 C CA . ASP B 1 161 ? 16.906 23.953 8.672 1 90.56 161 ASP B CA 1
ATOM 2785 C C . ASP B 1 161 ? 16.594 23.391 7.289 1 90.56 161 ASP B C 1
ATOM 2787 O O . ASP B 1 161 ? 17.469 23.266 6.441 1 90.56 161 ASP B O 1
ATOM 2791 N N . SER B 1 162 ? 15.414 22.922 7.027 1 91.25 162 SER B N 1
ATOM 2792 C CA . SER B 1 162 ? 14.875 22.562 5.723 1 91.25 162 SER B CA 1
ATOM 2793 C C . SER B 1 162 ? 13.586 23.312 5.426 1 91.25 162 SER B C 1
ATOM 2795 O O . SER B 1 162 ? 12.789 23.594 6.332 1 91.25 162 SER B O 1
ATOM 2797 N N . PRO B 1 163 ? 13.375 23.609 4.223 1 91.62 163 PRO B N 1
ATOM 2798 C CA . PRO B 1 163 ? 12.266 24.5 3.904 1 91.62 163 PRO B CA 1
ATOM 2799 C C . PRO B 1 163 ? 10.914 23.797 3.896 1 91.62 163 PRO B C 1
ATOM 2801 O O . PRO B 1 163 ? 10.852 22.578 3.705 1 91.62 163 PRO B O 1
ATOM 2804 N N . PHE B 1 164 ? 9.828 24.594 4.113 1 96.5 164 PHE B N 1
ATOM 2805 C CA . PHE B 1 164 ? 8.43 24.25 3.865 1 96.5 164 PHE B CA 1
ATOM 2806 C C . PHE B 1 164 ? 7.777 25.281 2.951 1 96.5 164 PHE B C 1
ATOM 2808 O O . PHE B 1 164 ? 7.734 26.469 3.279 1 96.5 164 PHE B O 1
ATOM 2815 N N . GLU B 1 165 ? 7.336 24.797 1.792 1 97.25 165 GLU B N 1
ATOM 2816 C CA . GLU B 1 165 ? 6.66 25.703 0.857 1 97.25 165 GLU B CA 1
ATOM 2817 C C . GLU B 1 165 ? 5.148 25.656 1.057 1 97.25 165 GLU B C 1
ATOM 2819 O O . GLU B 1 165 ? 4.531 24.594 1.004 1 97.25 165 GLU B O 1
ATOM 2824 N N . VAL B 1 166 ? 4.559 26.781 1.26 1 97.25 166 VAL B N 1
ATOM 2825 C CA . VAL B 1 166 ? 3.105 26.859 1.392 1 97.25 166 VAL B CA 1
ATOM 2826 C C . VAL B 1 166 ? 2.443 26.312 0.125 1 97.25 166 VAL B C 1
ATOM 2828 O O . VAL B 1 166 ? 2.85 26.656 -0.988 1 97.25 166 VAL B O 1
ATOM 2831 N N . PRO B 1 167 ? 1.446 25.438 0.324 1 97.81 167 PRO B N 1
ATOM 2832 C CA . PRO B 1 167 ? 0.771 24.938 -0.874 1 97.81 167 PRO B CA 1
ATOM 2833 C C . PRO B 1 167 ? 0.179 26.047 -1.733 1 97.81 167 PRO B C 1
ATOM 2835 O O . PRO B 1 167 ? -0.438 26.984 -1.207 1 97.81 167 PRO B O 1
ATOM 2838 N N . SER B 1 168 ? 0.335 26 -3.047 1 94.94 168 SER B N 1
ATOM 2839 C CA . SER B 1 168 ? -0.101 27.047 -3.965 1 94.94 168 SER B CA 1
ATOM 2840 C C . SER B 1 168 ? -1.611 27 -4.168 1 94.94 168 SER B C 1
ATOM 2842 O O . SER B 1 168 ? -2.268 28.047 -4.176 1 94.94 168 SER B O 1
ATOM 2844 N N . LYS B 1 169 ? -2.223 25.844 -4.402 1 95.31 169 LYS B N 1
ATOM 2845 C CA . LYS B 1 169 ? -3.646 25.688 -4.684 1 95.31 169 LYS B CA 1
ATOM 2846 C C . LYS B 1 169 ? -4.207 24.438 -3.994 1 95.31 169 LYS B C 1
ATOM 2848 O O . LYS B 1 169 ? -4.68 23.516 -4.656 1 95.31 169 LYS B O 1
ATOM 2853 N N . PRO B 1 170 ? -4.191 24.453 -2.635 1 98.5 170 PRO B N 1
ATOM 2854 C CA . PRO B 1 170 ? -4.773 23.297 -1.95 1 98.5 170 PRO B CA 1
ATOM 2855 C C . PRO B 1 170 ? -6.285 23.203 -2.135 1 98.5 170 PRO B C 1
ATOM 2857 O O . PRO B 1 170 ? -6.945 24.203 -2.402 1 98.5 170 PRO B O 1
ATOM 2860 N N . PHE B 1 171 ? -6.805 22.016 -2.066 1 98.56 171 PHE B N 1
ATOM 2861 C CA . PHE B 1 171 ? -8.25 21.812 -2.096 1 98.56 171 PHE B CA 1
ATOM 2862 C C . PHE B 1 171 ? -8.93 22.547 -0.944 1 98.56 171 PHE B C 1
ATOM 2864 O O . PHE B 1 171 ? -10 23.125 -1.116 1 98.56 171 PHE B O 1
ATOM 2871 N N . LEU B 1 172 ? -8.281 22.516 0.214 1 98.62 172 LEU B N 1
ATOM 2872 C CA . LEU B 1 172 ? -8.797 23.125 1.435 1 98.62 172 LEU B CA 1
ATOM 2873 C C . LEU B 1 172 ? -7.656 23.547 2.354 1 98.62 172 LEU B C 1
ATOM 2875 O O . LEU B 1 172 ? -6.676 22.812 2.506 1 98.62 172 LEU B O 1
ATOM 2879 N N . GLU B 1 173 ? -7.699 24.703 2.844 1 98.56 173 GLU B N 1
ATOM 2880 C CA . GLU B 1 173 ? -6.812 25.156 3.912 1 98.56 173 GLU B CA 1
ATOM 2881 C C . GLU B 1 173 ? -7.539 25.203 5.25 1 98.56 173 GLU B C 1
ATOM 2883 O O . GLU B 1 173 ? -8.625 25.797 5.352 1 98.56 173 GLU B O 1
ATOM 2888 N N . ILE B 1 174 ? -7.008 24.594 6.23 1 98.44 174 ILE B N 1
ATOM 2889 C CA . ILE B 1 174 ? -7.543 24.641 7.586 1 98.44 174 ILE B CA 1
ATOM 2890 C C . ILE B 1 174 ? -6.531 25.297 8.523 1 98.44 174 ILE B C 1
ATOM 2892 O O . ILE B 1 174 ? -5.461 24.734 8.781 1 98.44 174 ILE B O 1
ATOM 2896 N N . ILE B 1 175 ? -6.895 26.438 9 1 97.62 175 ILE B N 1
ATOM 2897 C CA . ILE B 1 175 ? -6.059 27.125 9.977 1 97.62 175 ILE B CA 1
ATOM 2898 C C . ILE B 1 175 ? -6.402 26.625 11.383 1 97.62 175 ILE B C 1
ATOM 2900 O O . ILE B 1 175 ? -7.52 26.828 11.859 1 97.62 175 ILE B O 1
ATOM 2904 N N . THR B 1 176 ? -5.406 25.984 11.977 1 96.75 176 THR B N 1
ATOM 2905 C CA . THR B 1 176 ? -5.707 25.344 13.258 1 96.75 176 THR B CA 1
ATOM 2906 C C . THR B 1 176 ? -5.449 26.297 14.414 1 96.75 176 THR B C 1
ATOM 2908 O O . THR B 1 176 ? -5.953 26.094 15.523 1 96.75 176 THR B O 1
ATOM 2911 N N . GLU B 1 177 ? -4.559 27.297 14.18 1 94.38 177 GLU B N 1
ATOM 2912 C CA . GLU B 1 177 ? -4.332 28.312 15.219 1 94.38 177 GLU B CA 1
ATOM 2913 C C . GLU B 1 177 ? -5.602 29.094 15.508 1 94.38 177 GLU B C 1
ATOM 2915 O O . GLU B 1 177 ? -6.207 29.672 14.594 1 94.38 177 GLU B O 1
ATOM 2920 N N . GLY B 1 178 ? -6.055 29.078 16.781 1 93 178 GLY B N 1
ATOM 2921 C CA . GLY B 1 178 ? -7.234 29.844 17.156 1 93 178 GLY B CA 1
ATOM 2922 C C . GLY B 1 178 ? -8.531 29.109 16.875 1 93 178 GLY B C 1
ATOM 2923 O O . GLY B 1 178 ? -9.617 29.672 17.047 1 93 178 GLY B O 1
ATOM 2924 N N . SER B 1 179 ? -8.477 27.938 16.344 1 94.62 179 SER B N 1
ATOM 2925 C CA . SER B 1 179 ? -9.648 27.094 16.109 1 94.62 179 SER B CA 1
ATOM 2926 C C . SER B 1 179 ? -9.625 25.859 17 1 94.62 179 SER B C 1
ATOM 2928 O O . SER B 1 179 ? -8.547 25.359 17.328 1 94.62 179 SER B O 1
ATOM 2930 N N . THR B 1 180 ? -10.773 25.422 17.391 1 96.38 180 THR B N 1
ATOM 2931 C CA . THR B 1 180 ? -10.844 24.172 18.109 1 96.38 180 THR B CA 1
ATOM 2932 C C . THR B 1 180 ? -10.719 22.984 17.156 1 96.38 180 THR B C 1
ATOM 2934 O O . THR B 1 180 ? -10.93 23.125 15.953 1 96.38 180 THR B O 1
ATOM 2937 N N . ILE B 1 181 ? -10.312 21.859 17.625 1 95.62 181 ILE B N 1
ATOM 2938 C CA . ILE B 1 181 ? -10.234 20.625 16.844 1 95.62 181 ILE B CA 1
ATOM 2939 C C . ILE B 1 181 ? -11.594 20.312 16.234 1 95.62 181 ILE B C 1
ATOM 2941 O O . ILE B 1 181 ? -11.68 19.953 15.055 1 95.62 181 ILE B O 1
ATOM 2945 N N . GLU B 1 182 ? -12.633 20.5 17.047 1 97.06 182 GLU B N 1
ATOM 2946 C CA . GLU B 1 182 ? -13.992 20.219 16.609 1 97.06 182 GLU B CA 1
ATOM 2947 C C . GLU B 1 182 ? -14.383 21.078 15.414 1 97.06 182 GLU B C 1
ATOM 2949 O O . GLU B 1 182 ? -14.945 20.594 14.438 1 97.06 182 GLU B O 1
ATOM 2954 N N . GLU B 1 183 ? -14.102 22.328 15.5 1 97.62 183 GLU B N 1
ATOM 2955 C CA . GLU B 1 183 ? -14.398 23.25 14.406 1 97.62 183 GLU B CA 1
ATOM 2956 C C . GLU B 1 183 ? -13.633 22.875 13.141 1 97.62 183 GLU B C 1
ATOM 2958 O O . GLU B 1 183 ? -14.203 22.875 12.047 1 97.62 183 GLU B O 1
ATOM 2963 N N . SER B 1 184 ? -12.383 22.609 13.273 1 97.94 184 SER B N 1
ATOM 2964 C CA . SER B 1 184 ? -11.547 22.219 12.148 1 97.94 184 SER B CA 1
ATOM 2965 C C . SER B 1 184 ? -12.047 20.922 11.508 1 97.94 184 SER B C 1
ATOM 2967 O O . SER B 1 184 ? -12.094 20.812 10.281 1 97.94 184 SER B O 1
ATOM 2969 N N . LEU B 1 185 ? -12.43 19.984 12.336 1 97.94 185 LEU B N 1
ATOM 2970 C CA . LEU B 1 185 ? -12.922 18.688 11.852 1 97.94 185 LEU B CA 1
ATOM 2971 C C . LEU B 1 185 ? -14.25 18.859 11.109 1 97.94 185 LEU B C 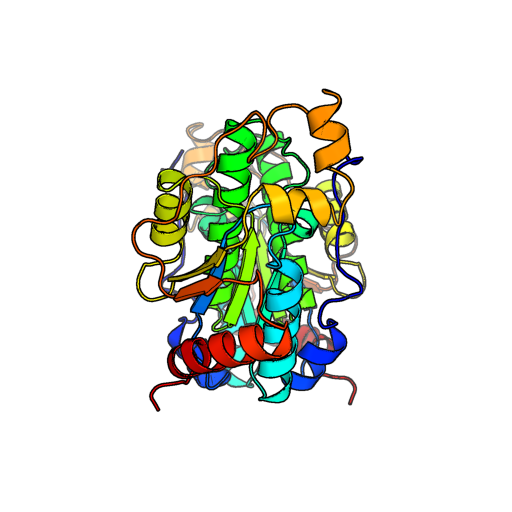1
ATOM 2973 O O . LEU B 1 185 ? -14.484 18.203 10.094 1 97.94 185 LEU B O 1
ATOM 2977 N N . GLU B 1 186 ? -15.094 19.688 11.648 1 97.69 186 GLU B N 1
ATOM 2978 C CA . GLU B 1 186 ? -16.375 19.938 11 1 97.69 186 GLU B CA 1
ATOM 2979 C C . GLU B 1 186 ? -16.188 20.5 9.594 1 97.69 186 GLU B C 1
ATOM 2981 O O . GLU B 1 186 ? -16.844 20.047 8.648 1 97.69 186 GLU B O 1
ATOM 2986 N N . THR B 1 187 ? -15.352 21.469 9.477 1 97.88 187 THR B N 1
ATOM 2987 C CA . THR B 1 187 ? -15.039 22.047 8.172 1 97.88 187 THR B CA 1
ATOM 2988 C C . THR B 1 187 ? -14.484 20.984 7.23 1 97.88 187 THR B C 1
ATOM 2990 O O . THR B 1 187 ? -14.875 20.906 6.062 1 97.88 187 THR B O 1
ATOM 2993 N N . LEU B 1 188 ? -13.578 20.219 7.723 1 98.19 188 LEU B N 1
ATOM 2994 C CA . LEU B 1 188 ? -12.945 19.156 6.957 1 98.19 188 LEU B CA 1
ATOM 2995 C C . LEU B 1 188 ? -13.984 18.172 6.438 1 98.19 188 LEU B C 1
ATOM 2997 O O . LEU B 1 188 ? -14.008 17.859 5.242 1 98.19 188 LEU B O 1
ATOM 3001 N N . ILE B 1 189 ? -14.836 17.688 7.277 1 97.94 189 ILE B N 1
ATOM 3002 C CA . ILE B 1 189 ? -15.852 16.703 6.93 1 97.94 189 ILE B CA 1
ATOM 3003 C C . ILE B 1 189 ? -16.812 17.297 5.906 1 97.94 189 ILE B C 1
ATOM 3005 O O . ILE B 1 189 ? -17.172 16.641 4.922 1 97.94 189 ILE B O 1
ATOM 3009 N N . GLU B 1 190 ? -17.234 18.531 6.148 1 97.62 190 GLU B N 1
ATOM 3010 C CA . GLU B 1 190 ? -18.188 19.203 5.27 1 97.62 190 GLU B CA 1
ATOM 3011 C C . GLU B 1 190 ? -17.656 19.281 3.84 1 97.62 190 GLU B C 1
ATOM 3013 O O . GLU B 1 190 ? -18.422 19.172 2.879 1 97.62 190 GLU B O 1
ATOM 3018 N N . ARG B 1 191 ? -16.406 19.453 3.697 1 98.25 191 ARG B N 1
ATOM 3019 C CA . ARG B 1 191 ? -15.812 19.672 2.381 1 98.25 191 ARG B CA 1
ATOM 3020 C C . ARG B 1 191 ? -15.414 18.344 1.733 1 98.25 191 ARG B C 1
ATOM 3022 O O . ARG B 1 191 ? -15.477 18.203 0.51 1 98.25 191 ARG B O 1
ATOM 3029 N N . VAL B 1 192 ? -15.039 17.344 2.508 1 98.19 192 VAL B N 1
ATOM 3030 C CA . VAL B 1 192 ? -14.508 16.094 1.989 1 98.19 192 VAL B CA 1
ATOM 3031 C C . VAL B 1 192 ? -15.656 15.133 1.696 1 98.19 192 VAL B C 1
ATOM 3033 O O . VAL B 1 192 ? -15.625 14.398 0.704 1 98.19 192 VAL B O 1
ATOM 3036 N N . TYR B 1 193 ? -16.656 15.141 2.494 1 97.19 193 TYR B N 1
ATOM 3037 C CA . TYR B 1 193 ? -17.719 14.133 2.445 1 97.19 193 TYR B CA 1
ATOM 3038 C C . TYR B 1 193 ? -18.375 14.102 1.072 1 97.19 193 TYR B C 1
ATOM 3040 O O . TYR B 1 193 ? -18.562 13.031 0.493 1 97.19 193 TYR B O 1
ATOM 3048 N N . PRO B 1 194 ? -18.734 15.289 0.432 1 97.06 194 PRO B N 1
ATOM 3049 C CA . PRO B 1 194 ? -19.344 15.242 -0.894 1 97.06 194 PRO B CA 1
ATOM 3050 C C . PRO B 1 194 ? -18.453 14.602 -1.946 1 97.06 194 PRO B C 1
ATOM 3052 O O . PRO B 1 194 ? -18.938 14.086 -2.953 1 97.06 194 PRO B O 1
ATOM 3055 N N . LYS B 1 195 ? -17.125 14.609 -1.692 1 97.88 195 LYS B N 1
ATOM 3056 C CA . LYS B 1 195 ? -16.172 14.117 -2.678 1 97.88 195 LYS B CA 1
ATOM 3057 C C . LYS B 1 195 ? -16.062 12.594 -2.621 1 97.88 195 LYS B C 1
ATOM 3059 O O . LYS B 1 195 ? -15.531 11.977 -3.543 1 97.88 195 LYS B O 1
ATOM 3064 N N . ILE B 1 196 ? -16.578 11.93 -1.551 1 97.75 196 ILE B N 1
ATOM 3065 C CA . ILE B 1 196 ? -16.375 10.492 -1.401 1 97.75 196 ILE B CA 1
ATOM 3066 C C . ILE B 1 196 ? -17.688 9.758 -1.595 1 97.75 196 ILE B C 1
ATOM 3068 O O . ILE B 1 196 ? -17.75 8.531 -1.479 1 97.75 196 ILE B O 1
ATOM 3072 N N . GLN B 1 197 ? -18.734 10.469 -1.798 1 93.69 197 GLN B N 1
ATOM 3073 C CA . GLN B 1 197 ? -20.047 9.859 -2.041 1 93.69 197 GLN B CA 1
ATOM 3074 C C . GLN B 1 197 ? -20.141 9.305 -3.457 1 93.69 197 GLN B C 1
ATOM 3076 O O . GLN B 1 197 ? -19.609 9.891 -4.398 1 93.69 197 GLN B O 1
ATOM 3081 N N . SER B 1 198 ? -20.688 8.047 -3.596 1 84 198 SER B N 1
ATOM 3082 C CA . SER B 1 198 ? -20.875 7.387 -4.883 1 84 198 SER B CA 1
ATOM 3083 C C . SER B 1 198 ? -21.938 8.094 -5.723 1 84 198 SER B C 1
ATOM 3085 O O . SER B 1 198 ? -22.875 8.688 -5.184 1 84 198 SER B O 1
ATOM 3087 N N . GLY B 1 199 ? -21.688 8.977 -6.789 1 65.5 199 GLY B N 1
ATOM 3088 C CA . GLY B 1 199 ? -22.703 9.609 -7.609 1 65.5 199 GLY B CA 1
ATOM 3089 C C . GLY B 1 199 ? -23.906 8.711 -7.867 1 65.5 199 GLY B C 1
ATOM 3090 O O . GLY B 1 199 ? -24.734 9.016 -8.719 1 65.5 199 GLY B O 1
ATOM 3091 N N . ASN B 1 200 ? -24.125 7.484 -7.379 1 47.34 200 ASN B N 1
ATOM 3092 C CA . ASN B 1 200 ? -25.391 6.867 -7.77 1 47.34 200 ASN B CA 1
ATOM 3093 C C . ASN B 1 200 ? -26.578 7.52 -7.062 1 47.34 200 ASN B C 1
ATOM 3095 O O . ASN B 1 200 ? -26.453 7.949 -5.914 1 47.34 200 ASN B O 1
#

Solvent-accessible surface area (backbone atoms only — not comparable to full-atom values): 21434 Å² total; per-residue (Å²): 123,72,83,84,54,71,60,58,76,88,72,45,86,50,37,68,60,36,13,60,74,63,63,20,32,34,27,34,42,40,31,28,35,59,77,55,25,47,47,67,60,46,48,45,50,49,49,52,54,39,40,75,70,68,43,64,58,43,80,49,42,51,42,46,40,40,71,48,66,37,50,88,51,67,67,49,72,68,32,46,51,50,49,46,48,38,50,23,36,52,45,31,53,40,22,45,50,19,26,32,26,38,33,36,41,49,65,40,39,59,68,56,45,50,52,31,32,62,67,48,29,66,93,31,48,39,38,30,36,30,38,49,55,68,70,55,15,50,72,58,29,80,82,50,53,50,64,36,32,74,71,62,73,41,76,63,36,69,72,74,77,28,73,62,50,78,72,89,78,53,75,40,77,43,64,43,70,96,44,53,71,69,59,53,44,50,54,49,47,68,64,46,52,74,71,33,49,44,89,118,124,69,84,84,54,70,62,57,76,90,72,45,87,49,37,68,60,35,14,61,74,62,62,21,32,34,26,34,42,41,32,28,35,58,77,54,25,46,46,66,61,46,50,44,51,50,48,52,55,41,41,76,71,69,43,63,59,44,79,48,42,51,41,46,39,42,71,48,64,36,51,88,50,69,69,49,72,68,31,46,51,51,49,48,49,39,50,23,37,51,44,31,53,40,22,46,49,19,25,31,24,37,33,37,40,48,65,41,38,60,70,56,45,49,51,30,33,62,68,47,30,66,94,32,47,40,37,31,35,29,38,48,54,67,69,56,15,52,72,59,28,77,82,50,54,49,64,35,32,74,72,65,75,40,77,62,38,69,74,74,76,27,74,64,47,79,71,88,80,52,75,40,77,44,65,42,70,95,44,52,68,66,58,53,44,50,54,48,47,67,65,46,51,74,69,34,49,44,89,120

InterPro domains:
  IPR002891 APS kinase [MF_00065] (24-196)
  IPR002891 APS kinase [TIGR00455] (13-191)
  IPR027417 P-loop containing nucleoside triphosphate hydrolase [G3DSA:3.40.50.300] (1-195)
  IPR027417 P-loop containing nucleoside triphosphate hydrolase [SSF52540] (24-192)
  IPR059117 APS kinase domain [PF01583] (25-173)

pLDDT: mean 95.3, std 6.62, range [47.06, 98.94]

Nearest PDB structures (foldseek):
  4fxp-assembly1_A  TM=9.560E-01  e=1.715E-19  Arabidopsis thaliana
  3uie-assembly2_C  TM=9.691E-01  e=2.606E-19  Arabidopsis thaliana
  6c6b-assembly3_D  TM=9.178E-01  e=2.938E-17  Cryptococcus neoformans H99
  6c6b-assembly2_C  TM=9.123E-01  e=3.962E-17  Cryptococcus neoformans H99
  2gks-assembly1_B  TM=8.866E-01  e=2.852E-14  Aquifex aeolicus

Sequence (400 aa):
MAENIHPIFDTILAKSDKEKLLNQRGVVVWMVGLSGSGKSTLARGLEKKLHDEGVLTMLLDGDNLRTGVNNNLGFSDEDRTENIRRAAEVSKLFCECGVVTICSLISPTNSIRKMAKEIIGEENYLEIFVNASLEECEKRDVKGLYAKARAGEIKSFTGIDSPFEVPSKPFLEIITEGSTIEESLETLIERVYPKIQSGNMAENIHPIFDTILAKSDKEKLLNQRGVVVWMVGLSGSGKSTLARGLEKKLHDEGVLTMLLDGDNLRTGVNNNLGFSDEDRTENIRRAAEVSKLFCECGVVTICSLISPTNSIRKMAKEIIGEENYLEIFVNASLEECEKRDVKGLYAKARAGEIKSFTGIDSPFEVPSKPFLEIITEGSTIEESLETLIERVYPKIQSGN

Secondary structure (DSSP, 8-state):
-GGG----GGGSPPHHHHHHHHTS---EEEEE--TTSSHHHHHHHHHHHHHHTT--EEEEEHHHHTTTTTTT--SSHHHHHHHHHHHHHHHHHHHHTT-EEEEE----SHHHHHHHHHHH-GGGEEEEEEE--HHHHHHH-TTSHHHHHHTTSS-S-BTTTB--PPPSS-SEEEE-TTS-HHHHHHHHHHHHHHHHS---/-GGG----GGGSPPHHHHHHHHTS---EEEEE--TTSSHHHHHHHHHHHHHHTT--EEEEEHHHHTTTTTTT--SSHHHHHHHHHHHHHHHHHHHHTT-EEEEE----SHHHHHHHHHHH-GGGEEEEEEE--HHHHHHH-TTSHHHHHHTTSS-S-BTTTB--PPPSS-SEEEE-TTS-HHHHHHHHHHHHHHHHS---